Protein AF-0000000070956263 (afdb_homodimer)

Foldseek 3Di:
DWDAKEWEEAPALQLCQLLVLLCLVLVGDHHDHHDHPVCLVVCQVVAVVSDDTWIAGSNDIDDDSLVSSLVSQVVVCQCDPDDVLNVQLSVLLVLLVVLSVLLCCLQPPDPPVCNVVSLVCNLPPVLCVSLVVQLVCCVVQVLENTNVDHHSSLSSLLSCLVVNCLSSVHRSCVVRVSSVVSNVVSCPPPSNVVCVVPPDDDHD/DWDAKEWEEAPALQLCQLLVLLCLVLVGDHHDHHDHPVCLVVCQVVAVVSDDTWIAGRNDIHDDSLVSSLVSQVVVCQCDPDDVLNVQLSVLLVLLVVLSVLLCCLQPPDDPVCNVVSLVCNLPPVLCVSLVVQLVCCVVQVLENTNVDHHSSLSSLLSCLVVNCLSSVHRSCVVRVSSVVSNVVSCPPPSNVVCVVPPDDDRD

Nearest PDB structures (foldseek):
  1m0u-assembly1_B  TM=9.681E-01  e=3.294E-18  Drosophila melanogaster
  4q5r-assembly3_F  TM=9.425E-01  e=1.192E-17  Blattella germanica
  5h5l-assembly1_B  TM=9.655E-01  e=5.527E-17  Nilaparvata lugens
  4q5r-assembly3_E  TM=9.394E-01  e=4.874E-16  Blattella germanica
  3vpq-assembly1_A  TM=9.120E-01  e=1.076E-15  Bombyx mori

Solvent-accessible surface area (backbone atoms only — not comparable to full-atom values): 21623 Å² total; per-residue (Å²): 126,85,62,65,33,36,39,38,35,55,68,42,39,54,77,44,28,23,40,50,42,37,35,42,63,54,68,50,72,61,42,80,46,59,40,55,77,88,50,38,77,76,45,33,85,77,33,72,80,54,47,78,37,31,39,31,49,80,89,40,77,39,48,45,53,68,33,54,31,47,52,49,19,47,77,67,63,23,44,44,92,47,68,67,50,24,33,54,37,41,23,51,35,53,49,50,48,50,54,51,49,56,55,44,42,49,71,76,66,44,55,76,89,50,34,67,63,50,49,50,46,38,65,70,43,51,50,49,47,49,49,53,49,48,36,52,40,19,65,75,12,76,56,22,76,48,87,50,40,83,35,46,36,53,41,38,46,40,35,40,46,59,39,54,26,56,73,70,73,47,70,80,47,70,94,29,65,57,55,45,49,36,35,52,55,53,47,61,36,68,52,36,34,52,44,68,70,68,50,81,92,52,63,74,126,84,62,64,32,35,39,37,36,56,68,42,39,53,77,44,29,24,40,50,41,38,34,40,63,52,69,51,71,62,43,78,46,61,40,56,76,88,50,39,79,77,45,33,85,77,34,73,81,55,47,77,36,31,39,30,51,80,90,41,78,38,49,45,53,68,33,54,31,47,51,48,19,47,76,67,62,22,45,44,94,45,68,66,52,24,32,54,37,41,24,51,35,53,48,51,48,50,53,50,48,55,56,45,42,50,71,76,66,42,53,76,90,48,33,66,63,51,49,49,45,39,67,70,43,52,51,50,46,51,50,52,48,48,36,52,39,18,64,75,12,75,54,20,77,48,87,50,40,84,36,46,36,53,44,37,48,41,34,40,46,59,38,54,26,57,72,68,72,46,70,81,47,71,93,29,67,56,56,46,47,35,33,52,54,52,47,62,35,67,50,36,34,53,46,68,69,67,50,82,90,51,66,72

Radius of gyration: 20.51 Å; Cα contacts (8 Å, |Δi|>4): 600; chains: 2; bounding box: 58×52×56 Å

Sequence (408 aa):
MAAKPKLTYFDFRGAAEPIRYVLEYSNVEYEDKRIQVEDWLELKPTIPFGLLPTLEINGKVINQSTAICRYYAKKVGLAGSDDFEALQIDAIADTVVDLRTAIGMYHWRTPEAEKPARAKVLKTENIPTYFSQFEKILKENDGYFVNGKLSYADLLFAGTAEYFNNVMKFDVFEGYPLAKALVEKVHNLPRIKEWVARRPQTLLMAAKPKLTYFDFRGAAEPIRYVLEYSNVEYEDKRIQVEDWLELKPTIPFGLLPTLEINGKVINQSTAICRYYAKKVGLAGSDDFEALQIDAIADTVVDLRTAIGMYHWRTPEAEKPARAKVLKTENIPTYFSQFEKILKENDGYFVNGKLSYADLLFAGTAEYFNNVMKFDVFEGYPLAKALVEKVHNLPRIKEWVARRPQTLL

pLDDT: mean 95.71, std 5.95, range [41.84, 98.94]

Organism: NCBI:txid2509291

Secondary structure (DSSP, 8-state):
-PPPPEEEEESSSGGGHHHHHHHHHTT---EEEEE-HHHHHHHGGGSGGG-S-EEEETTEEEE-HHHHHHHHHHTTT-S-SSHHHHHHHHHHHHHHHHHHHHHHHHHHHS-GGGHHHHHHHIIIIIHHHHHHHHHHHHHHTTTSSBTTB--HHHHHHHHHHHHHHHHHTS-TTTT-HHHHHHHHHHHTSHHHHHHHHHS-----/-PPPPEEEEESSSGGGHHHHHHHHHTT---EEEEE-HHHHHHHGGGSGGG-S-EEEETTEEEE-HHHHHHHHHHHTT-S-SSHHHHHHHHHHHHHHHHHHHHHHHHHHHS-GGGHHHHHHHIIIIIHHHHHHHHHHHHHHTTTSSBTTB--HHHHHHHHHHHHHHHHHTS-TTTT-HHHHHHHHHHHTSHHHHHHHHHS-----

Structure (mmCIF, N/CA/C/O backbone):
data_AF-0000000070956263-model_v1
#
loop_
_entity.id
_entity.type
_entity.pdbx_description
1 polymer 'glutathione transferase'
#
loop_
_atom_site.group_PDB
_atom_site.id
_atom_site.type_symbol
_atom_site.label_atom_id
_atom_site.label_alt_id
_atom_site.label_comp_id
_atom_site.label_asym_id
_atom_site.label_entity_id
_atom_site.label_seq_id
_atom_site.pdbx_PDB_ins_code
_atom_site.Cartn_x
_atom_site.Cartn_y
_atom_site.Cartn_z
_atom_site.occupancy
_atom_site.B_iso_or_equiv
_atom_site.auth_seq_id
_atom_site.auth_comp_id
_atom_site.auth_asym_id
_atom_site.auth_atom_id
_atom_site.pdbx_PDB_model_num
ATOM 1 N N . MET A 1 1 ? 4.504 9.984 -31.047 1 41.88 1 MET A N 1
ATOM 2 C CA . MET A 1 1 ? 3.963 8.805 -30.391 1 41.88 1 MET A CA 1
ATOM 3 C C . MET A 1 1 ? 4.352 8.781 -28.906 1 41.88 1 MET A C 1
ATOM 5 O O . MET A 1 1 ? 5.383 9.336 -28.531 1 41.88 1 MET A O 1
ATOM 9 N N . ALA A 1 2 ? 3.445 8.531 -28.031 1 61.91 2 ALA A N 1
ATOM 10 C CA . ALA A 1 2 ? 3.824 8.641 -26.625 1 61.91 2 ALA A CA 1
ATOM 11 C C . ALA A 1 2 ? 5.016 7.746 -26.312 1 61.91 2 ALA A C 1
ATOM 13 O O . ALA A 1 2 ? 5.113 6.629 -26.812 1 61.91 2 ALA A O 1
ATOM 14 N N . ALA A 1 3 ? 6.094 8.188 -25.672 1 82.25 3 ALA A N 1
ATOM 15 C CA . ALA A 1 3 ? 7.297 7.43 -25.328 1 82.25 3 ALA A CA 1
ATOM 16 C C . ALA A 1 3 ? 6.949 6.164 -24.562 1 82.25 3 ALA A C 1
ATOM 18 O O . ALA A 1 3 ? 5.988 6.145 -23.781 1 82.25 3 ALA A O 1
ATOM 19 N N . LYS A 1 4 ? 7.562 5.008 -25.016 1 93.56 4 LYS A N 1
ATOM 20 C CA . LYS A 1 4 ? 7.449 3.734 -24.312 1 93.56 4 LYS A CA 1
ATOM 21 C C . LYS A 1 4 ? 7.805 3.895 -22.844 1 93.56 4 LYS A C 1
ATOM 23 O O . LYS A 1 4 ? 8.797 4.551 -22.5 1 93.56 4 LYS A O 1
ATOM 28 N N . PRO A 1 5 ? 6.91 3.402 -21.953 1 97.69 5 PRO A N 1
ATOM 29 C CA . PRO A 1 5 ? 7.297 3.426 -20.547 1 97.69 5 PRO A CA 1
ATOM 30 C C . PRO A 1 5 ? 8.578 2.637 -20.281 1 97.69 5 PRO A C 1
ATOM 3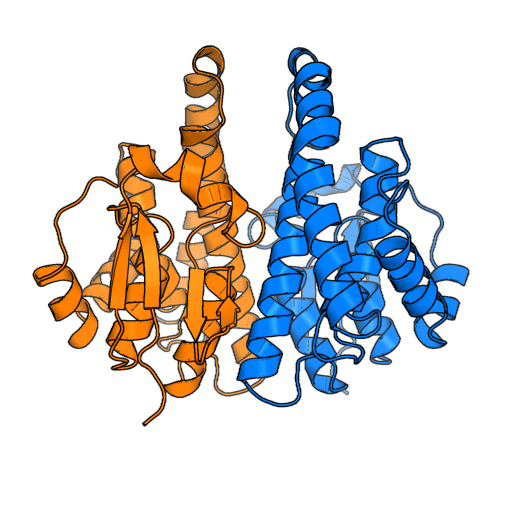2 O O . PRO A 1 5 ? 8.875 1.668 -20.984 1 97.69 5 PRO A O 1
ATOM 35 N N . LYS A 1 6 ? 9.32 3.1 -19.344 1 98.31 6 LYS A N 1
ATOM 36 C CA . LYS A 1 6 ? 10.57 2.449 -18.938 1 98.31 6 LYS A CA 1
ATOM 37 C C . LYS A 1 6 ? 10.492 1.96 -17.5 1 98.31 6 LYS A C 1
ATOM 39 O O . LYS A 1 6 ? 10.445 2.766 -16.562 1 98.31 6 LYS A O 1
ATOM 44 N N . LEU A 1 7 ? 10.469 0.642 -17.312 1 98.56 7 LEU A N 1
ATOM 45 C CA . LEU A 1 7 ? 10.484 0.018 -16 1 98.56 7 LEU A CA 1
ATOM 46 C C . LEU A 1 7 ? 11.914 -0.233 -15.531 1 98.56 7 LEU A C 1
ATOM 48 O O . LEU A 1 7 ? 12.672 -0.934 -16.203 1 98.56 7 LEU A O 1
ATOM 52 N N . THR A 1 8 ? 12.289 0.363 -14.43 1 98.38 8 THR A N 1
ATOM 53 C CA . THR A 1 8 ? 13.625 0.191 -13.875 1 98.38 8 THR A CA 1
ATOM 54 C C . THR A 1 8 ? 13.578 -0.64 -12.594 1 98.38 8 THR A C 1
ATOM 56 O O . THR A 1 8 ? 12.82 -0.323 -11.672 1 98.38 8 THR A O 1
ATOM 59 N N . TYR A 1 9 ? 14.328 -1.678 -12.57 1 97.44 9 TYR A N 1
ATOM 60 C CA . TYR A 1 9 ? 14.461 -2.541 -11.398 1 97.44 9 TYR A CA 1
ATOM 61 C C . TYR A 1 9 ? 15.758 -3.332 -11.453 1 97.44 9 TYR A C 1
ATOM 63 O O . TYR A 1 9 ? 16.5 -3.248 -12.43 1 97.44 9 TYR A O 1
ATOM 71 N N . PHE A 1 10 ? 16.094 -4.012 -10.391 1 96.38 10 PHE A N 1
ATOM 72 C CA . PHE A 1 10 ? 17.25 -4.891 -10.367 1 96.38 10 PHE A CA 1
ATOM 73 C C . PHE A 1 10 ? 17.078 -6.035 -11.359 1 96.38 10 PHE A C 1
ATOM 75 O O . PHE A 1 10 ? 15.961 -6.328 -11.789 1 96.38 10 PHE A O 1
ATOM 82 N N . ASP A 1 11 ? 18.172 -6.652 -11.617 1 94.25 11 ASP A N 1
ATOM 83 C CA . ASP A 1 11 ? 18.141 -7.785 -12.539 1 94.25 11 ASP A CA 1
ATOM 84 C C . ASP A 1 11 ? 17.594 -9.039 -11.852 1 94.25 11 ASP A C 1
ATOM 86 O O . ASP A 1 11 ? 18.234 -10.086 -11.867 1 94.25 11 ASP A O 1
ATOM 90 N N . PHE A 1 12 ? 16.422 -8.945 -11.273 1 92.19 12 PHE A N 1
ATOM 91 C CA . PHE A 1 12 ? 15.641 -10.062 -10.758 1 92.19 12 PHE A CA 1
ATOM 92 C C . PHE A 1 12 ? 14.156 -9.742 -10.781 1 92.19 12 PHE A C 1
ATOM 94 O O . PHE A 1 12 ? 13.758 -8.648 -11.195 1 92.19 12 PHE A O 1
ATOM 101 N N . ARG A 1 13 ? 13.211 -10.641 -10.57 1 92.5 13 ARG A N 1
ATOM 102 C CA . ARG A 1 13 ? 11.766 -10.492 -10.688 1 92.5 13 ARG A CA 1
ATOM 103 C C . ARG A 1 13 ? 11.211 -9.617 -9.57 1 92.5 13 ARG A C 1
ATOM 105 O O . ARG A 1 13 ? 10.688 -8.531 -9.828 1 92.5 13 ARG A O 1
ATOM 112 N N . GLY A 1 14 ? 11.438 -10.008 -8.305 1 92 14 GLY A N 1
ATOM 113 C CA . GLY A 1 14 ? 11.117 -9.242 -7.109 1 92 14 GLY A CA 1
ATOM 114 C C . GLY A 1 14 ? 9.828 -8.453 -7.242 1 92 14 GLY A C 1
ATOM 115 O O . GLY A 1 14 ? 8.828 -8.969 -7.746 1 92 14 GLY A O 1
ATOM 116 N N . ALA A 1 15 ? 9.883 -7.195 -6.812 1 93.06 15 ALA A N 1
ATOM 117 C CA . ALA A 1 15 ? 8.703 -6.336 -6.707 1 93.06 15 ALA A CA 1
ATOM 118 C C . ALA A 1 15 ? 8.273 -5.828 -8.078 1 93.06 15 ALA A C 1
ATOM 120 O O . ALA A 1 15 ? 7.164 -5.312 -8.234 1 93.06 15 ALA A O 1
ATOM 121 N N . ALA A 1 16 ? 9.039 -5.984 -9.078 1 97.06 16 ALA A N 1
ATOM 122 C CA . ALA A 1 16 ? 8.711 -5.461 -10.406 1 97.06 16 ALA A CA 1
ATOM 123 C C . ALA A 1 16 ? 7.875 -6.461 -11.195 1 97.06 16 ALA A C 1
ATOM 125 O O . ALA A 1 16 ? 7.246 -6.102 -12.195 1 97.06 16 ALA A O 1
ATOM 126 N N . GLU A 1 17 ? 7.918 -7.715 -10.789 1 97.69 17 GLU A N 1
ATOM 127 C CA . GLU A 1 17 ? 7.309 -8.758 -11.609 1 97.69 17 GLU A CA 1
ATOM 128 C C . GLU A 1 17 ? 5.801 -8.555 -11.727 1 97.69 17 GLU A C 1
ATOM 130 O O . GLU A 1 17 ? 5.23 -8.727 -12.805 1 97.69 17 GLU A O 1
ATOM 135 N N . 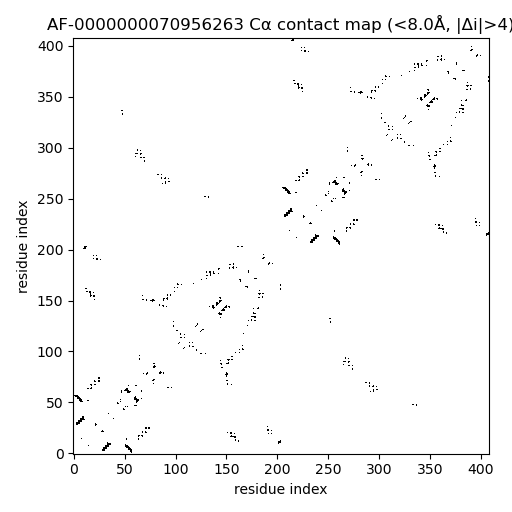PRO A 1 18 ? 5.09 -8.18 -10.656 1 98.56 18 PRO A N 1
ATOM 136 C CA . PRO A 1 18 ? 3.662 -7.895 -10.836 1 98.56 18 PRO A CA 1
ATOM 137 C C . PRO A 1 18 ? 3.408 -6.793 -11.859 1 98.56 18 PRO A C 1
ATOM 139 O O . PRO A 1 18 ? 2.414 -6.84 -12.594 1 98.56 18 PRO A O 1
ATOM 142 N N . ILE A 1 19 ? 4.277 -5.777 -11.859 1 98.75 19 ILE A N 1
ATOM 143 C CA . ILE A 1 19 ? 4.141 -4.715 -12.852 1 98.75 19 ILE A CA 1
ATOM 144 C C . ILE A 1 19 ? 4.277 -5.293 -14.258 1 98.75 19 ILE A C 1
ATOM 146 O O . ILE A 1 19 ? 3.488 -4.969 -15.148 1 98.75 19 ILE A O 1
ATOM 150 N N . ARG A 1 20 ? 5.25 -6.16 -14.43 1 98.62 20 ARG A N 1
ATOM 151 C CA . ARG A 1 20 ? 5.461 -6.789 -15.734 1 98.62 20 ARG A CA 1
ATOM 152 C C . ARG A 1 20 ? 4.242 -7.602 -16.156 1 98.62 20 ARG A C 1
ATOM 154 O O . ARG A 1 20 ? 3.85 -7.582 -17.328 1 98.62 20 ARG A O 1
ATOM 161 N N . TYR A 1 21 ? 3.637 -8.344 -15.203 1 98.81 21 TYR A N 1
ATOM 162 C CA . TYR A 1 21 ? 2.424 -9.094 -15.5 1 98.81 21 TYR A CA 1
ATOM 163 C C . TYR A 1 21 ? 1.33 -8.172 -16.031 1 98.81 21 TYR A C 1
ATOM 165 O O . TYR A 1 21 ? 0.701 -8.477 -17.047 1 98.81 21 TYR A O 1
ATOM 173 N N . VAL A 1 22 ? 1.123 -7.062 -15.359 1 98.81 22 VAL A N 1
ATOM 174 C CA . VAL A 1 22 ? 0.044 -6.156 -15.742 1 98.81 22 VAL A CA 1
ATOM 175 C C . VAL A 1 22 ? 0.368 -5.5 -17.078 1 98.81 22 VAL A C 1
ATOM 177 O O . VAL A 1 22 ? -0.507 -5.363 -17.938 1 98.81 22 VAL A O 1
ATOM 180 N N . LEU A 1 23 ? 1.641 -5.086 -17.297 1 98.62 23 LEU A N 1
ATOM 181 C CA . LEU A 1 23 ? 2.039 -4.477 -18.562 1 98.62 23 LEU A CA 1
ATOM 182 C C . LEU A 1 23 ? 1.866 -5.453 -19.719 1 98.62 23 LEU A C 1
ATOM 184 O O . LEU A 1 23 ? 1.338 -5.09 -20.766 1 98.62 23 LEU A O 1
ATOM 188 N N . GLU A 1 24 ? 2.301 -6.695 -19.5 1 98.56 24 GLU A N 1
ATOM 189 C CA . GLU A 1 24 ? 2.174 -7.723 -20.531 1 98.56 24 GLU A CA 1
ATOM 190 C C . GLU A 1 24 ? 0.709 -8.023 -20.828 1 98.56 24 GLU A C 1
ATOM 192 O O . GLU A 1 24 ? 0.306 -8.047 -22 1 98.56 24 GLU A O 1
ATOM 197 N N . TYR A 1 25 ? -0.062 -8.188 -19.797 1 98.62 25 TYR A N 1
ATOM 198 C CA . TYR A 1 25 ? -1.485 -8.438 -19.984 1 98.62 25 TYR A CA 1
ATOM 199 C C . TYR A 1 25 ? -2.143 -7.301 -20.75 1 98.62 25 TYR A C 1
ATOM 201 O O . TYR A 1 25 ? -3.037 -7.531 -21.578 1 98.62 25 TYR A O 1
ATOM 209 N N . SER A 1 26 ? -1.707 -6.086 -20.484 1 97.62 26 SER A N 1
ATOM 210 C CA . SER A 1 26 ? -2.303 -4.887 -21.062 1 97.62 26 SER A CA 1
ATOM 211 C C . SER A 1 26 ? -1.737 -4.605 -22.453 1 97.62 26 SER A C 1
ATOM 213 O O . SER A 1 26 ? -2.102 -3.615 -23.078 1 97.62 26 SER A O 1
ATOM 215 N N . ASN A 1 27 ? -0.845 -5.395 -22.875 1 96.88 27 ASN A N 1
ATOM 216 C CA . ASN A 1 27 ? -0.213 -5.254 -24.188 1 96.88 27 ASN A CA 1
ATOM 217 C C . ASN A 1 27 ? 0.491 -3.906 -24.328 1 96.88 27 ASN A C 1
ATOM 219 O O . ASN A 1 27 ? 0.366 -3.24 -25.359 1 96.88 27 ASN A O 1
ATOM 223 N N . VAL A 1 28 ? 1.159 -3.531 -23.312 1 97.19 28 VAL A N 1
ATOM 224 C CA . VAL A 1 28 ? 1.944 -2.301 -23.312 1 97.19 28 VAL A CA 1
ATOM 225 C C . VAL A 1 28 ? 3.412 -2.623 -23.578 1 97.19 28 VAL A C 1
ATOM 227 O O . VAL A 1 28 ? 4.031 -3.393 -22.844 1 97.19 28 VAL A O 1
ATOM 230 N N . GLU A 1 29 ? 3.891 -2.119 -24.672 1 96.81 29 GLU A N 1
ATOM 231 C CA . GLU A 1 29 ? 5.328 -2.211 -24.891 1 96.81 29 GLU A CA 1
ATOM 232 C C . GLU A 1 29 ? 6.098 -1.312 -23.938 1 96.81 29 GLU A C 1
ATOM 234 O O . GLU A 1 29 ? 5.703 -0.171 -23.688 1 96.81 29 GLU A O 1
ATOM 239 N N . TYR A 1 30 ? 7.133 -1.8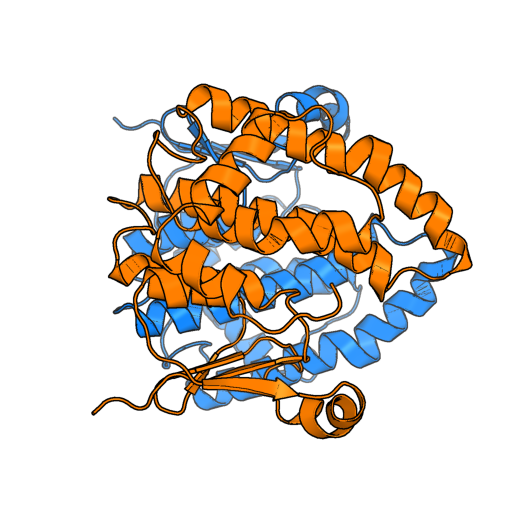77 -23.344 1 98 30 TYR A N 1
ATOM 240 C CA . TYR A 1 30 ? 7.91 -1.112 -22.375 1 98 30 TYR A CA 1
ATOM 241 C C . TYR A 1 30 ? 9.383 -1.502 -22.422 1 98 30 TYR A C 1
ATOM 243 O O . TYR A 1 30 ? 9.734 -2.566 -22.938 1 98 30 TYR A O 1
ATOM 251 N N . GLU A 1 31 ? 10.195 -0.605 -21.984 1 97.81 31 GLU A N 1
ATOM 252 C CA . GLU A 1 31 ? 11.602 -0.909 -21.766 1 97.81 31 GLU A CA 1
ATOM 253 C C . GLU A 1 31 ? 11.828 -1.489 -20.375 1 97.81 31 GLU A C 1
ATOM 255 O O . GLU A 1 31 ? 11.461 -0.875 -19.375 1 97.81 31 GLU A O 1
ATOM 260 N N . ASP A 1 32 ? 12.359 -2.648 -20.328 1 97.38 32 ASP A N 1
ATOM 261 C CA . ASP A 1 32 ? 12.688 -3.305 -19.062 1 97.38 32 ASP A CA 1
ATOM 262 C C . ASP A 1 32 ? 14.141 -3.045 -18.672 1 97.38 32 ASP A C 1
ATOM 264 O O . ASP A 1 32 ? 15.016 -3.875 -18.922 1 97.38 32 ASP A O 1
ATOM 268 N N . LYS A 1 33 ? 14.375 -1.953 -18.016 1 97.25 33 LYS A N 1
ATOM 269 C CA . LYS A 1 33 ? 15.734 -1.584 -17.609 1 97.25 33 LYS A CA 1
ATOM 270 C C . LYS A 1 33 ? 16.141 -2.307 -16.328 1 97.25 33 LYS A C 1
ATOM 272 O O . LYS A 1 33 ? 15.609 -2.023 -15.258 1 97.25 33 LYS A O 1
ATOM 277 N N . ARG A 1 34 ? 17.047 -3.164 -16.422 1 96.5 34 ARG A N 1
ATOM 278 C CA . ARG A 1 34 ? 17.547 -3.957 -15.305 1 96.5 34 ARG A CA 1
ATOM 279 C C . ARG A 1 34 ? 18.922 -3.465 -14.859 1 96.5 34 ARG A C 1
ATOM 281 O O . ARG A 1 34 ? 19.859 -3.439 -15.641 1 96.5 34 ARG A O 1
ATOM 288 N N . ILE A 1 35 ? 18.938 -3.09 -13.641 1 96.25 35 ILE A N 1
ATOM 289 C CA . ILE A 1 35 ? 20.219 -2.578 -13.141 1 96.25 35 ILE A CA 1
ATOM 290 C C . ILE A 1 35 ? 20.922 -3.654 -12.32 1 96.25 35 ILE A C 1
ATOM 292 O O . ILE A 1 35 ? 20.281 -4.574 -11.812 1 96.25 35 ILE A O 1
ATOM 296 N N . GLN A 1 36 ? 22.219 -3.498 -12.211 1 95.06 36 GLN A N 1
ATOM 297 C CA . GLN A 1 36 ? 23 -4.383 -11.359 1 95.06 36 GLN A CA 1
ATOM 298 C C . GLN A 1 36 ? 23.125 -3.82 -9.945 1 95.06 36 GLN A C 1
ATOM 300 O O . GLN A 1 36 ? 23.219 -2.605 -9.766 1 95.06 36 GLN A O 1
ATOM 305 N N . VAL A 1 37 ? 23.188 -4.688 -9.055 1 92.12 37 VAL A N 1
ATOM 306 C CA . VAL A 1 37 ? 23.234 -4.312 -7.645 1 92.12 37 VAL A CA 1
ATOM 307 C C . VAL A 1 37 ? 24.453 -3.412 -7.395 1 92.12 37 VAL A C 1
ATOM 309 O O . VAL A 1 37 ? 24.391 -2.484 -6.586 1 92.12 37 VAL A O 1
ATOM 312 N N . GLU A 1 38 ? 25.516 -3.643 -8.07 1 94.62 38 GLU A N 1
ATOM 313 C CA . GLU A 1 38 ? 26.75 -2.889 -7.891 1 94.62 38 GLU A CA 1
ATOM 314 C C . GLU A 1 38 ? 26.562 -1.426 -8.289 1 94.62 38 GLU A C 1
ATOM 316 O O . GLU A 1 38 ? 27.281 -0.552 -7.805 1 94.62 38 GLU A O 1
ATOM 321 N N . ASP A 1 39 ? 25.562 -1.15 -9.109 1 95.56 39 ASP A N 1
ATOM 322 C CA . ASP A 1 39 ? 25.312 0.203 -9.594 1 95.56 39 ASP A CA 1
ATOM 323 C C . ASP A 1 39 ? 24.328 0.948 -8.695 1 95.56 39 ASP A C 1
ATOM 325 O O . ASP A 1 39 ? 24.141 2.154 -8.852 1 95.56 39 ASP A O 1
ATOM 329 N N . TRP A 1 40 ? 23.812 0.295 -7.809 1 95.38 40 TRP A N 1
ATOM 330 C CA . TRP A 1 40 ? 22.703 0.826 -7.035 1 95.38 40 TRP A CA 1
ATOM 331 C C . TRP A 1 40 ? 23.141 2.002 -6.172 1 95.38 40 TRP A C 1
ATOM 333 O O . TRP A 1 40 ? 22.453 3.025 -6.109 1 95.38 40 TRP A O 1
ATOM 343 N N . LEU A 1 41 ? 24.266 1.876 -5.547 1 93.38 41 LEU A N 1
ATOM 344 C CA . LEU A 1 41 ? 24.734 2.924 -4.648 1 93.38 41 LEU A CA 1
ATOM 345 C C . LEU A 1 41 ? 24.844 4.262 -5.375 1 93.38 41 LEU A C 1
ATOM 347 O O . LEU A 1 41 ? 24.484 5.305 -4.816 1 93.38 41 LEU A O 1
ATOM 351 N N . GLU A 1 42 ? 25.25 4.23 -6.562 1 95.5 42 GLU A N 1
ATOM 352 C CA . GLU A 1 42 ? 25.406 5.445 -7.359 1 95.5 42 GLU A CA 1
ATOM 353 C C . GLU A 1 42 ? 24.047 5.938 -7.867 1 95.5 42 GLU A C 1
ATOM 355 O O . GLU A 1 42 ? 23.828 7.145 -7.984 1 95.5 42 GLU A O 1
ATOM 360 N N . LEU A 1 43 ? 23.188 5 -8.148 1 96.19 43 LEU A N 1
ATOM 361 C CA . LEU A 1 43 ? 21.922 5.336 -8.789 1 96.19 43 LEU A CA 1
ATOM 362 C C . LEU A 1 43 ? 20.891 5.773 -7.762 1 96.19 43 LEU A C 1
ATOM 364 O O . LEU A 1 43 ? 20 6.578 -8.07 1 96.19 43 LEU A O 1
ATOM 368 N N . LYS A 1 44 ? 20.984 5.293 -6.574 1 95.31 44 LYS A N 1
ATOM 369 C CA . LYS A 1 44 ? 19.953 5.418 -5.543 1 95.31 44 LYS A CA 1
ATOM 370 C C . LYS A 1 44 ? 19.578 6.875 -5.32 1 95.31 44 LYS A C 1
ATOM 372 O O . LYS A 1 44 ? 18.391 7.219 -5.289 1 95.31 44 LYS A O 1
ATOM 377 N N . PRO A 1 45 ? 20.516 7.832 -5.266 1 93.25 45 PRO A N 1
ATOM 378 C CA . PRO A 1 45 ? 20.156 9.227 -4.996 1 93.25 45 PRO A CA 1
ATOM 379 C C . PRO A 1 45 ? 19.344 9.859 -6.121 1 93.25 45 PRO A C 1
ATOM 381 O O . PRO A 1 45 ? 18.734 10.914 -5.934 1 93.25 45 PRO A O 1
ATOM 384 N N . THR A 1 46 ? 19.344 9.234 -7.27 1 93.94 46 THR A N 1
ATOM 385 C CA . THR A 1 46 ? 18.641 9.797 -8.414 1 93.94 46 THR A CA 1
ATOM 386 C C . THR A 1 46 ? 17.234 9.211 -8.516 1 93.94 46 THR A C 1
ATOM 388 O O . THR A 1 46 ? 16.422 9.664 -9.336 1 93.94 46 THR A O 1
ATOM 391 N N . ILE A 1 47 ? 16.969 8.195 -7.711 1 95.56 47 ILE A N 1
ATOM 392 C CA . ILE A 1 47 ? 15.695 7.492 -7.738 1 95.56 47 ILE A CA 1
ATOM 393 C C . ILE A 1 47 ? 14.758 8.078 -6.688 1 95.56 47 ILE A C 1
ATOM 395 O O . ILE A 1 47 ? 15.156 8.289 -5.539 1 95.56 47 ILE A O 1
ATOM 399 N N . PRO A 1 48 ? 13.531 8.375 -7.09 1 94.31 48 PRO A N 1
ATOM 400 C CA . PRO A 1 48 ? 12.586 8.898 -6.102 1 94.31 48 PRO A CA 1
ATOM 401 C C . PRO A 1 48 ? 12.523 8.039 -4.836 1 94.31 48 PRO A C 1
ATOM 403 O O . PRO A 1 48 ? 12.258 6.84 -4.91 1 94.31 48 PRO A O 1
ATOM 406 N N . PHE A 1 49 ? 12.828 8.727 -3.672 1 96 49 PHE A N 1
ATOM 407 C CA . PHE A 1 49 ? 12.789 8.117 -2.35 1 96 49 PHE A CA 1
ATOM 408 C C . PHE A 1 49 ? 13.805 6.984 -2.248 1 96 49 PHE A C 1
ATOM 410 O O . PHE A 1 49 ? 13.812 6.23 -1.273 1 96 49 PHE A O 1
ATOM 417 N N . GLY A 1 50 ? 14.625 6.809 -3.354 1 94.38 50 GLY A N 1
ATOM 418 C CA . GLY A 1 50 ? 15.602 5.73 -3.371 1 94.38 50 GLY A CA 1
ATOM 419 C C . GLY A 1 50 ? 14.969 4.355 -3.443 1 94.38 50 GLY A C 1
ATOM 420 O O . GLY A 1 50 ? 15.492 3.393 -2.881 1 94.38 50 GLY A O 1
ATOM 421 N N . LEU A 1 51 ? 13.805 4.289 -4.082 1 93.56 51 LEU A N 1
ATOM 422 C CA . LEU A 1 51 ? 13.047 3.045 -4.094 1 93.56 51 LEU A CA 1
ATOM 423 C C . LEU A 1 51 ? 12.844 2.545 -5.52 1 93.56 51 LEU A C 1
ATOM 425 O O . LEU A 1 51 ? 12.461 3.318 -6.402 1 93.56 51 LEU A O 1
ATOM 429 N N . LEU A 1 52 ? 13.133 1.337 -5.742 1 96.44 52 LEU A N 1
ATOM 430 C CA . LEU A 1 52 ? 12.781 0.617 -6.961 1 96.44 52 LEU A CA 1
ATOM 431 C C . LEU A 1 52 ? 11.711 -0.433 -6.684 1 96.44 52 LEU A C 1
ATOM 433 O O . LEU A 1 52 ? 11.609 -0.947 -5.566 1 96.44 52 LEU A O 1
ATOM 437 N N . PRO A 1 53 ? 10.836 -0.683 -7.66 1 97.75 53 PRO A N 1
ATOM 438 C CA . PRO A 1 53 ? 10.82 -0.306 -9.078 1 97.75 53 PRO A CA 1
ATOM 439 C C . PRO A 1 53 ? 10.273 1.101 -9.305 1 97.75 53 PRO A C 1
ATOM 441 O O . PRO A 1 53 ? 9.555 1.632 -8.461 1 97.75 53 PRO A O 1
ATOM 444 N N . THR A 1 54 ? 10.703 1.695 -10.398 1 98.31 54 THR A N 1
ATOM 445 C CA . THR A 1 54 ? 10.078 2.908 -10.922 1 98.31 54 THR A CA 1
ATOM 446 C C . THR A 1 54 ? 9.664 2.721 -12.375 1 98.31 54 THR A C 1
ATOM 448 O O . THR A 1 54 ? 10.234 1.895 -13.086 1 98.31 54 THR A O 1
ATOM 451 N N . LEU A 1 55 ? 8.672 3.379 -12.75 1 98.44 55 LEU A N 1
ATOM 452 C CA . LEU A 1 55 ? 8.234 3.439 -14.141 1 98.44 55 LEU A CA 1
ATOM 453 C C . LEU A 1 55 ? 8.258 4.875 -14.656 1 98.44 55 LEU A C 1
ATOM 455 O O . LEU A 1 55 ? 7.668 5.77 -14.047 1 98.44 55 LEU A O 1
ATOM 459 N N . GLU A 1 56 ? 8.977 5.09 -15.703 1 97.75 56 GLU A N 1
ATOM 460 C CA . GLU A 1 56 ? 8.984 6.391 -16.359 1 97.75 56 GLU A CA 1
ATOM 461 C C . GLU A 1 56 ? 7.93 6.457 -17.469 1 97.75 56 GLU A C 1
ATOM 463 O O . GLU A 1 56 ? 7.949 5.645 -18.406 1 97.75 56 GLU A O 1
ATOM 468 N N . ILE A 1 57 ? 6.949 7.344 -17.312 1 95.12 57 ILE A N 1
ATOM 469 C CA . ILE A 1 57 ? 5.879 7.586 -18.266 1 95.12 57 ILE A CA 1
ATOM 470 C C . ILE A 1 57 ? 5.918 9.039 -18.734 1 95.12 57 ILE A C 1
ATOM 472 O O . ILE A 1 57 ? 5.711 9.953 -17.938 1 95.12 57 ILE A O 1
ATOM 476 N N . ASN A 1 58 ? 6.133 9.273 -19.984 1 90.62 58 ASN A N 1
ATOM 477 C CA . ASN A 1 58 ? 6.137 10.617 -20.562 1 90.62 58 ASN A CA 1
ATOM 478 C C . ASN A 1 58 ? 7.031 11.555 -19.75 1 90.62 58 ASN A C 1
ATOM 480 O O . ASN A 1 58 ? 6.605 12.648 -19.375 1 90.62 58 ASN A O 1
ATOM 484 N N . GLY A 1 59 ? 8.195 11.055 -19.391 1 91.75 59 GLY A N 1
ATOM 485 C CA . GLY A 1 59 ? 9.203 11.875 -18.75 1 91.75 59 GLY A CA 1
ATOM 486 C C . GLY A 1 59 ? 9.023 11.977 -17.25 1 91.75 59 GLY A C 1
ATOM 487 O O . GLY A 1 59 ? 9.844 12.586 -16.562 1 91.75 59 GLY A O 1
ATOM 488 N N . LYS A 1 60 ? 7.984 11.422 -16.719 1 94.62 60 LYS A N 1
ATOM 489 C CA . LYS A 1 60 ? 7.75 11.422 -15.281 1 94.62 60 LYS A CA 1
ATOM 490 C C . LYS A 1 60 ? 8.086 10.07 -14.664 1 94.62 60 LYS A C 1
ATOM 492 O O . LYS A 1 60 ? 7.676 9.031 -15.188 1 94.62 60 LYS A O 1
ATOM 497 N N . VAL A 1 61 ? 8.852 10.078 -13.602 1 97.12 61 VAL A N 1
ATOM 498 C CA . VAL A 1 61 ? 9.234 8.844 -12.914 1 97.12 61 VAL A CA 1
ATOM 499 C C . VAL A 1 61 ? 8.281 8.578 -11.75 1 97.12 61 VAL A C 1
ATOM 501 O O . VAL A 1 61 ? 8.148 9.406 -10.844 1 97.12 61 VAL A O 1
ATOM 504 N N . ILE A 1 62 ? 7.676 7.453 -11.852 1 97.56 62 ILE A N 1
ATOM 505 C CA . ILE A 1 62 ? 6.688 7.07 -10.852 1 97.56 62 ILE A CA 1
ATOM 506 C C . ILE A 1 62 ? 7.184 5.855 -10.07 1 97.56 62 ILE A C 1
ATOM 508 O O . ILE A 1 62 ? 7.664 4.887 -10.664 1 97.56 62 ILE A O 1
ATOM 512 N N . ASN A 1 63 ? 7.051 6.012 -8.766 1 97.31 63 ASN A N 1
ATOM 513 C CA . ASN A 1 63 ? 7.324 4.859 -7.91 1 97.31 63 ASN A CA 1
ATOM 514 C C . ASN A 1 63 ? 6.035 4.188 -7.445 1 97.31 63 ASN A C 1
ATOM 516 O O . ASN A 1 63 ? 4.941 4.617 -7.812 1 97.31 63 ASN A O 1
ATOM 520 N N . GLN A 1 64 ? 6.184 3.086 -6.66 1 97.88 64 GLN A N 1
ATOM 521 C CA . GLN A 1 64 ? 5.105 2.344 -6.02 1 97.88 64 GLN A CA 1
ATOM 522 C C . GLN A 1 64 ? 4.445 1.376 -6.996 1 97.88 64 GLN A C 1
ATOM 524 O O . GLN A 1 64 ? 3.586 1.773 -7.789 1 97.88 64 GLN A O 1
ATOM 529 N N . SER A 1 65 ? 4.73 0.179 -6.812 1 98.19 65 SER A N 1
ATOM 530 C CA . SER A 1 65 ? 4.371 -0.887 -7.742 1 98.19 65 SER A CA 1
ATOM 531 C C . SER A 1 65 ? 2.859 -1.062 -7.824 1 98.19 65 SER A C 1
ATOM 533 O O . SER A 1 65 ? 2.305 -1.211 -8.914 1 98.19 65 SER A O 1
ATOM 535 N N . THR A 1 66 ? 2.156 -0.967 -6.676 1 98.5 66 THR A N 1
ATOM 536 C CA . THR A 1 66 ? 0.719 -1.216 -6.672 1 98.5 66 THR A CA 1
ATOM 537 C C . THR A 1 66 ? -0.022 -0.123 -7.441 1 98.5 66 THR A C 1
ATOM 539 O O . THR A 1 66 ? -0.967 -0.408 -8.18 1 98.5 66 THR A O 1
ATOM 542 N N . ALA A 1 67 ? 0.42 1.135 -7.262 1 98.56 67 ALA A N 1
ATOM 543 C CA . ALA A 1 67 ? -0.165 2.246 -8.008 1 98.56 67 ALA A CA 1
ATOM 544 C C . ALA A 1 67 ? 0.033 2.064 -9.508 1 98.56 67 ALA A C 1
ATOM 546 O O . ALA A 1 67 ? -0.89 2.293 -10.297 1 98.56 67 ALA A O 1
ATOM 547 N N . ILE A 1 68 ? 1.201 1.638 -9.906 1 98.69 68 ILE A N 1
ATOM 548 C CA . ILE A 1 68 ? 1.539 1.426 -11.305 1 98.69 68 ILE A CA 1
ATOM 549 C C . ILE A 1 68 ? 0.689 0.292 -11.875 1 98.69 68 ILE A C 1
ATOM 551 O O . ILE A 1 68 ? 0.129 0.417 -12.969 1 98.69 68 ILE A O 1
ATOM 555 N N . CYS A 1 69 ? 0.55 -0.796 -11.109 1 98.88 69 CYS A N 1
ATOM 556 C CA . CYS A 1 69 ? -0.291 -1.908 -11.539 1 98.88 69 CYS A CA 1
ATOM 557 C C . CYS A 1 69 ? -1.729 -1.452 -11.758 1 98.88 69 CYS A C 1
ATOM 559 O O . CYS A 1 69 ? -2.33 -1.747 -12.789 1 98.88 69 CYS A O 1
ATOM 561 N N . ARG A 1 70 ? -2.262 -0.718 -10.812 1 98.69 70 ARG A N 1
ATOM 562 C CA . ARG A 1 70 ? -3.645 -0.259 -10.891 1 98.69 70 ARG A CA 1
ATOM 563 C C . ARG A 1 70 ? -3.859 0.635 -12.109 1 98.69 70 ARG A C 1
ATOM 565 O O . ARG A 1 70 ? -4.887 0.539 -12.781 1 98.69 70 ARG A O 1
ATOM 572 N N . TYR A 1 71 ? -2.904 1.494 -12.445 1 98.56 71 TYR A N 1
ATOM 573 C CA . TYR A 1 71 ? -2.979 2.43 -13.562 1 98.56 71 TYR A CA 1
ATOM 574 C C . TYR A 1 71 ? -3.145 1.691 -14.883 1 98.56 71 TYR A C 1
ATOM 576 O O . TYR A 1 71 ? -4.066 1.979 -15.648 1 98.56 71 TYR A O 1
ATOM 584 N N . TYR A 1 72 ? -2.381 0.705 -15.133 1 98.38 72 TYR A N 1
ATOM 585 C CA . TYR A 1 72 ? -2.428 -0.006 -16.406 1 98.38 72 TYR A CA 1
ATOM 586 C C . TYR A 1 72 ? -3.568 -1.018 -16.422 1 98.38 72 TYR A C 1
ATOM 588 O O . TYR A 1 72 ? -4.152 -1.286 -17.469 1 98.38 72 TYR A O 1
ATOM 596 N N . ALA A 1 73 ? -3.877 -1.559 -15.219 1 98.56 73 ALA A N 1
ATOM 597 C CA . ALA A 1 73 ? -5 -2.486 -15.125 1 98.56 73 ALA A CA 1
ATOM 598 C C . ALA A 1 73 ? -6.309 -1.804 -15.516 1 98.56 73 ALA A C 1
ATOM 600 O O . ALA A 1 73 ? -7.191 -2.43 -16.109 1 98.56 73 ALA A O 1
ATOM 601 N N . LYS A 1 74 ? -6.418 -0.561 -15.148 1 97.88 74 LYS A N 1
ATOM 602 C CA . LYS A 1 74 ? -7.621 0.201 -15.469 1 97.88 74 LYS A CA 1
ATOM 603 C C . LYS A 1 74 ? -7.836 0.271 -16.984 1 97.88 74 LYS A C 1
ATOM 605 O O . LYS A 1 74 ? -8.969 0.202 -17.453 1 97.88 74 LYS A O 1
ATOM 610 N N . LYS A 1 75 ? -6.809 0.331 -17.703 1 96.5 75 LYS A N 1
ATOM 611 C CA . LYS A 1 75 ? -6.875 0.5 -19.141 1 96.5 75 LYS A CA 1
ATOM 612 C C . LYS A 1 75 ? -7.457 -0.741 -19.812 1 96.5 75 LYS A C 1
ATOM 614 O O . LYS A 1 75 ? -7.918 -0.676 -20.953 1 96.5 75 LYS A O 1
ATOM 619 N N . VAL A 1 76 ? -7.441 -1.84 -19.141 1 97.75 76 VAL A N 1
ATOM 620 C CA . VAL A 1 76 ? -7.883 -3.082 -19.766 1 97.75 76 VAL A CA 1
ATOM 621 C C . VAL A 1 76 ? -9.023 -3.691 -18.953 1 97.75 76 VAL A C 1
ATOM 623 O O . VAL A 1 76 ? -9.297 -4.891 -19.062 1 97.75 76 VAL A O 1
ATOM 626 N N . GLY A 1 77 ? -9.586 -2.939 -18.016 1 97.88 77 GLY A N 1
ATOM 627 C CA . GLY A 1 77 ? -10.805 -3.338 -17.328 1 97.88 77 GLY A CA 1
ATOM 628 C C . GLY A 1 77 ? -10.539 -4.27 -16.156 1 97.88 77 GLY A C 1
ATOM 629 O O . GLY A 1 77 ? -11.438 -4.984 -15.711 1 97.88 77 GLY A O 1
ATOM 630 N N . LEU A 1 78 ? -9.359 -4.273 -15.594 1 98.75 78 LEU A N 1
ATOM 631 C CA . LEU A 1 78 ? -9 -5.195 -14.516 1 98.75 78 LEU A CA 1
ATOM 632 C C . LEU A 1 78 ? -8.992 -4.48 -13.172 1 98.75 78 LEU A C 1
ATOM 634 O O . LEU A 1 78 ? -8.609 -5.07 -12.156 1 98.75 78 LEU A O 1
ATOM 638 N N . ALA A 1 79 ? -9.406 -3.193 -13.141 1 98.62 79 ALA A N 1
ATOM 639 C CA . ALA A 1 79 ? -9.352 -2.434 -11.898 1 98.62 79 ALA A CA 1
ATOM 640 C C . ALA A 1 79 ? -10.75 -2.197 -11.336 1 98.62 79 ALA A C 1
ATOM 642 O O . ALA A 1 79 ? -10.961 -1.284 -10.531 1 98.62 79 ALA A O 1
ATOM 643 N N . GLY A 1 80 ? -11.742 -3.016 -11.773 1 98.12 80 GLY A N 1
ATOM 644 C CA . GLY A 1 80 ? -13.094 -2.943 -11.234 1 98.12 80 GLY A CA 1
ATOM 645 C C . GLY A 1 80 ? -14.07 -2.266 -12.18 1 98.12 80 GLY A C 1
ATOM 646 O O . GLY A 1 80 ? -13.719 -1.304 -12.859 1 98.12 80 GLY A O 1
ATOM 647 N N . SER A 1 81 ? -15.297 -2.709 -12.164 1 97.81 81 SER A N 1
ATOM 648 C CA . SER A 1 81 ? -16.344 -2.191 -13.047 1 97.81 81 SER A CA 1
ATOM 649 C C . SER A 1 81 ? -17.047 -1.001 -12.422 1 97.81 81 SER A C 1
ATOM 651 O O . SER A 1 81 ? -17.781 -0.278 -13.102 1 97.81 81 SER A O 1
ATOM 653 N N . ASP A 1 82 ? -16.922 -0.807 -11.188 1 97.31 82 ASP A N 1
ATOM 654 C CA . ASP A 1 82 ? -17.438 0.351 -10.453 1 97.31 82 ASP A CA 1
ATOM 655 C C . ASP A 1 82 ? -16.547 0.655 -9.242 1 97.31 82 ASP A C 1
ATOM 657 O O . ASP A 1 82 ? -15.586 -0.059 -8.977 1 97.31 82 ASP A O 1
ATOM 661 N N . ASP A 1 83 ? -16.906 1.637 -8.531 1 96.69 83 ASP A N 1
ATOM 662 C CA . ASP A 1 83 ? -16.062 2.131 -7.457 1 96.69 83 ASP A CA 1
ATOM 663 C C . ASP A 1 83 ? -15.961 1.112 -6.324 1 96.69 83 ASP A C 1
ATOM 665 O O . ASP A 1 83 ? -14.898 0.949 -5.723 1 96.69 83 ASP A O 1
ATOM 669 N N . PHE A 1 84 ? -17.047 0.496 -6.027 1 97.56 84 PHE A N 1
ATOM 670 C CA . PHE A 1 84 ? -17.031 -0.44 -4.906 1 97.56 84 PHE A CA 1
ATOM 671 C C . PHE A 1 84 ? -16.203 -1.678 -5.25 1 97.56 84 PHE A C 1
ATOM 673 O O . PHE A 1 84 ? -15.438 -2.166 -4.422 1 97.56 84 PHE A O 1
ATOM 680 N N . GLU A 1 85 ? -16.359 -2.244 -6.457 1 98.25 85 GLU A N 1
ATOM 681 C CA . GLU A 1 85 ? -15.523 -3.355 -6.891 1 98.25 85 GLU A CA 1
ATOM 682 C C . GLU A 1 85 ? -14.055 -2.961 -6.902 1 98.25 85 GLU A C 1
ATOM 684 O O . GLU A 1 85 ? -13.188 -3.754 -6.516 1 98.25 85 GLU A O 1
ATOM 689 N N . ALA A 1 86 ? -13.781 -1.736 -7.363 1 98.56 86 ALA A N 1
ATOM 690 C CA . ALA A 1 86 ? -12.406 -1.234 -7.344 1 98.56 86 ALA A CA 1
ATOM 691 C C . ALA A 1 86 ? -11.852 -1.211 -5.922 1 98.56 86 ALA A C 1
ATOM 693 O O . ALA A 1 86 ? -10.695 -1.578 -5.695 1 98.56 86 ALA A O 1
ATOM 694 N N . LEU A 1 87 ? -12.648 -0.823 -4.98 1 98.56 87 LEU A N 1
ATOM 695 C CA . LEU A 1 87 ? -12.266 -0.812 -3.572 1 98.56 87 LEU A CA 1
ATOM 696 C C . LEU A 1 87 ? -11.914 -2.215 -3.096 1 98.56 87 LEU A C 1
ATOM 698 O O . LEU A 1 87 ? -10.891 -2.41 -2.432 1 98.56 87 LEU A O 1
ATOM 702 N N . GLN A 1 88 ? -12.711 -3.152 -3.434 1 98.31 88 GLN A N 1
ATOM 703 C CA . GLN A 1 88 ? -12.461 -4.535 -3.031 1 98.31 88 GLN A CA 1
ATOM 704 C C . GLN A 1 88 ? -11.156 -5.055 -3.627 1 98.31 88 GLN A C 1
ATOM 706 O O . GLN A 1 88 ? -10.367 -5.707 -2.939 1 98.31 88 GLN A O 1
ATOM 711 N N . ILE A 1 89 ? -10.953 -4.754 -4.867 1 98.81 89 ILE A N 1
ATOM 712 C CA . ILE A 1 89 ? -9.742 -5.184 -5.57 1 98.81 89 ILE A CA 1
ATOM 713 C C . ILE A 1 89 ? -8.516 -4.535 -4.934 1 98.81 89 ILE A C 1
ATOM 715 O O . ILE A 1 89 ? -7.531 -5.215 -4.648 1 98.81 89 ILE A O 1
ATOM 719 N N . ASP A 1 90 ? -8.602 -3.275 -4.656 1 98.81 90 ASP A N 1
ATOM 720 C CA . ASP A 1 90 ? -7.504 -2.537 -4.039 1 98.81 90 ASP A CA 1
ATOM 721 C C . ASP A 1 90 ? -7.164 -3.105 -2.662 1 98.81 90 ASP A C 1
ATOM 723 O O . ASP A 1 90 ? -5.992 -3.191 -2.293 1 98.81 90 ASP A O 1
ATOM 727 N N . ALA A 1 91 ? -8.164 -3.432 -1.935 1 98.5 91 ALA A N 1
ATOM 728 C CA . ALA A 1 91 ? -7.949 -3.959 -0.588 1 98.5 91 ALA A CA 1
ATOM 729 C C . ALA A 1 91 ? -7.184 -5.277 -0.63 1 98.5 91 ALA A C 1
ATOM 731 O O . ALA A 1 91 ? -6.262 -5.492 0.16 1 98.5 91 ALA A O 1
ATOM 732 N N . ILE A 1 92 ? -7.527 -6.133 -1.557 1 98.75 92 ILE A N 1
ATOM 733 C CA . ILE A 1 92 ? -6.832 -7.406 -1.696 1 98.75 92 ILE A CA 1
ATOM 734 C C . ILE A 1 92 ? -5.398 -7.164 -2.164 1 98.75 92 ILE A C 1
ATOM 736 O O . ILE A 1 92 ? -4.457 -7.754 -1.631 1 98.75 92 ILE A O 1
ATOM 740 N N . ALA A 1 93 ? -5.27 -6.266 -3.123 1 98.81 93 ALA A N 1
ATOM 741 C CA . ALA A 1 93 ? -3.936 -5.953 -3.631 1 98.81 93 ALA A CA 1
ATOM 742 C C . ALA A 1 93 ? -3.025 -5.449 -2.514 1 98.81 93 ALA A C 1
ATOM 744 O O . ALA A 1 93 ? -1.902 -5.934 -2.355 1 98.81 93 ALA A O 1
ATOM 745 N N . ASP A 1 94 ? -3.545 -4.504 -1.766 1 98.44 94 ASP A N 1
ATOM 746 C CA . ASP A 1 94 ? -2.77 -3.965 -0.654 1 98.44 94 ASP A CA 1
ATOM 747 C C . ASP A 1 94 ? -2.447 -5.051 0.369 1 98.44 94 ASP A C 1
ATOM 749 O O . ASP A 1 94 ? -1.386 -5.027 0.997 1 98.44 94 ASP A O 1
ATOM 753 N N . THR A 1 95 ? -3.307 -5.988 0.542 1 98.44 95 THR A N 1
ATOM 754 C CA . THR A 1 95 ? -3.094 -7.082 1.483 1 98.44 95 THR A CA 1
ATOM 755 C C . THR A 1 95 ? -1.974 -8 1 1 98.44 95 THR A C 1
ATOM 757 O O . THR A 1 95 ? -1.141 -8.445 1.794 1 98.44 95 THR A O 1
ATOM 760 N N . VAL A 1 96 ? -1.981 -8.273 -0.277 1 98.5 96 VAL A N 1
ATOM 761 C CA . VAL A 1 96 ? -0.904 -9.07 -0.856 1 98.5 96 VAL A CA 1
ATOM 762 C C . VAL A 1 96 ? 0.435 -8.367 -0.631 1 98.5 96 VAL A C 1
ATOM 764 O O . VAL A 1 96 ? 1.429 -9.016 -0.285 1 98.5 96 VAL A O 1
ATOM 767 N N . VAL A 1 97 ? 0.439 -7.086 -0.783 1 97.56 97 VAL A N 1
ATOM 768 C CA . VAL A 1 97 ? 1.651 -6.293 -0.613 1 97.56 97 VAL A CA 1
ATOM 769 C C . VAL A 1 97 ? 2.094 -6.332 0.848 1 97.56 97 VAL A C 1
ATOM 771 O O . VAL A 1 97 ? 3.291 -6.375 1.14 1 97.56 97 VAL A O 1
ATOM 774 N N . ASP A 1 98 ? 1.108 -6.328 1.788 1 96.44 98 ASP A N 1
ATOM 775 C CA . ASP A 1 98 ? 1.446 -6.477 3.199 1 96.44 98 ASP A CA 1
ATOM 776 C C . ASP A 1 98 ? 2.229 -7.762 3.447 1 96.44 98 ASP A C 1
ATOM 778 O O . ASP A 1 98 ? 3.238 -7.758 4.152 1 96.44 98 ASP A O 1
ATOM 782 N N . LEU A 1 99 ? 1.77 -8.836 2.898 1 97.19 99 LEU A N 1
ATOM 783 C CA . LEU A 1 99 ? 2.441 -10.117 3.078 1 97.19 99 LEU A CA 1
ATOM 784 C C . LEU A 1 99 ? 3.834 -10.094 2.453 1 97.19 99 LEU A C 1
ATOM 786 O O . LEU A 1 99 ? 4.801 -10.547 3.066 1 97.19 99 LEU A O 1
ATOM 790 N N . ARG A 1 100 ? 3.895 -9.539 1.256 1 96.62 100 ARG A N 1
ATOM 791 C CA . ARG A 1 100 ? 5.188 -9.43 0.588 1 96.62 100 ARG A CA 1
ATOM 792 C C . ARG A 1 100 ? 6.172 -8.617 1.426 1 96.62 100 ARG A C 1
ATOM 794 O O . ARG A 1 100 ? 7.344 -8.984 1.537 1 96.62 100 ARG A O 1
ATOM 801 N N . THR A 1 101 ? 5.703 -7.547 1.957 1 94.25 101 THR A N 1
ATOM 802 C CA . THR A 1 101 ? 6.535 -6.676 2.781 1 94.25 101 THR A CA 1
ATOM 803 C C . THR A 1 101 ? 7.027 -7.414 4.023 1 94.25 101 THR A C 1
ATOM 805 O O . THR A 1 101 ? 8.203 -7.328 4.375 1 94.25 101 THR A O 1
ATOM 808 N N . ALA A 1 102 ? 6.133 -8.156 4.664 1 93.31 102 ALA A N 1
ATOM 809 C CA . ALA A 1 102 ? 6.52 -8.922 5.844 1 93.31 102 ALA A CA 1
ATOM 810 C C . ALA A 1 102 ? 7.613 -9.93 5.504 1 93.31 102 ALA A C 1
ATOM 812 O O . ALA A 1 102 ? 8.609 -10.047 6.227 1 93.31 102 ALA A O 1
ATOM 813 N N . ILE A 1 103 ? 7.469 -10.602 4.406 1 95.31 103 ILE A N 1
ATOM 814 C CA . ILE A 1 103 ? 8.43 -11.609 3.971 1 95.31 103 ILE A CA 1
ATOM 815 C C . ILE A 1 103 ? 9.727 -10.93 3.547 1 95.31 103 ILE A C 1
ATOM 817 O O . ILE A 1 103 ? 10.82 -11.43 3.838 1 95.31 103 ILE A O 1
ATOM 821 N N . GLY A 1 104 ? 9.609 -9.812 2.898 1 92.81 104 GLY A N 1
ATOM 822 C CA . GLY A 1 104 ? 10.789 -9.055 2.504 1 92.81 104 GLY A CA 1
ATOM 823 C C . GLY A 1 104 ? 11.602 -8.562 3.686 1 92.81 104 GLY A C 1
ATOM 824 O O . GLY A 1 104 ? 12.836 -8.609 3.658 1 92.81 104 GLY A O 1
ATOM 825 N N . MET A 1 105 ? 10.898 -8.062 4.68 1 88.56 105 MET A N 1
ATOM 826 C CA . MET A 1 105 ? 11.578 -7.578 5.879 1 88.56 105 MET A CA 1
ATOM 827 C C . MET A 1 105 ? 12.375 -8.695 6.543 1 88.56 105 MET A C 1
ATOM 829 O O . MET A 1 105 ? 13.492 -8.477 7.012 1 88.56 105 MET A O 1
ATOM 833 N N . TYR A 1 106 ? 11.852 -9.844 6.555 1 90.75 106 TYR A N 1
ATOM 834 C CA . TYR A 1 106 ? 12.539 -11.023 7.062 1 90.75 106 TYR A CA 1
ATOM 835 C C . TYR A 1 106 ? 13.844 -11.258 6.305 1 90.75 106 TYR A C 1
ATOM 837 O O . TYR A 1 106 ? 14.906 -11.398 6.914 1 90.75 106 TYR A O 1
ATOM 845 N N . HIS A 1 107 ? 13.781 -11.156 5.086 1 90.12 107 HIS A N 1
ATOM 846 C CA . HIS A 1 107 ? 14.914 -11.555 4.254 1 90.12 107 HIS A CA 1
ATOM 847 C C . HIS A 1 107 ? 15.953 -10.445 4.176 1 90.12 107 HIS A C 1
ATOM 849 O O . HIS A 1 107 ? 17.156 -10.695 4.344 1 90.12 107 HIS A O 1
ATOM 855 N N . TRP A 1 108 ? 15.562 -9.227 4.086 1 86.06 108 TRP A N 1
ATOM 856 C CA . TRP A 1 108 ? 16.484 -8.156 3.738 1 86.06 108 TRP A CA 1
ATOM 857 C C . TRP A 1 108 ? 16.922 -7.387 4.98 1 86.06 108 TRP A C 1
ATOM 859 O O . TRP A 1 108 ? 18 -6.777 5.004 1 86.06 108 TRP A O 1
ATOM 869 N N . ARG A 1 109 ? 16.109 -7.383 6.051 1 82.69 109 ARG A N 1
ATOM 870 C CA . ARG A 1 109 ? 16.344 -6.395 7.094 1 82.69 109 ARG A CA 1
ATOM 871 C C . ARG A 1 109 ? 16.547 -7.066 8.453 1 82.69 109 ARG A C 1
ATOM 873 O O . ARG A 1 109 ? 17.016 -6.434 9.398 1 82.69 109 ARG A O 1
ATOM 880 N N . THR A 1 110 ? 16.234 -8.297 8.531 1 86.88 110 THR A N 1
ATOM 881 C CA . THR A 1 110 ? 16.359 -8.992 9.805 1 86.88 110 THR A CA 1
ATOM 882 C C . THR A 1 110 ? 17.797 -9.414 10.055 1 86.88 110 THR A C 1
ATOM 884 O O . THR A 1 110 ? 18.438 -10.031 9.188 1 86.88 110 THR A O 1
ATOM 887 N N . PRO A 1 111 ? 18.312 -8.953 11.203 1 86.31 111 PRO A N 1
ATOM 888 C CA . PRO A 1 111 ? 19.656 -9.438 11.547 1 86.31 111 PRO A CA 1
ATOM 889 C C . PRO A 1 111 ? 19.75 -10.961 11.516 1 86.31 111 PRO A C 1
ATOM 891 O O . PRO A 1 111 ? 18.797 -11.656 11.883 1 86.31 111 PRO A O 1
ATOM 894 N N . GLU A 1 112 ? 20.922 -11.438 11.148 1 90.62 112 GLU A N 1
ATOM 895 C CA . GLU A 1 112 ? 21.141 -12.867 10.953 1 90.62 112 GLU A CA 1
ATOM 896 C C . GLU A 1 112 ? 20.781 -13.664 12.203 1 90.62 112 GLU A C 1
ATOM 898 O O . GLU A 1 112 ? 20.156 -14.727 12.109 1 90.62 112 GLU A O 1
ATOM 903 N N . ALA A 1 113 ? 21.125 -13.133 13.344 1 89.5 113 ALA A N 1
ATOM 904 C CA . ALA A 1 113 ? 20.922 -13.828 14.609 1 89.5 113 ALA A CA 1
ATOM 905 C C . ALA A 1 113 ? 19.422 -13.984 14.898 1 89.5 113 ALA A C 1
ATOM 907 O O . ALA A 1 113 ? 19.016 -14.906 15.609 1 89.5 113 ALA A O 1
ATOM 908 N N . GLU A 1 114 ? 18.547 -13.203 14.32 1 89.81 114 GLU A N 1
ATOM 909 C CA . GLU A 1 114 ? 17.109 -13.188 14.617 1 89.81 114 GLU A CA 1
ATOM 910 C C . GLU A 1 114 ? 16.312 -13.875 13.508 1 89.81 114 GLU A C 1
ATOM 912 O O . GLU A 1 114 ? 15.109 -14.102 13.648 1 89.81 114 GLU A O 1
ATOM 917 N N . LYS A 1 115 ? 16.953 -14.25 12.453 1 92.25 115 LYS A N 1
ATOM 918 C CA . LYS A 1 115 ? 16.281 -14.758 11.258 1 92.25 115 LYS A CA 1
ATOM 919 C C . LYS A 1 115 ? 15.531 -16.047 11.562 1 92.25 115 LYS A C 1
ATOM 921 O O . LYS A 1 115 ? 14.383 -16.219 11.141 1 92.25 115 LYS A O 1
ATOM 926 N N . PRO A 1 116 ? 16.156 -16.984 12.305 1 94 116 PRO A N 1
ATOM 927 C CA . PRO A 1 116 ? 15.414 -18.219 12.578 1 94 116 PRO A CA 1
ATOM 928 C C . PRO A 1 116 ? 14.102 -17.953 13.32 1 94 116 PRO A C 1
ATOM 930 O O . PRO A 1 116 ? 13.07 -18.531 12.969 1 94 116 PRO A O 1
ATOM 933 N N . ALA A 1 117 ? 14.156 -17.094 14.281 1 92.62 117 ALA A N 1
ATOM 934 C CA . ALA A 1 117 ? 12.953 -16.797 15.039 1 92.62 117 ALA A CA 1
ATOM 935 C C . ALA A 1 117 ? 11.906 -16.109 14.164 1 92.62 117 ALA A C 1
ATOM 937 O O . ALA A 1 117 ? 10.719 -16.422 14.25 1 92.62 117 ALA A O 1
ATOM 938 N N . ARG A 1 118 ? 12.352 -15.234 13.344 1 92.69 118 ARG A N 1
ATOM 939 C CA . ARG A 1 118 ? 11.438 -14.531 12.453 1 92.69 118 ARG A CA 1
ATOM 940 C C . ARG A 1 118 ? 10.844 -15.469 11.406 1 92.69 118 ARG A C 1
ATOM 942 O O . ARG A 1 118 ? 9.664 -15.367 11.07 1 92.69 118 ARG A O 1
ATOM 949 N N . ALA A 1 119 ? 11.648 -16.328 10.891 1 95.44 119 ALA A N 1
ATOM 950 C CA . ALA A 1 119 ? 11.172 -17.312 9.93 1 95.44 119 ALA A CA 1
ATOM 951 C C . ALA A 1 119 ? 10.078 -18.188 10.531 1 95.44 119 ALA A C 1
ATOM 953 O O . ALA A 1 119 ? 9.094 -18.516 9.859 1 95.44 119 ALA A O 1
ATOM 954 N N . LYS A 1 120 ? 10.305 -18.562 11.727 1 95.75 120 LYS A N 1
ATOM 955 C CA . LYS A 1 120 ? 9.32 -19.375 12.422 1 95.75 120 LYS A CA 1
ATOM 956 C C . LYS A 1 120 ? 7.98 -18.656 12.539 1 95.75 120 LYS A C 1
ATOM 958 O O . LYS A 1 120 ? 6.926 -19.234 12.289 1 95.75 120 LYS A O 1
ATOM 963 N N . VAL A 1 121 ? 7.988 -17.391 12.852 1 94.06 121 VAL A N 1
ATOM 964 C CA . VAL A 1 121 ? 6.773 -16.594 12.992 1 94.06 121 VAL A CA 1
ATOM 965 C C . VAL A 1 121 ? 6.07 -16.469 11.648 1 94.06 121 VAL A C 1
ATOM 967 O O . VAL A 1 121 ? 4.852 -16.641 11.555 1 94.06 121 VAL A O 1
ATOM 970 N N . LEU A 1 122 ? 6.812 -16.234 10.602 1 96.19 122 LEU A N 1
ATOM 971 C CA . LEU A 1 122 ? 6.242 -16.141 9.266 1 96.19 122 LEU A CA 1
ATOM 972 C C . LEU A 1 122 ? 5.578 -17.469 8.859 1 96.19 122 LEU A C 1
ATOM 974 O O . LEU A 1 122 ? 4.445 -17.469 8.375 1 96.19 122 LEU A O 1
ATOM 978 N N . LYS A 1 123 ? 6.27 -18.531 9.109 1 96.12 123 LYS A N 1
ATOM 979 C CA . LYS A 1 123 ? 5.832 -19.844 8.672 1 96.12 123 LYS A CA 1
ATOM 980 C C . LYS A 1 123 ? 4.613 -20.312 9.461 1 96.12 123 LYS A C 1
ATOM 982 O O . LYS A 1 123 ? 3.721 -20.953 8.906 1 96.12 123 LYS A O 1
ATOM 987 N N . THR A 1 124 ? 4.562 -19.922 10.727 1 96.06 124 THR A N 1
ATOM 988 C CA . THR A 1 124 ? 3.562 -20.547 11.586 1 96.06 124 THR A CA 1
ATOM 989 C C . THR A 1 124 ? 2.41 -19.578 11.867 1 96.06 124 THR A C 1
ATOM 991 O O . THR A 1 124 ? 1.337 -20 12.297 1 96.06 124 THR A O 1
ATOM 994 N N . GLU A 1 125 ? 2.623 -18.312 11.617 1 94.31 125 GLU A N 1
ATOM 995 C CA . GLU A 1 125 ? 1.592 -17.344 11.969 1 94.31 125 GLU A CA 1
ATOM 996 C C . GLU A 1 125 ? 1.18 -16.5 10.758 1 94.31 125 GLU A C 1
ATOM 998 O O . GLU A 1 125 ? 0.061 -16.641 10.258 1 94.31 125 GLU A O 1
ATOM 1003 N N . ASN A 1 126 ? 2.088 -15.773 10.219 1 95.12 126 ASN A N 1
ATOM 1004 C CA . ASN A 1 126 ? 1.733 -14.805 9.188 1 95.12 126 ASN A CA 1
ATOM 1005 C C . ASN A 1 126 ? 1.219 -15.492 7.926 1 95.12 126 ASN A C 1
ATOM 1007 O O . ASN A 1 126 ? 0.073 -15.281 7.52 1 95.12 126 ASN A O 1
ATOM 1011 N N . ILE A 1 127 ? 2.035 -16.344 7.367 1 97.5 127 ILE A N 1
ATOM 1012 C CA . ILE A 1 127 ? 1.693 -16.984 6.098 1 97.5 127 ILE A CA 1
ATOM 1013 C C . ILE A 1 127 ? 0.389 -17.766 6.242 1 97.5 127 ILE A C 1
ATOM 1015 O O . ILE A 1 127 ? -0.541 -17.578 5.449 1 97.5 127 ILE A O 1
ATOM 1019 N N . PRO A 1 128 ? 0.203 -18.547 7.293 1 97.19 128 PRO A N 1
ATOM 1020 C CA . PRO A 1 128 ? -1.071 -19.266 7.445 1 97.19 128 PRO A CA 1
ATOM 1021 C C . PRO A 1 128 ? -2.258 -18.312 7.598 1 97.19 128 PRO A C 1
ATOM 1023 O O . PRO A 1 128 ? -3.34 -18.578 7.07 1 97.19 128 PRO A O 1
ATOM 1026 N N . THR A 1 129 ? -2.09 -17.219 8.297 1 96.38 129 THR A N 1
ATOM 1027 C CA . THR A 1 129 ? -3.168 -16.25 8.469 1 96.38 129 THR A CA 1
ATOM 1028 C C . THR A 1 129 ? -3.602 -15.688 7.121 1 96.38 129 THR A C 1
ATOM 1030 O O . THR A 1 129 ? -4.785 -15.703 6.785 1 96.38 129 THR A O 1
ATOM 1033 N N . TYR A 1 130 ? -2.674 -15.227 6.371 1 98.19 130 TYR A N 1
ATOM 1034 C CA . TYR A 1 130 ? -2.979 -14.625 5.074 1 98.19 130 TYR A CA 1
ATOM 1035 C C . TYR A 1 130 ? -3.545 -15.664 4.117 1 98.19 130 TYR A C 1
ATOM 1037 O O . TYR A 1 130 ? -4.598 -15.453 3.51 1 98.19 130 TYR A O 1
ATOM 1045 N N . PHE A 1 131 ? -2.941 -16.812 3.998 1 98.56 131 PHE A N 1
ATOM 1046 C CA . PHE A 1 131 ? -3.312 -17.781 2.979 1 98.56 131 PHE A CA 1
ATOM 1047 C C . PHE A 1 131 ? -4.637 -18.453 3.328 1 98.56 131 PHE A C 1
ATOM 1049 O O . PHE A 1 131 ? -5.414 -18.797 2.438 1 98.56 131 PHE A O 1
ATOM 1056 N N . SER A 1 132 ? -4.891 -18.625 4.641 1 98.12 132 SER A N 1
ATOM 1057 C CA . SER A 1 132 ? -6.203 -19.141 5.016 1 98.12 132 SER A CA 1
ATOM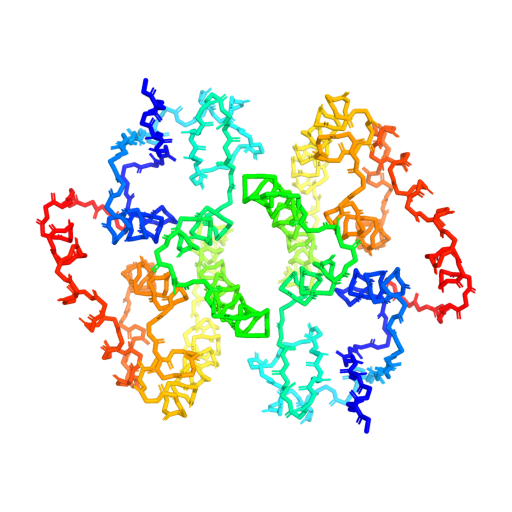 1058 C C . SER A 1 132 ? -7.32 -18.203 4.59 1 98.12 132 SER A C 1
ATOM 1060 O O . SER A 1 132 ? -8.359 -18.641 4.102 1 98.12 132 SER A O 1
ATOM 1062 N N . GLN A 1 133 ? -7.086 -16.969 4.801 1 98.06 133 GLN A N 1
ATOM 1063 C CA . GLN A 1 133 ? -8.078 -15.969 4.395 1 98.06 133 GLN A CA 1
ATOM 1064 C C . GLN A 1 133 ? -8.172 -15.875 2.875 1 98.06 133 GLN A C 1
ATOM 1066 O O . GLN A 1 133 ? -9.266 -15.75 2.324 1 98.06 133 GLN A O 1
ATOM 1071 N N . PHE A 1 134 ? -7.023 -15.93 2.184 1 98.75 134 PHE A N 1
ATOM 1072 C CA . PHE A 1 134 ? -7.047 -15.953 0.725 1 98.75 134 PHE A CA 1
ATOM 1073 C C . PHE A 1 134 ? -7.871 -17.141 0.22 1 98.75 134 PHE A C 1
ATOM 1075 O O . PHE A 1 134 ? -8.68 -16.984 -0.695 1 98.75 134 PHE A O 1
ATOM 1082 N N . GLU A 1 135 ? -7.672 -18.297 0.824 1 98.75 135 GLU A N 1
ATOM 1083 C CA . GLU A 1 135 ? -8.414 -19.5 0.43 1 98.75 135 GLU A CA 1
ATOM 1084 C C . GLU A 1 135 ? -9.922 -19.281 0.579 1 98.75 135 GLU A C 1
ATOM 1086 O O . GLU A 1 135 ? -10.695 -19.656 -0.301 1 98.75 135 GLU A O 1
ATOM 1091 N N . LYS A 1 136 ? -10.266 -18.719 1.7 1 98.06 136 LYS A N 1
ATOM 1092 C CA . LYS A 1 136 ? -11.672 -18.453 1.953 1 98.06 136 LYS A CA 1
ATOM 1093 C C . LYS A 1 136 ? -12.258 -17.516 0.899 1 98.06 136 LYS A C 1
ATOM 1095 O O . LYS A 1 136 ? -13.336 -17.766 0.361 1 98.06 136 LYS A O 1
ATOM 1100 N N . ILE A 1 137 ? -11.586 -16.484 0.57 1 98.38 137 ILE A N 1
ATOM 1101 C CA . ILE A 1 137 ? -12.023 -15.477 -0.394 1 98.38 137 ILE A CA 1
ATOM 1102 C C . ILE A 1 137 ? -12.141 -16.109 -1.779 1 98.38 137 ILE A C 1
ATOM 1104 O O . ILE A 1 137 ? -13.125 -15.891 -2.484 1 98.38 137 ILE A O 1
ATOM 1108 N N . LEU A 1 138 ? -11.148 -16.859 -2.129 1 98.88 138 LEU A N 1
ATOM 1109 C CA . LEU A 1 138 ? -11.133 -17.5 -3.438 1 98.88 138 LEU A CA 1
ATOM 1110 C C . LEU A 1 138 ? -12.289 -18.484 -3.568 1 98.88 138 LEU A C 1
ATOM 1112 O O . LEU A 1 138 ? -12.898 -18.594 -4.637 1 98.88 138 LEU A O 1
ATOM 1116 N N . LYS A 1 139 ? -12.508 -19.188 -2.502 1 98.62 139 LYS A N 1
ATOM 1117 C CA . LYS A 1 139 ? -13.633 -20.109 -2.494 1 98.62 139 LYS A CA 1
ATOM 1118 C C . LYS A 1 139 ? -14.953 -19.375 -2.719 1 98.62 139 LYS A C 1
ATOM 1120 O O . LYS A 1 139 ? -15.797 -19.812 -3.5 1 98.62 139 LYS A O 1
ATOM 1125 N N . GLU A 1 140 ? -15.094 -18.25 -2.115 1 98 140 GLU A N 1
ATOM 1126 C CA . GLU A 1 140 ? -16.328 -17.469 -2.166 1 98 140 GLU A CA 1
ATOM 1127 C C . GLU A 1 140 ? -16.484 -16.766 -3.514 1 98 140 GLU A C 1
ATOM 1129 O O . GLU A 1 140 ? -17.594 -16.359 -3.879 1 98 140 GLU A O 1
ATOM 1134 N N . ASN A 1 141 ? -15.445 -16.641 -4.258 1 98.44 141 ASN A N 1
ATOM 1135 C CA . ASN A 1 141 ? -15.461 -15.852 -5.484 1 98.44 141 ASN A CA 1
ATOM 1136 C C . ASN A 1 141 ? -15.047 -16.688 -6.691 1 98.44 141 ASN A C 1
ATOM 1138 O O . ASN A 1 141 ? -14.383 -16.188 -7.602 1 98.44 141 ASN A O 1
ATOM 1142 N N . ASP A 1 142 ? -15.328 -17.969 -6.668 1 98.38 142 ASP A N 1
ATOM 1143 C CA . ASP A 1 142 ? -15.188 -18.859 -7.812 1 98.38 142 ASP A CA 1
ATOM 1144 C C . ASP A 1 142 ? -13.75 -18.875 -8.328 1 98.38 142 ASP A C 1
ATOM 1146 O O . ASP A 1 142 ? -13.516 -18.812 -9.539 1 98.38 142 ASP A O 1
ATOM 1150 N N . GLY A 1 143 ? -12.789 -18.766 -7.434 1 98.75 143 GLY A N 1
ATOM 1151 C CA . GLY A 1 143 ? -11.391 -18.953 -7.789 1 98.75 143 GLY A CA 1
ATOM 1152 C C . GLY A 1 143 ? -10.688 -17.641 -8.125 1 98.75 143 GLY A C 1
ATOM 1153 O O . GLY A 1 143 ? -9.539 -17.656 -8.578 1 98.75 143 GLY A O 1
ATOM 1154 N N . TYR A 1 144 ? -11.43 -16.5 -7.949 1 98.88 144 TYR A N 1
ATOM 1155 C CA . TYR A 1 144 ? -10.828 -15.172 -8.055 1 98.88 144 TYR A CA 1
ATOM 1156 C C . TYR A 1 144 ? -10.93 -14.422 -6.734 1 98.88 144 TYR A C 1
ATOM 1158 O O . TYR A 1 144 ? -11.625 -14.859 -5.816 1 98.88 144 TYR A O 1
ATOM 1166 N N . PHE A 1 145 ? -10.219 -13.336 -6.656 1 98.81 145 PHE A N 1
ATOM 1167 C CA . PHE A 1 145 ? -10.227 -12.609 -5.391 1 98.81 145 PHE A CA 1
ATOM 1168 C C . PHE A 1 145 ? -11.5 -11.773 -5.254 1 98.81 145 PHE A C 1
ATOM 1170 O O . PHE A 1 145 ? -12 -11.578 -4.145 1 98.81 145 PHE A O 1
ATOM 1177 N N . VAL A 1 146 ? -11.984 -11.305 -6.414 1 98.62 146 VAL A N 1
ATOM 1178 C CA . VAL A 1 146 ? -13.109 -10.383 -6.273 1 98.62 146 VAL A CA 1
ATOM 1179 C C . VAL A 1 146 ? -14.18 -10.703 -7.316 1 98.62 146 VAL A C 1
ATOM 1181 O O . VAL A 1 146 ? -13.891 -10.75 -8.516 1 98.62 146 VAL A O 1
ATOM 1184 N N . ASN A 1 147 ? -15.32 -11.031 -6.914 1 98.06 147 ASN A N 1
ATOM 1185 C CA . ASN A 1 147 ? -16.578 -11.094 -7.66 1 98.06 147 ASN A CA 1
ATOM 1186 C C . ASN A 1 147 ? -16.5 -12.109 -8.797 1 98.06 147 ASN A C 1
ATOM 1188 O O . ASN A 1 147 ? -17.078 -11.891 -9.867 1 98.06 147 ASN A O 1
ATOM 1192 N N . GLY A 1 148 ? -15.688 -13.047 -8.703 1 98.44 148 GLY A N 1
ATOM 1193 C CA . GLY A 1 148 ? -15.68 -14.18 -9.609 1 98.44 148 GLY A CA 1
ATOM 1194 C C . GLY A 1 148 ? -15.055 -13.859 -10.953 1 98.44 148 GLY A C 1
ATOM 1195 O O . GLY A 1 148 ? -15.305 -14.555 -11.945 1 98.44 148 GLY A O 1
ATOM 1196 N N . LYS A 1 149 ? -14.305 -12.812 -11.023 1 98.19 149 LYS A N 1
ATOM 1197 C CA . LYS A 1 149 ? -13.672 -12.477 -12.297 1 98.19 149 LYS A CA 1
ATOM 1198 C C . LYS A 1 149 ? -12.25 -11.969 -12.078 1 98.19 149 LYS A C 1
ATOM 1200 O O . LYS A 1 149 ? -11.898 -11.539 -10.977 1 98.19 149 LYS A O 1
ATOM 1205 N N . LEU A 1 150 ? -11.484 -11.977 -13.156 1 98.81 150 LEU A N 1
ATOM 1206 C CA . LEU A 1 150 ? -10.078 -11.594 -13.133 1 98.81 150 LEU A CA 1
ATOM 1207 C C . LEU A 1 150 ? -9.922 -10.109 -12.812 1 98.81 150 LEU A C 1
ATOM 1209 O O . LEU A 1 150 ? -10.664 -9.281 -13.344 1 98.81 150 LEU A O 1
ATOM 1213 N N . SER A 1 151 ? -9.047 -9.773 -11.922 1 98.94 151 SER A N 1
ATOM 1214 C CA . SER A 1 151 ? -8.656 -8.398 -11.625 1 98.94 151 SER A CA 1
ATOM 1215 C C . SER A 1 151 ? -7.141 -8.273 -11.5 1 98.94 151 SER A C 1
ATOM 1217 O O . SER A 1 151 ? -6.422 -9.273 -11.547 1 98.94 151 SER A O 1
ATOM 1219 N N . TYR A 1 152 ? -6.621 -7.07 -11.266 1 98.88 152 TYR A N 1
ATOM 1220 C CA . TYR A 1 152 ? -5.172 -6.914 -11.172 1 98.88 152 TYR A CA 1
ATOM 1221 C C . TYR A 1 152 ? -4.656 -7.426 -9.828 1 98.88 152 TYR A C 1
ATOM 1223 O O . TYR A 1 152 ? -3.461 -7.672 -9.672 1 98.88 152 TYR A O 1
ATOM 1231 N N . ALA A 1 153 ? -5.578 -7.582 -8.836 1 98.94 153 ALA A N 1
ATOM 1232 C CA . ALA A 1 153 ? -5.156 -8.219 -7.594 1 98.94 153 ALA A CA 1
ATOM 1233 C C . ALA A 1 153 ? -4.711 -9.656 -7.832 1 98.94 153 ALA A C 1
ATOM 1235 O O . ALA A 1 153 ? -3.775 -10.141 -7.191 1 98.94 153 ALA A O 1
ATOM 1236 N N . ASP A 1 154 ? -5.406 -10.336 -8.734 1 98.94 154 ASP A N 1
ATOM 1237 C CA . ASP A 1 154 ? -5.02 -11.695 -9.094 1 98.94 154 ASP A CA 1
ATOM 1238 C C . ASP A 1 154 ? -3.645 -11.719 -9.758 1 98.94 154 ASP A C 1
ATOM 1240 O O . ASP A 1 154 ? -2.812 -12.57 -9.445 1 98.94 154 ASP A O 1
ATOM 1244 N N . LEU A 1 155 ? -3.42 -10.773 -10.672 1 98.94 155 LEU A N 1
ATOM 1245 C CA . LEU A 1 155 ? -2.139 -10.688 -11.359 1 98.94 155 LEU A CA 1
ATOM 1246 C C . LEU A 1 155 ? -1.018 -10.352 -10.383 1 98.94 155 LEU A C 1
ATOM 1248 O O . LEU A 1 155 ? 0.077 -10.906 -10.461 1 98.94 155 LEU A O 1
ATOM 1252 N N . LEU A 1 156 ? -1.274 -9.414 -9.516 1 98.88 156 LEU A N 1
ATOM 1253 C CA . LEU A 1 156 ? -0.297 -9.008 -8.516 1 98.88 156 LEU A CA 1
ATOM 1254 C C . LEU A 1 156 ? 0.084 -10.18 -7.617 1 98.88 156 LEU A C 1
ATOM 1256 O O . LEU A 1 156 ? 1.268 -10.422 -7.367 1 98.88 156 LEU A O 1
ATOM 1260 N N . PHE A 1 157 ? -0.93 -10.938 -7.203 1 98.94 157 PHE A N 1
ATOM 1261 C CA . PHE A 1 157 ? -0.708 -12.102 -6.359 1 98.94 157 PHE A CA 1
ATOM 1262 C C . PHE A 1 157 ? 0.137 -13.141 -7.086 1 98.94 157 PHE A C 1
ATOM 1264 O O . PHE A 1 157 ? 1.146 -13.609 -6.555 1 98.94 157 PHE A O 1
ATOM 1271 N N . ALA A 1 158 ? -0.239 -13.453 -8.273 1 98.81 158 ALA A N 1
ATOM 1272 C CA . ALA A 1 158 ? 0.483 -14.445 -9.062 1 98.81 158 ALA A CA 1
ATOM 1273 C C . ALA A 1 158 ? 1.901 -13.977 -9.375 1 98.81 158 ALA A C 1
ATOM 1275 O O . ALA A 1 158 ? 2.846 -14.773 -9.336 1 98.81 158 ALA A O 1
ATOM 1276 N N . GLY A 1 159 ? 2.01 -12.719 -9.695 1 98.19 159 GLY A N 1
ATOM 1277 C CA . GLY A 1 159 ? 3.318 -12.156 -9.984 1 98.19 159 GLY A CA 1
ATOM 1278 C C . GLY A 1 159 ? 4.238 -12.141 -8.773 1 98.19 159 GLY A C 1
ATOM 1279 O O . GLY A 1 159 ? 5.457 -12.016 -8.914 1 98.19 159 GLY A O 1
ATOM 1280 N N . THR A 1 160 ? 3.684 -12.203 -7.594 1 98.06 160 THR A N 1
ATOM 1281 C CA . THR A 1 160 ? 4.461 -12.188 -6.359 1 98.06 160 THR A CA 1
ATOM 1282 C C . THR A 1 160 ? 4.754 -13.609 -5.887 1 98.06 160 THR A C 1
ATOM 1284 O O . THR A 1 160 ? 5.609 -13.812 -5.023 1 98.06 160 THR A O 1
ATOM 1287 N N . ALA A 1 161 ? 4.129 -14.625 -6.441 1 97.25 161 ALA A N 1
ATOM 1288 C CA . ALA A 1 161 ? 4.109 -16 -5.957 1 97.25 161 ALA A CA 1
ATOM 1289 C C . ALA A 1 161 ? 5.52 -16.578 -5.867 1 97.25 161 ALA A C 1
ATOM 1291 O O . ALA A 1 161 ? 5.902 -17.156 -4.848 1 97.25 161 ALA A O 1
ATOM 1292 N N . GLU A 1 162 ? 6.285 -16.422 -6.891 1 94.81 162 GLU A N 1
ATOM 1293 C CA . GLU A 1 162 ? 7.633 -16.984 -6.891 1 94.81 162 GLU A CA 1
ATOM 1294 C C . GLU A 1 162 ? 8.516 -16.312 -5.836 1 94.81 162 GLU A C 1
ATOM 1296 O O . GLU A 1 162 ? 9.383 -16.953 -5.25 1 94.81 162 GLU A O 1
ATOM 1301 N N . TYR A 1 163 ? 8.312 -15.023 -5.645 1 95.5 163 TYR A N 1
ATOM 1302 C CA . TYR A 1 163 ? 9.039 -14.305 -4.609 1 95.5 163 TYR A CA 1
ATOM 1303 C C . TYR A 1 163 ? 8.82 -14.938 -3.24 1 95.5 163 TYR A C 1
ATOM 1305 O O . TYR A 1 163 ? 9.766 -15.141 -2.48 1 95.5 163 TYR A O 1
ATOM 1313 N N . PHE A 1 164 ? 7.543 -15.273 -2.906 1 96.69 164 PHE A N 1
ATOM 1314 C CA . PHE A 1 164 ? 7.223 -15.891 -1.626 1 96.69 164 PHE A CA 1
ATOM 1315 C C . PHE A 1 164 ? 8.039 -17.172 -1.421 1 96.69 164 PHE A C 1
ATOM 1317 O O . PHE A 1 164 ? 8.727 -17.312 -0.411 1 96.69 164 PHE A O 1
ATOM 1324 N N . ASN A 1 165 ? 8.008 -18.047 -2.391 1 95.44 165 ASN A N 1
ATOM 1325 C CA . ASN A 1 165 ? 8.672 -19.344 -2.279 1 95.44 165 ASN A CA 1
ATOM 1326 C C . ASN A 1 165 ? 10.188 -19.203 -2.227 1 95.44 165 ASN A C 1
ATOM 1328 O O . ASN A 1 165 ? 10.852 -19.859 -1.431 1 95.44 165 ASN A O 1
ATOM 1332 N N . ASN A 1 166 ? 10.711 -18.312 -3.059 1 94.12 166 ASN A N 1
ATOM 1333 C CA . ASN A 1 166 ? 12.164 -18.172 -3.154 1 94.12 166 ASN A CA 1
ATOM 1334 C C . ASN A 1 166 ? 12.75 -17.562 -1.88 1 94.12 166 ASN A C 1
ATOM 1336 O O . ASN A 1 166 ? 13.844 -17.938 -1.458 1 94.12 166 ASN A O 1
ATOM 1340 N N . VAL A 1 167 ? 12.031 -16.656 -1.288 1 94.12 167 VAL A N 1
ATOM 1341 C CA . VAL A 1 167 ? 12.523 -15.992 -0.084 1 94.12 167 VAL A CA 1
ATOM 1342 C C . VAL A 1 167 ? 12.352 -16.922 1.118 1 94.12 167 VAL A C 1
ATOM 1344 O O . VAL A 1 167 ? 13.258 -17.047 1.949 1 94.12 167 VAL A O 1
ATOM 1347 N N . MET A 1 168 ? 11.25 -17.625 1.193 1 95.31 168 MET A N 1
ATOM 1348 C CA . MET A 1 168 ? 10.945 -18.438 2.361 1 95.31 168 MET A CA 1
ATOM 1349 C C . MET A 1 168 ? 11.641 -19.797 2.266 1 95.31 168 MET A C 1
ATOM 1351 O O . MET A 1 168 ? 11.789 -20.5 3.27 1 95.31 168 MET A O 1
ATOM 1355 N N . LYS A 1 169 ? 12.047 -20.234 1.015 1 93.81 169 LYS A N 1
ATOM 1356 C CA . LYS A 1 169 ? 12.75 -21.484 0.737 1 93.81 169 LYS A CA 1
ATOM 1357 C C . LYS A 1 169 ? 11.867 -22.688 1.061 1 93.81 169 LYS A C 1
ATOM 1359 O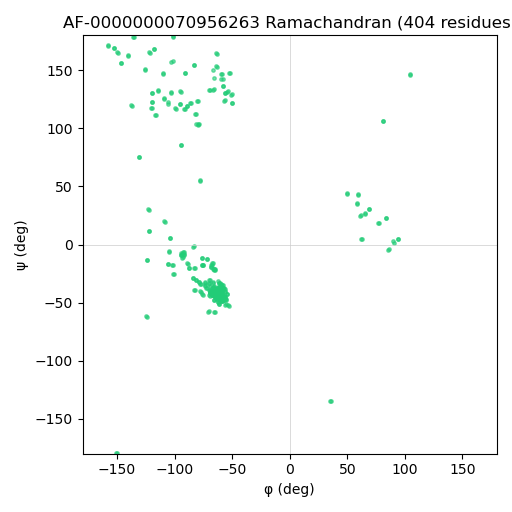 O . LYS A 1 169 ? 12.367 -23.719 1.516 1 93.81 169 LYS A O 1
ATOM 1364 N N . PHE A 1 170 ? 10.594 -22.516 0.998 1 94.31 170 PHE A N 1
ATOM 1365 C CA . PHE A 1 170 ? 9.609 -23.594 1.025 1 94.31 170 PHE A CA 1
ATOM 1366 C C . PHE A 1 170 ? 8.367 -23.219 0.219 1 94.31 170 PHE A C 1
ATOM 1368 O O . PHE A 1 170 ? 8.219 -22.062 -0.184 1 94.31 170 PHE A O 1
ATOM 1375 N N . ASP A 1 171 ? 7.555 -24.141 -0.097 1 96.88 171 ASP A N 1
ATOM 1376 C CA . ASP A 1 171 ? 6.344 -23.891 -0.871 1 96.88 171 ASP A CA 1
ATOM 1377 C C . ASP A 1 171 ? 5.238 -23.312 0.012 1 96.88 171 ASP A C 1
ATOM 1379 O O . ASP A 1 171 ? 4.523 -24.047 0.688 1 96.88 171 ASP A O 1
ATOM 1383 N N . VAL A 1 172 ? 4.988 -22.047 -0.079 1 97.62 172 VAL A N 1
ATOM 1384 C CA . VAL A 1 172 ? 4.012 -21.375 0.775 1 97.62 172 VAL A CA 1
ATOM 1385 C C . VAL A 1 172 ? 2.6 -21.781 0.361 1 97.62 172 VAL A C 1
ATOM 1387 O O . VAL A 1 172 ? 1.635 -21.531 1.085 1 97.62 172 VAL A O 1
ATOM 1390 N N . PHE A 1 173 ? 2.443 -22.406 -0.772 1 98.12 173 PHE A N 1
ATOM 1391 C CA . PHE A 1 173 ? 1.125 -22.75 -1.298 1 98.12 173 PHE A CA 1
ATOM 1392 C C . PHE A 1 173 ? 0.7 -24.141 -0.845 1 98.12 173 PHE A C 1
ATOM 1394 O O . PHE A 1 173 ? -0.442 -24.547 -1.064 1 98.12 173 PHE A O 1
ATOM 1401 N N . GLU A 1 174 ? 1.643 -24.812 -0.242 1 97.19 174 GLU A N 1
ATOM 1402 C CA . GLU A 1 174 ? 1.279 -26.125 0.291 1 97.19 174 GLU A CA 1
ATOM 1403 C C . GLU A 1 174 ? 0.099 -26.016 1.253 1 97.19 174 GLU A C 1
ATOM 1405 O O . GLU A 1 174 ? 0.144 -25.25 2.219 1 97.19 174 GLU A O 1
ATOM 1410 N N . GLY A 1 175 ? -0.959 -26.703 1.051 1 97.62 175 GLY A N 1
ATOM 1411 C CA . GLY A 1 175 ? -2.148 -26.672 1.888 1 97.62 175 GLY A CA 1
ATOM 1412 C C . GLY A 1 175 ? -3.162 -25.641 1.451 1 97.62 175 GLY A C 1
ATOM 1413 O O . GLY A 1 175 ? -4.207 -25.484 2.082 1 97.62 175 GLY A O 1
ATOM 1414 N N . TYR A 1 176 ? -2.84 -24.953 0.371 1 98.69 176 TYR A N 1
ATOM 1415 C CA . TYR A 1 176 ? -3.725 -23.906 -0.119 1 98.69 176 TYR A CA 1
ATOM 1416 C C . TYR A 1 176 ? -3.984 -24.062 -1.612 1 98.69 176 TYR A C 1
ATOM 1418 O O . TYR A 1 176 ? -3.506 -23.266 -2.42 1 98.69 176 TYR A O 1
ATOM 1426 N N . PRO A 1 177 ? -4.816 -25.031 -1.962 1 98.75 177 PRO A N 1
ATOM 1427 C CA . PRO A 1 177 ? -4.973 -25.438 -3.363 1 98.75 177 PRO A CA 1
ATOM 1428 C C . PRO A 1 177 ? -5.621 -24.344 -4.219 1 98.75 177 PRO A C 1
ATOM 1430 O O . PRO A 1 177 ? -5.328 -24.234 -5.41 1 98.75 177 PRO A O 1
ATOM 1433 N N . LEU A 1 178 ? -6.523 -23.547 -3.631 1 98.88 178 LEU A N 1
ATOM 1434 C CA . LEU A 1 178 ? -7.18 -22.531 -4.434 1 98.88 178 LEU A CA 1
ATOM 1435 C C . LEU A 1 178 ? -6.211 -21.391 -4.766 1 98.88 178 LEU A C 1
ATOM 1437 O O . LEU A 1 178 ? -6.246 -20.844 -5.871 1 98.88 178 LEU A O 1
ATOM 1441 N N . ALA A 1 179 ? -5.367 -21.062 -3.803 1 98.88 179 ALA A N 1
ATOM 1442 C CA . ALA A 1 179 ? -4.332 -20.062 -4.07 1 98.88 179 ALA A CA 1
ATOM 1443 C C . ALA A 1 179 ? -3.377 -20.547 -5.16 1 98.88 179 ALA A C 1
ATOM 1445 O O . ALA A 1 179 ? -3.025 -19.781 -6.062 1 98.88 179 ALA A O 1
ATOM 1446 N N . LYS A 1 180 ? -2.998 -21.781 -5.066 1 98.81 180 LYS A N 1
ATOM 1447 C CA . LYS A 1 180 ? -2.135 -22.375 -6.086 1 98.81 180 LYS A CA 1
ATOM 1448 C C . LYS A 1 180 ? -2.812 -22.375 -7.453 1 98.81 180 LYS A C 1
ATOM 1450 O O . LYS A 1 180 ? -2.188 -22.031 -8.461 1 98.81 180 LYS A O 1
ATOM 1455 N N . ALA A 1 181 ? -4.043 -22.703 -7.465 1 98.88 181 ALA A N 1
ATOM 1456 C CA . ALA A 1 181 ? -4.805 -22.766 -8.711 1 98.88 181 ALA A CA 1
ATOM 1457 C C . ALA A 1 181 ? -4.918 -21.375 -9.344 1 98.88 181 ALA A C 1
ATOM 1459 O O . ALA A 1 181 ? -4.891 -21.234 -10.562 1 98.88 181 ALA A O 1
ATOM 1460 N N . LEU A 1 182 ? -5.086 -20.344 -8.531 1 98.94 182 LEU A N 1
ATOM 1461 C CA . LEU A 1 182 ? -5.152 -19 -9.055 1 98.94 182 LEU A CA 1
ATOM 1462 C C . LEU A 1 182 ? -3.852 -18.609 -9.758 1 98.94 182 LEU A C 1
ATOM 1464 O O . LEU A 1 182 ? -3.871 -18.016 -10.836 1 98.94 182 LEU A O 1
ATOM 1468 N N . VAL A 1 183 ? -2.754 -18.953 -9.133 1 98.81 183 VAL A N 1
ATOM 1469 C CA . VAL A 1 183 ? -1.455 -18.656 -9.727 1 98.81 183 VAL A CA 1
ATOM 1470 C C . VAL A 1 183 ? -1.339 -19.344 -11.086 1 98.81 183 VAL A C 1
ATOM 1472 O O . VAL A 1 183 ? -0.934 -18.734 -12.07 1 98.81 183 VAL A O 1
ATOM 1475 N N . GLU A 1 184 ? -1.693 -20.578 -11.141 1 98.75 184 GLU A N 1
ATOM 1476 C CA . GLU A 1 184 ? -1.649 -21.344 -12.391 1 98.75 184 GLU A CA 1
ATOM 1477 C C . GLU A 1 184 ? -2.58 -20.734 -13.438 1 98.75 184 GLU A C 1
ATOM 1479 O O . GLU A 1 184 ? -2.223 -20.656 -14.609 1 98.75 184 GLU A O 1
ATOM 1484 N N . LYS A 1 185 ? -3.764 -20.406 -13.023 1 98.75 185 LYS A N 1
ATOM 1485 C CA . LYS A 1 185 ? -4.738 -19.781 -13.914 1 98.75 185 LYS A CA 1
ATOM 1486 C C . LYS A 1 185 ? -4.168 -18.516 -14.547 1 98.75 185 LYS A C 1
ATOM 1488 O O . LYS A 1 185 ? -4.293 -18.312 -15.758 1 98.75 185 LYS A O 1
ATOM 1493 N N . VAL A 1 186 ? -3.572 -17.672 -13.758 1 98.88 186 VAL A N 1
ATOM 1494 C CA . VAL A 1 186 ? -2.99 -16.422 -14.25 1 98.88 186 VAL A CA 1
ATOM 1495 C C . VAL A 1 186 ? -1.825 -16.734 -15.188 1 98.88 186 VAL A C 1
ATOM 1497 O O . VAL A 1 186 ? -1.688 -16.109 -16.25 1 98.88 186 VAL A O 1
ATOM 1500 N N . HIS A 1 187 ? -1.013 -17.703 -14.844 1 98.56 187 HIS A N 1
ATOM 1501 C CA . HIS A 1 187 ? 0.149 -18.062 -15.648 1 98.56 187 HIS A CA 1
ATOM 1502 C C . HIS A 1 187 ? -0.273 -18.672 -16.984 1 98.56 187 HIS A C 1
ATOM 1504 O O . HIS A 1 187 ? 0.525 -18.734 -17.922 1 98.56 187 HIS A O 1
ATOM 1510 N N . ASN A 1 188 ? -1.473 -19.094 -17.078 1 98.5 188 ASN A N 1
ATOM 1511 C CA . ASN A 1 188 ? -1.963 -19.703 -18.312 1 98.5 188 ASN A CA 1
ATOM 1512 C C . ASN A 1 188 ? -2.664 -18.672 -19.188 1 98.5 188 ASN A C 1
ATOM 1514 O O . ASN A 1 188 ? -3.088 -19 -20.312 1 98.5 188 ASN A O 1
ATOM 1518 N N . LEU A 1 189 ? -2.865 -17.453 -18.672 1 98.5 189 LEU A N 1
ATOM 1519 C CA . LEU A 1 189 ? -3.311 -16.391 -19.578 1 98.5 189 LEU A CA 1
ATOM 1520 C C . LEU A 1 189 ? -2.314 -16.188 -20.719 1 98.5 189 LEU A C 1
ATOM 1522 O O . LEU A 1 189 ? -1.104 -16.141 -20.484 1 98.5 189 LEU A O 1
ATOM 1526 N N . PRO A 1 190 ? -2.758 -16.047 -21.891 1 97.88 190 PRO A N 1
ATOM 1527 C CA . PRO A 1 190 ? -1.87 -16.109 -23.062 1 97.88 190 PRO A CA 1
ATOM 1528 C C . PRO A 1 190 ? -0.687 -15.156 -22.938 1 97.88 190 PRO A C 1
ATOM 1530 O O . PRO A 1 190 ? 0.467 -15.578 -23.047 1 97.88 190 PRO A O 1
ATOM 1533 N N . ARG A 1 191 ? -0.875 -13.883 -22.672 1 97.38 191 ARG A N 1
ATOM 1534 C CA . ARG A 1 191 ? 0.199 -12.898 -22.672 1 97.38 191 ARG A CA 1
ATOM 1535 C C . ARG A 1 191 ? 1.13 -13.117 -21.484 1 97.38 191 ARG A C 1
ATOM 1537 O O . ARG A 1 191 ? 2.334 -12.867 -21.578 1 97.38 191 ARG A O 1
ATOM 1544 N N . ILE A 1 192 ? 0.597 -13.625 -20.391 1 98.44 192 ILE A N 1
ATOM 1545 C CA . ILE A 1 192 ? 1.406 -13.898 -19.203 1 98.44 192 ILE A CA 1
ATOM 1546 C C . ILE A 1 192 ? 2.242 -15.156 -19.438 1 98.44 192 ILE A C 1
ATOM 1548 O O . ILE A 1 192 ? 3.422 -15.195 -19.078 1 98.44 192 ILE A O 1
ATOM 1552 N N . LYS A 1 193 ? 1.605 -16.141 -20 1 98.31 193 LYS A N 1
ATOM 1553 C CA . LYS A 1 193 ? 2.299 -17.391 -20.328 1 98.31 193 LYS A CA 1
ATOM 1554 C C . LYS A 1 193 ? 3.502 -17.125 -21.219 1 98.31 193 LYS A C 1
ATOM 1556 O O . LYS A 1 193 ? 4.59 -17.656 -20.984 1 98.31 193 LYS A O 1
ATOM 1561 N N . GLU A 1 194 ? 3.303 -16.297 -22.219 1 98.12 194 GLU A N 1
ATOM 1562 C CA . GLU A 1 194 ? 4.383 -15.922 -23.125 1 98.12 194 GLU A CA 1
ATOM 1563 C C . GLU A 1 194 ? 5.496 -15.18 -22.391 1 98.12 194 GLU A C 1
ATOM 1565 O O . GLU A 1 194 ? 6.68 -15.438 -22.625 1 98.12 194 GLU A O 1
ATOM 1570 N N . TRP A 1 195 ? 5.137 -14.242 -21.531 1 98.12 195 TRP A N 1
ATOM 1571 C CA . TRP A 1 195 ? 6.121 -13.492 -20.766 1 98.12 195 TRP A CA 1
ATOM 1572 C C . TRP A 1 195 ? 6.953 -14.414 -19.891 1 98.12 195 TRP A C 1
ATOM 1574 O O . TRP A 1 195 ? 8.188 -14.344 -19.891 1 98.12 195 TRP A O 1
ATOM 1584 N N . VAL A 1 196 ? 6.25 -15.289 -19.172 1 96.88 196 VAL A N 1
ATOM 1585 C CA . VAL A 1 196 ? 6.918 -16.188 -18.234 1 96.88 196 VAL A CA 1
ATOM 1586 C C . VAL A 1 196 ? 7.895 -17.078 -18.984 1 96.88 196 VAL A C 1
ATOM 1588 O O . VAL A 1 196 ? 8.977 -17.406 -18.484 1 96.88 196 VAL A O 1
ATOM 1591 N N . ALA A 1 197 ? 7.559 -17.406 -20.172 1 96.69 197 ALA A N 1
ATOM 1592 C CA . ALA A 1 197 ? 8.398 -18.297 -20.984 1 96.69 197 ALA A CA 1
ATOM 1593 C C . ALA A 1 197 ? 9.641 -17.562 -21.469 1 96.69 197 ALA A C 1
ATOM 1595 O O . ALA A 1 197 ? 10.711 -18.172 -21.594 1 96.69 197 ALA A O 1
ATOM 1596 N N . ARG A 1 198 ? 9.508 -16.297 -21.766 1 96.5 198 ARG A N 1
ATOM 1597 C CA . ARG A 1 198 ? 10.594 -15.617 -22.453 1 96.5 198 ARG A CA 1
ATOM 1598 C C . ARG A 1 198 ? 11.422 -14.773 -21.484 1 96.5 198 ARG A C 1
ATOM 1600 O O . ARG A 1 198 ? 12.5 -14.297 -21.828 1 96.5 198 ARG A O 1
ATOM 1607 N N . ARG A 1 199 ? 10.891 -14.469 -20.312 1 95.44 199 ARG A N 1
ATOM 1608 C CA . ARG A 1 199 ? 11.57 -13.547 -19.406 1 95.44 199 ARG A CA 1
ATOM 1609 C C . ARG A 1 199 ? 12.914 -14.117 -18.953 1 95.44 199 ARG A C 1
ATOM 1611 O O . ARG A 1 199 ? 13.117 -15.328 -18.984 1 95.44 199 ARG A O 1
ATOM 1618 N N . PRO A 1 200 ? 13.828 -13.305 -18.625 1 92.62 200 PRO A N 1
ATOM 1619 C CA . PRO A 1 200 ? 15.133 -13.789 -18.141 1 92.62 200 PRO A CA 1
ATOM 1620 C C . PRO A 1 200 ? 15.016 -14.672 -16.906 1 92.62 200 PRO A C 1
ATOM 1622 O O . PRO A 1 200 ? 14.172 -14.43 -16.047 1 92.62 200 PRO A O 1
ATOM 1625 N N . GLN A 1 201 ? 15.82 -15.648 -16.875 1 90.06 201 GLN A N 1
ATOM 1626 C CA . GLN A 1 201 ? 15.922 -16.469 -15.672 1 90.06 201 GLN A CA 1
ATOM 1627 C C . GLN A 1 201 ? 16.797 -15.797 -14.617 1 90.06 201 GLN A C 1
ATOM 1629 O O . GLN A 1 201 ? 18 -15.641 -14.82 1 90.06 201 GLN A O 1
ATOM 1634 N N . THR A 1 202 ? 16.172 -15.258 -13.695 1 88.62 202 THR A N 1
ATOM 1635 C CA . THR A 1 202 ? 16.891 -14.539 -12.648 1 88.62 202 THR A CA 1
ATOM 1636 C C . THR A 1 202 ? 16.578 -15.125 -11.273 1 88.62 202 THR A C 1
ATOM 1638 O O . THR A 1 202 ? 15.75 -16.031 -11.156 1 88.62 202 THR A O 1
ATOM 1641 N N . LEU A 1 203 ? 17.531 -14.633 -10.359 1 73.19 203 LEU A N 1
ATOM 1642 C CA . LEU A 1 203 ? 17.234 -14.969 -8.977 1 73.19 203 LEU A CA 1
ATOM 1643 C C . LEU A 1 203 ? 15.961 -14.266 -8.508 1 73.19 203 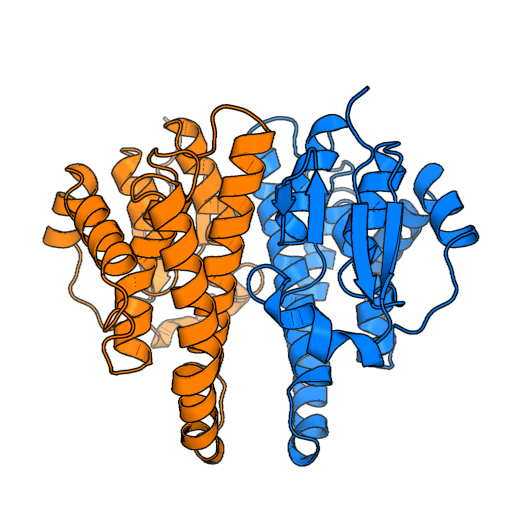LEU A C 1
ATOM 1645 O O . LEU A 1 203 ? 15.609 -13.203 -9.023 1 73.19 203 LEU A O 1
ATOM 1649 N N . LEU A 1 204 ? 15.25 -14.984 -7.527 1 69.12 204 LEU A N 1
ATOM 1650 C CA . LEU A 1 204 ? 14.117 -14.414 -6.801 1 69.12 204 LEU A CA 1
ATOM 1651 C C . LEU A 1 204 ? 12.969 -14.086 -7.75 1 69.12 204 LEU A C 1
ATOM 1653 O O . LEU A 1 204 ? 13.102 -13.211 -8.609 1 69.12 204 LEU A O 1
ATOM 1657 N N . MET B 1 1 ? -32.469 3.441 2.955 1 41.84 1 MET B N 1
ATOM 1658 C CA . MET B 1 1 ? -31.297 4.312 2.902 1 41.84 1 MET B CA 1
ATOM 1659 C C . MET B 1 1 ? -30.016 3.516 3.117 1 41.84 1 MET B C 1
ATOM 1661 O O . MET B 1 1 ? -30.031 2.477 3.781 1 41.84 1 MET B O 1
ATOM 1665 N N . ALA B 1 2 ? -29.016 3.682 2.338 1 62.78 2 ALA B N 1
ATOM 1666 C CA . ALA B 1 2 ? -27.844 2.824 2.482 1 62.78 2 ALA B CA 1
ATOM 1667 C C . ALA B 1 2 ? -27.281 2.889 3.902 1 62.78 2 ALA B C 1
ATOM 1669 O O . ALA B 1 2 ? -27.25 3.959 4.516 1 62.78 2 ALA B O 1
ATOM 1670 N N . ALA B 1 3 ? -27 1.826 4.59 1 82.25 3 ALA B N 1
ATOM 1671 C CA . ALA B 1 3 ? -26.484 1.763 5.957 1 82.25 3 ALA B CA 1
ATOM 1672 C C . ALA B 1 3 ? -25.203 2.586 6.105 1 82.25 3 ALA B C 1
ATOM 1674 O O . ALA B 1 3 ? -24.406 2.672 5.172 1 82.25 3 ALA B O 1
ATOM 1675 N N . LYS B 1 4 ? -25.188 3.449 7.199 1 93.62 4 LYS B N 1
ATOM 1676 C CA . LYS B 1 4 ? -23.984 4.203 7.566 1 93.62 4 LYS B CA 1
ATOM 1677 C C . LYS B 1 4 ? -22.766 3.291 7.656 1 93.62 4 LYS B C 1
ATOM 1679 O O . LYS B 1 4 ? -22.844 2.199 8.219 1 93.62 4 LYS B O 1
ATOM 1684 N N . PRO B 1 5 ? -21.688 3.695 6.988 1 97.69 5 PRO B N 1
ATOM 1685 C CA . PRO B 1 5 ? -20.469 2.906 7.172 1 97.69 5 PRO B CA 1
ATOM 1686 C C . PRO B 1 5 ? -20 2.863 8.625 1 97.69 5 PRO B C 1
ATOM 1688 O O . PRO B 1 5 ? -20.25 3.807 9.383 1 97.69 5 PRO B O 1
ATOM 1691 N N . LYS B 1 6 ? -19.438 1.791 9 1 98.31 6 LYS B N 1
ATOM 1692 C CA . LYS B 1 6 ? -18.922 1.603 10.352 1 98.31 6 LYS B CA 1
ATOM 1693 C C . LYS B 1 6 ? -17.406 1.406 10.336 1 98.31 6 LYS B C 1
ATOM 1695 O O . LYS B 1 6 ? -16.906 0.386 9.852 1 98.31 6 LYS B O 1
ATOM 1700 N N . LEU B 1 7 ? -16.672 2.379 10.859 1 98.56 7 LEU B N 1
ATOM 1701 C CA . LEU B 1 7 ? -15.219 2.309 10.992 1 98.56 7 LEU B CA 1
ATOM 1702 C C . LEU B 1 7 ? -14.828 1.689 12.328 1 98.56 7 LEU B C 1
ATOM 1704 O O . LEU B 1 7 ? -15.203 2.203 13.391 1 98.56 7 LEU B O 1
ATOM 1708 N N . THR B 1 8 ? -14.141 0.591 12.289 1 98.31 8 THR B N 1
ATOM 1709 C CA . THR B 1 8 ? -13.703 -0.087 13.508 1 98.31 8 THR B CA 1
ATOM 1710 C C . THR B 1 8 ? -12.195 0.048 13.68 1 98.31 8 THR B C 1
ATOM 1712 O O . THR B 1 8 ? -11.422 -0.272 12.773 1 98.31 8 THR B O 1
ATOM 1715 N N . TYR B 1 9 ? -11.797 0.533 14.797 1 97.38 9 TYR B N 1
ATOM 1716 C CA . TYR B 1 9 ? -10.391 0.662 15.164 1 97.38 9 TYR B CA 1
ATOM 1717 C C . TYR B 1 9 ? -10.227 0.75 16.672 1 97.38 9 TYR B C 1
ATOM 1719 O O . TYR B 1 9 ? -11.211 0.771 17.422 1 97.38 9 TYR B O 1
ATOM 1727 N N . PHE B 1 10 ? -9.008 0.703 17.156 1 96.25 10 PHE B N 1
ATOM 1728 C CA . PHE B 1 10 ? -8.727 0.897 18.562 1 96.25 10 PHE B CA 1
ATOM 1729 C C . PHE B 1 10 ? -9.109 2.305 19 1 96.25 10 PHE B C 1
ATOM 1731 O O . PHE B 1 10 ? -9.273 3.197 18.172 1 96.25 10 PHE B O 1
ATOM 1738 N N . ASP B 1 11 ? -9.18 2.447 20.266 1 94.12 11 ASP B N 1
ATOM 1739 C CA . ASP B 1 11 ? -9.508 3.758 20.812 1 94.12 11 ASP B CA 1
ATOM 1740 C C . ASP B 1 11 ? -8.297 4.688 20.781 1 94.12 11 ASP B C 1
ATOM 1742 O O . ASP B 1 11 ? -7.922 5.258 21.812 1 94.12 11 ASP B O 1
ATOM 1746 N N . PHE B 1 12 ? -7.711 4.867 19.625 1 91.94 12 PHE B N 1
ATOM 1747 C CA . PHE B 1 12 ? -6.691 5.867 19.344 1 91.94 12 PHE B CA 1
ATOM 1748 C C . PHE B 1 12 ? -6.707 6.266 17.875 1 91.94 12 PHE B C 1
ATOM 1750 O O . PHE B 1 12 ? -7.504 5.734 17.094 1 91.94 12 PHE B O 1
ATOM 1757 N N . ARG B 1 13 ? -6.039 7.301 17.391 1 92.38 13 ARG B N 1
ATOM 1758 C CA . ARG B 1 13 ? -6.062 7.859 16.047 1 92.38 13 ARG B CA 1
ATOM 1759 C C . ARG B 1 13 ? -5.379 6.922 15.055 1 92.38 13 ARG B C 1
ATOM 1761 O O . ARG B 1 13 ? -6.02 6.414 14.125 1 92.38 13 ARG B O 1
ATOM 1768 N N . GLY B 1 14 ? -4.105 6.582 15.312 1 91.5 14 GLY B N 1
ATOM 1769 C CA . GLY B 1 14 ? -3.332 5.602 14.562 1 91.5 14 GLY B CA 1
ATOM 1770 C C . GLY B 1 14 ? -3.66 5.586 13.086 1 91.5 14 GLY B C 1
ATOM 1771 O O . GLY B 1 14 ? -3.789 6.641 12.461 1 91.5 14 GLY B O 1
ATOM 1772 N N . ALA B 1 15 ? -3.824 4.379 12.547 1 92.75 15 ALA B N 1
ATOM 1773 C CA . ALA B 1 15 ? -3.984 4.152 11.117 1 92.75 15 ALA B CA 1
ATOM 1774 C C . ALA B 1 15 ? -5.391 4.523 10.656 1 92.75 15 ALA B C 1
ATOM 1776 O O . ALA B 1 15 ? -5.648 4.648 9.453 1 92.75 15 ALA B O 1
ATOM 1777 N N . ALA B 1 16 ? -6.297 4.75 11.516 1 96.94 16 ALA B N 1
ATOM 1778 C CA . ALA B 1 16 ? -7.68 5.043 11.141 1 96.94 16 ALA B CA 1
ATOM 1779 C C . ALA B 1 16 ? -7.879 6.535 10.898 1 96.94 16 ALA B C 1
ATOM 1781 O O . ALA B 1 16 ? -8.867 6.945 10.289 1 96.94 16 ALA B O 1
ATOM 1782 N N . GLU B 1 17 ? -6.984 7.336 11.43 1 97.56 17 GLU B N 1
ATOM 1783 C CA . GLU B 1 17 ? -7.207 8.781 11.414 1 97.56 17 GLU B CA 1
ATOM 1784 C C . GLU B 1 17 ? -7.258 9.32 9.992 1 97.56 17 GLU B C 1
ATOM 1786 O O . GLU B 1 17 ? -8.102 10.164 9.672 1 97.56 17 GLU B O 1
ATOM 1791 N N . PRO B 1 18 ? -6.383 8.867 9.07 1 98.5 18 PRO B N 1
ATOM 1792 C CA . PRO B 1 18 ? -6.527 9.328 7.691 1 98.5 18 PRO B CA 1
ATOM 1793 C C . PRO B 1 18 ? -7.898 9 7.102 1 98.5 18 PRO B C 1
ATOM 1795 O O . PRO B 1 18 ? -8.438 9.781 6.309 1 98.5 18 PRO B O 1
ATOM 1798 N N . ILE B 1 19 ? -8.422 7.824 7.449 1 98.75 19 ILE B N 1
ATOM 1799 C CA . ILE B 1 19 ? -9.75 7.457 6.98 1 98.75 19 ILE B CA 1
ATOM 1800 C C . ILE B 1 19 ? -10.781 8.461 7.504 1 98.75 19 ILE B C 1
ATOM 1802 O O . ILE B 1 19 ? -11.641 8.922 6.754 1 98.75 19 ILE B O 1
ATOM 1806 N N . ARG B 1 20 ? -10.656 8.805 8.773 1 98.62 20 ARG B N 1
ATOM 1807 C CA . ARG B 1 20 ? -11.57 9.766 9.375 1 98.62 20 ARG B CA 1
ATOM 1808 C C . ARG B 1 20 ? -11.484 11.117 8.672 1 98.62 20 ARG B C 1
ATOM 1810 O O . ARG B 1 20 ? -12.5 11.766 8.438 1 98.62 20 ARG B O 1
ATOM 1817 N N . TYR B 1 21 ? -10.266 11.562 8.336 1 98.81 21 TYR B N 1
ATOM 1818 C CA . TYR B 1 21 ? -10.094 12.805 7.594 1 98.81 21 TYR B CA 1
ATOM 1819 C C . TYR B 1 21 ? -10.859 12.773 6.281 1 98.81 21 TYR B C 1
ATOM 1821 O O . TYR B 1 21 ? -11.586 13.719 5.953 1 98.81 21 TYR B O 1
ATOM 1829 N N . VAL B 1 22 ? -10.711 11.688 5.547 1 98.81 22 VAL B N 1
ATOM 1830 C CA . VAL B 1 22 ? -11.336 11.594 4.23 1 98.81 22 VAL B CA 1
ATOM 1831 C C . VAL B 1 22 ? -12.852 11.508 4.387 1 98.81 22 VAL B C 1
ATOM 1833 O O . VAL B 1 22 ? -13.594 12.141 3.637 1 98.81 22 VAL B O 1
ATOM 1836 N N . LEU B 1 23 ? -13.344 10.727 5.379 1 98.62 23 LEU B N 1
ATOM 1837 C CA . LEU B 1 23 ? -14.781 10.609 5.613 1 98.62 23 LEU B CA 1
ATOM 1838 C C . LEU B 1 23 ? -15.383 11.953 6 1 98.62 23 LEU B C 1
ATOM 1840 O O . LEU B 1 23 ? -16.438 12.344 5.484 1 98.62 23 LEU B O 1
ATOM 1844 N N . GLU B 1 24 ? -14.695 12.656 6.902 1 98.56 24 GLU B N 1
ATOM 1845 C CA . GLU B 1 24 ? -15.164 13.969 7.34 1 98.56 24 GLU B CA 1
ATOM 1846 C C . GLU B 1 24 ? -15.172 14.969 6.188 1 98.56 24 GLU B C 1
ATOM 1848 O O . GLU B 1 24 ? -16.156 15.656 5.961 1 98.56 24 GLU B O 1
ATOM 1853 N N . TYR B 1 25 ? -14.094 14.992 5.453 1 98.62 25 TYR B N 1
ATOM 1854 C CA . TYR B 1 25 ? -14.016 15.891 4.301 1 98.62 25 TYR B CA 1
ATOM 1855 C C . TYR B 1 25 ? -15.133 15.594 3.309 1 98.62 25 TYR B C 1
ATOM 1857 O O . TYR B 1 25 ? -15.688 16.516 2.695 1 98.62 25 TYR B O 1
ATOM 1865 N N . SER B 1 26 ? -15.445 14.32 3.148 1 97.62 26 SER B N 1
ATOM 1866 C CA . SER B 1 26 ? -16.422 13.867 2.166 1 97.62 26 SER B CA 1
ATOM 1867 C C . SER B 1 26 ? -17.844 13.992 2.705 1 97.62 26 SER B C 1
ATOM 1869 O O . SER B 1 26 ? -18.812 13.633 2.025 1 97.62 26 SER B O 1
ATOM 1871 N N . ASN B 1 27 ? -17.984 14.43 3.891 1 96.88 27 ASN B N 1
ATOM 1872 C CA . ASN B 1 27 ? -19.281 14.602 4.539 1 96.88 27 ASN B CA 1
ATOM 1873 C C . ASN B 1 27 ? -20.047 13.289 4.609 1 96.88 27 ASN B C 1
ATOM 1875 O O . ASN B 1 27 ? -21.25 13.25 4.32 1 96.88 27 ASN B O 1
ATOM 1879 N N . VAL B 1 28 ? -19.359 12.273 4.945 1 97.19 28 VAL B N 1
ATOM 1880 C CA . VAL B 1 28 ? -19.969 10.953 5.121 1 97.19 28 VAL B CA 1
ATOM 1881 C C . VAL B 1 28 ? -20.203 10.695 6.605 1 97.19 28 VAL B C 1
ATOM 1883 O O . VAL B 1 28 ? -19.281 10.727 7.414 1 97.19 28 VAL B O 1
ATOM 1886 N N . GLU B 1 29 ? -21.453 10.555 6.93 1 96.88 29 GLU B N 1
ATOM 1887 C CA . GLU B 1 29 ? -21.766 10.109 8.281 1 96.88 29 GLU B CA 1
ATOM 1888 C C . GLU B 1 29 ? -21.359 8.648 8.484 1 96.88 29 GLU B C 1
ATOM 1890 O O . GLU B 1 29 ? -21.594 7.809 7.613 1 96.88 29 GLU B O 1
ATOM 1895 N N . TYR B 1 30 ? -20.688 8.391 9.602 1 98 30 TYR B N 1
ATOM 1896 C CA . TYR B 1 30 ? -20.219 7.035 9.867 1 98 30 TYR B CA 1
ATOM 1897 C C . TYR B 1 30 ? -20.234 6.734 11.359 1 98 30 TYR B C 1
ATOM 1899 O O . TYR B 1 30 ? -20.281 7.652 12.18 1 98 30 TYR B O 1
ATOM 1907 N N . GLU B 1 31 ? -20.312 5.492 11.656 1 97.81 31 GLU B N 1
ATOM 1908 C CA . GLU B 1 31 ? -20.109 5.027 13.023 1 97.81 31 GLU B CA 1
ATOM 1909 C C . GLU B 1 31 ? -18.625 4.797 13.32 1 97.81 31 GLU B C 1
ATOM 1911 O O . GLU B 1 31 ? -17.953 4.043 12.609 1 97.81 31 GLU B O 1
ATOM 1916 N N . ASP B 1 32 ? -18.141 5.465 14.281 1 97.31 32 ASP B N 1
ATOM 1917 C CA . ASP B 1 32 ? -16.75 5.305 14.719 1 97.31 32 ASP B CA 1
ATOM 1918 C C . ASP B 1 32 ? -16.656 4.305 15.875 1 97.31 32 ASP B C 1
ATOM 1920 O O . ASP B 1 32 ? -16.609 4.699 17.031 1 97.31 32 ASP B O 1
ATOM 1924 N N . LYS B 1 33 ? -16.562 3.061 15.547 1 97.25 33 LYS B N 1
ATOM 1925 C CA . LYS B 1 33 ? -16.5 2.01 16.562 1 97.25 33 LYS B CA 1
ATOM 1926 C C . LYS B 1 33 ? -15.078 1.856 17.094 1 97.25 33 LYS B C 1
ATOM 1928 O O . LYS B 1 33 ? -14.188 1.398 16.375 1 97.25 33 LYS B O 1
ATOM 1933 N N . ARG B 1 34 ? -14.891 2.184 18.281 1 96.38 34 ARG B N 1
ATOM 1934 C CA . ARG B 1 34 ? -13.594 2.113 18.938 1 96.38 34 ARG B CA 1
ATOM 1935 C C . ARG B 1 34 ? -13.531 0.935 19.906 1 96.38 34 ARG B C 1
ATOM 1937 O O . ARG B 1 34 ? -14.367 0.826 20.812 1 96.38 34 ARG B O 1
ATOM 1944 N N . ILE B 1 35 ? -12.586 0.118 19.656 1 96.12 35 ILE B N 1
ATOM 1945 C CA . ILE B 1 35 ? -12.484 -1.049 20.516 1 96.12 35 ILE B CA 1
ATOM 1946 C C . ILE B 1 35 ? -11.344 -0.849 21.516 1 96.12 35 ILE B C 1
ATOM 1948 O O . ILE B 1 35 ? -10.43 -0.058 21.281 1 96.12 35 ILE B O 1
ATOM 1952 N N . GLN B 1 36 ? -11.438 -1.57 22.609 1 95 36 GLN B N 1
ATOM 1953 C CA . GLN B 1 36 ? -10.367 -1.566 23.594 1 95 36 GLN B CA 1
ATOM 1954 C C . GLN B 1 36 ? -9.352 -2.67 23.312 1 95 36 GLN B C 1
ATOM 1956 O O . GLN B 1 36 ? -9.719 -3.754 22.859 1 95 36 GLN B O 1
ATOM 1961 N N . VAL B 1 37 ? -8.18 -2.387 23.641 1 91.94 37 VAL B N 1
ATOM 1962 C CA . VAL B 1 37 ? -7.082 -3.309 23.375 1 91.94 37 VAL B CA 1
ATOM 1963 C C . VAL B 1 37 ? -7.363 -4.652 24.047 1 91.94 37 VAL B C 1
ATOM 1965 O O . VAL B 1 37 ? -7.031 -5.707 23.5 1 91.94 37 VAL B O 1
ATOM 1968 N N . GLU B 1 38 ? -7.965 -4.637 25.156 1 94.56 38 GLU B N 1
ATOM 1969 C CA . GLU B 1 38 ? -8.242 -5.848 25.922 1 94.56 38 GLU B CA 1
ATOM 1970 C C . GLU B 1 38 ? -9.211 -6.762 25.188 1 94.56 38 GLU B C 1
ATOM 1972 O O . GLU B 1 38 ? -9.227 -7.973 25.406 1 94.56 38 GLU B O 1
ATOM 1977 N N . ASP B 1 39 ? -9.977 -6.199 24.25 1 95.44 39 ASP B N 1
ATOM 1978 C CA . ASP B 1 39 ? -10.977 -6.965 23.516 1 95.44 39 ASP B CA 1
ATOM 1979 C C . ASP B 1 39 ? -10.391 -7.52 22.219 1 95.44 39 ASP B C 1
ATOM 1981 O O . ASP B 1 39 ? -11.031 -8.328 21.547 1 95.44 39 ASP B O 1
ATOM 1985 N N . TRP B 1 40 ? -9.266 -7.156 21.938 1 95.25 40 TRP B N 1
ATOM 1986 C CA . TRP B 1 40 ? -8.688 -7.426 20.625 1 95.25 40 TRP B CA 1
ATOM 1987 C C . TRP B 1 40 ? -8.469 -8.922 20.422 1 95.25 40 TRP B C 1
ATOM 1989 O O . TRP B 1 40 ? -8.781 -9.461 19.359 1 95.25 40 TRP B O 1
ATOM 1999 N N . LEU B 1 41 ? -7.957 -9.578 21.422 1 93.31 41 LEU B N 1
ATOM 2000 C CA . LEU B 1 41 ? -7.648 -11 21.297 1 93.31 41 LEU B CA 1
ATOM 2001 C C . LEU B 1 41 ? -8.891 -11.789 20.891 1 93.31 41 LEU B C 1
ATOM 2003 O O . LEU B 1 41 ? -8.812 -12.703 20.062 1 93.31 41 LEU B O 1
ATOM 2007 N N . GLU B 1 42 ? -9.984 -11.438 21.406 1 95.44 42 GLU B N 1
ATOM 2008 C CA . GLU B 1 42 ? -11.234 -12.117 21.109 1 95.44 42 GLU B CA 1
ATOM 2009 C C . GLU B 1 42 ? -11.781 -11.711 19.75 1 95.44 42 GLU B C 1
ATOM 2011 O O . GLU B 1 42 ? -12.383 -12.523 19.047 1 95.44 42 GLU B O 1
ATOM 2016 N N . LEU B 1 43 ? -11.547 -10.477 19.406 1 96.12 43 LEU B N 1
ATOM 2017 C CA . LEU B 1 43 ? -12.141 -9.922 18.188 1 96.12 43 LEU B CA 1
ATOM 2018 C C . LEU B 1 43 ? -11.312 -10.266 16.969 1 96.12 43 LEU B C 1
ATOM 2020 O O . LEU B 1 43 ? -11.844 -10.391 15.859 1 96.12 43 LEU B O 1
ATOM 2024 N N . LYS B 1 44 ? -10.047 -10.445 17.125 1 95.25 44 LYS B N 1
ATOM 2025 C CA . LYS B 1 44 ? -9.078 -10.539 16.047 1 95.25 44 LYS B CA 1
ATOM 2026 C C . LYS B 1 44 ? -9.469 -11.625 15.047 1 95.25 44 LYS B C 1
ATOM 2028 O O . LYS B 1 44 ? -9.469 -11.398 13.836 1 95.25 44 LYS B O 1
ATOM 2033 N N . PRO B 1 45 ? -9.922 -12.805 15.469 1 93.25 45 PRO B N 1
ATOM 2034 C CA . PRO B 1 45 ? -10.25 -13.875 14.523 1 93.25 45 PRO B CA 1
ATOM 2035 C C . PRO B 1 45 ? -11.453 -13.547 13.648 1 93.25 45 PRO B C 1
ATOM 2037 O O . PRO B 1 45 ? -11.688 -14.211 12.633 1 93.25 45 PRO B O 1
ATOM 2040 N N . THR B 1 46 ? -12.211 -12.555 14.047 1 93.88 46 THR B N 1
ATOM 2041 C CA . THR B 1 46 ? -13.414 -12.203 13.297 1 93.88 46 THR B CA 1
ATOM 2042 C C . THR B 1 46 ? -13.117 -11.094 12.297 1 93.88 46 THR B C 1
ATOM 2044 O O . THR B 1 46 ? -13.969 -10.75 11.477 1 93.88 46 THR B O 1
ATOM 2047 N N . ILE B 1 47 ? -11.93 -10.523 12.406 1 95.5 47 ILE B N 1
ATOM 2048 C CA . ILE B 1 47 ? -11.531 -9.398 11.57 1 95.5 47 ILE B CA 1
ATOM 2049 C C . ILE B 1 47 ? -10.75 -9.914 10.359 1 95.5 47 ILE B C 1
ATOM 2051 O O . ILE B 1 47 ? -9.852 -10.742 10.5 1 95.5 47 ILE B O 1
ATOM 2055 N N . PRO B 1 48 ? -11.117 -9.445 9.188 1 94.25 48 PRO B N 1
ATOM 2056 C CA . PRO B 1 48 ? -10.359 -9.875 8.008 1 94.25 48 PRO B CA 1
ATOM 2057 C C . PRO B 1 48 ? -8.852 -9.719 8.18 1 94.25 48 PRO B C 1
ATOM 2059 O O . PRO B 1 48 ? -8.375 -8.617 8.461 1 94.25 48 PRO B O 1
ATOM 2062 N N . PHE B 1 49 ? -8.133 -10.883 8.031 1 96 49 PHE B N 1
ATOM 2063 C CA . PHE B 1 49 ? -6.68 -10.953 8.117 1 96 49 PHE B CA 1
ATOM 2064 C C . PHE B 1 49 ? -6.199 -10.531 9.508 1 96 49 PHE B C 1
ATOM 2066 O O . PHE B 1 49 ? -5 -10.344 9.719 1 96 49 PHE B O 1
ATOM 2073 N N . GLY B 1 50 ? -7.191 -10.273 10.43 1 94.31 50 GLY B N 1
ATOM 2074 C CA . GLY B 1 50 ? -6.836 -9.828 11.766 1 94.31 50 GLY B CA 1
ATOM 2075 C C . GLY B 1 50 ? -6.25 -8.43 11.789 1 94.31 50 GLY B C 1
ATOM 2076 O O . GLY B 1 50 ? -5.379 -8.133 12.617 1 94.31 50 GLY B O 1
ATOM 2077 N N . LEU B 1 51 ? -6.68 -7.613 10.852 1 93.31 51 LEU B N 1
ATOM 2078 C CA . LEU B 1 51 ? -6.082 -6.289 10.703 1 93.31 51 LEU B CA 1
ATOM 2079 C C . LEU B 1 51 ? -7.129 -5.199 10.891 1 93.31 51 LEU B C 1
ATOM 2081 O O . LEU B 1 51 ? -8.219 -5.273 10.32 1 93.31 51 LEU B O 1
ATOM 2085 N N . LEU B 1 52 ? -6.844 -4.266 11.695 1 96.31 52 LEU B N 1
ATOM 2086 C CA . LEU B 1 52 ? -7.598 -3.021 11.82 1 96.31 52 LEU B CA 1
ATOM 2087 C C . LEU B 1 52 ? -6.797 -1.842 11.281 1 96.31 52 LEU B C 1
ATOM 2089 O O . LEU B 1 52 ? -5.562 -1.867 11.289 1 96.31 52 LEU B O 1
ATOM 2093 N N . PRO B 1 53 ? -7.469 -0.858 10.711 1 97.69 53 PRO B N 1
ATOM 2094 C CA . PRO B 1 53 ? -8.898 -0.544 10.688 1 97.69 53 PRO B CA 1
ATOM 2095 C C . PRO B 1 53 ? -9.656 -1.324 9.617 1 97.69 53 PRO B C 1
ATOM 2097 O O . PRO B 1 53 ? -9.055 -1.793 8.648 1 97.69 53 PRO B O 1
ATOM 2100 N N . THR B 1 54 ? -10.945 -1.512 9.867 1 98.31 54 THR B N 1
ATOM 2101 C CA . THR B 1 54 ? -11.867 -1.986 8.844 1 98.31 54 THR B CA 1
ATOM 2102 C C . THR B 1 54 ? -13.055 -1.036 8.703 1 98.31 54 THR B C 1
ATOM 2104 O O . THR B 1 54 ? -13.398 -0.318 9.641 1 98.31 54 THR B O 1
ATOM 2107 N N . LEU B 1 55 ? -13.586 -0.976 7.57 1 98.44 55 LEU B N 1
ATOM 2108 C CA . LEU B 1 55 ? -14.812 -0.241 7.297 1 98.44 55 LEU B CA 1
ATOM 2109 C C . LEU B 1 55 ? -15.898 -1.173 6.766 1 98.44 55 LEU B C 1
ATOM 2111 O O . LEU B 1 55 ? -15.68 -1.892 5.785 1 98.44 55 LEU B O 1
ATOM 2115 N N . GLU B 1 56 ? -17 -1.21 7.43 1 97.81 56 GLU B N 1
ATOM 2116 C CA . GLU B 1 56 ? -18.156 -1.966 6.953 1 97.81 56 GLU B CA 1
ATOM 2117 C C . GLU B 1 56 ? -19.062 -1.094 6.102 1 97.81 56 GLU B C 1
ATOM 2119 O O . GLU B 1 56 ? -19.562 -0.063 6.566 1 97.81 56 GLU B O 1
ATOM 2124 N N . ILE B 1 57 ? -19.219 -1.442 4.816 1 95.25 57 ILE B N 1
ATOM 2125 C CA . ILE B 1 57 ? -20.078 -0.762 3.857 1 95.25 57 ILE B CA 1
ATOM 2126 C C . ILE B 1 57 ? -21.125 -1.736 3.326 1 95.25 57 ILE B C 1
ATOM 2128 O O . ILE B 1 57 ? -20.797 -2.717 2.658 1 95.25 57 ILE B O 1
ATOM 2132 N N . ASN B 1 58 ? -22.375 -1.472 3.557 1 90.81 58 ASN B N 1
ATOM 2133 C CA . ASN B 1 58 ? -23.469 -2.301 3.055 1 90.81 58 ASN B CA 1
ATOM 2134 C C . ASN B 1 58 ? -23.234 -3.777 3.363 1 90.81 58 ASN B C 1
ATOM 2136 O O . ASN B 1 58 ? -23.328 -4.625 2.473 1 90.81 58 ASN B O 1
ATOM 2140 N N . GLY B 1 59 ? -22.797 -4.027 4.582 1 91.88 59 GLY B N 1
ATOM 2141 C CA . GLY B 1 59 ? -22.672 -5.391 5.066 1 91.88 59 GLY B CA 1
ATOM 2142 C C . GLY B 1 59 ? -21.344 -6.039 4.695 1 91.88 59 GLY B C 1
ATOM 2143 O O . GLY B 1 59 ? -21.078 -7.172 5.098 1 91.88 59 GLY B O 1
ATOM 2144 N N . LYS B 1 60 ? -20.531 -5.375 3.951 1 94.69 60 LYS B N 1
ATOM 2145 C CA . LYS B 1 60 ? -19.219 -5.891 3.582 1 94.69 60 LYS B CA 1
ATOM 2146 C C . LYS B 1 60 ? -18.125 -5.215 4.395 1 94.69 60 LYS B C 1
ATOM 2148 O O . LYS B 1 60 ? -18.094 -3.99 4.527 1 94.69 60 LYS B O 1
ATOM 2153 N N . VAL B 1 61 ? -17.234 -6.008 4.973 1 97.12 61 VAL B N 1
ATOM 2154 C CA . VAL B 1 61 ? -16.141 -5.492 5.773 1 97.12 61 VAL B CA 1
ATOM 2155 C C . VAL B 1 61 ? -14.883 -5.371 4.906 1 97.12 61 VAL B C 1
ATOM 2157 O O . VAL B 1 61 ? -14.414 -6.359 4.34 1 97.12 61 VAL B O 1
ATOM 2160 N N . ILE B 1 62 ? -14.43 -4.168 4.848 1 97.56 62 ILE B N 1
ATOM 2161 C CA . ILE B 1 62 ? -13.273 -3.873 4.016 1 97.56 62 ILE B CA 1
ATOM 2162 C C . ILE B 1 62 ? -12.102 -3.445 4.895 1 97.56 62 ILE B C 1
ATOM 2164 O O . ILE B 1 62 ? -12.266 -2.627 5.805 1 97.56 62 ILE B O 1
ATOM 2168 N N . ASN B 1 63 ? -10.977 -4.07 4.566 1 97.25 63 ASN B N 1
ATOM 2169 C CA . ASN B 1 63 ? -9.742 -3.631 5.211 1 97.25 63 ASN B CA 1
ATOM 2170 C C . ASN B 1 63 ? -8.914 -2.746 4.285 1 97.25 63 ASN B C 1
ATOM 2172 O O . ASN B 1 63 ? -9.32 -2.461 3.16 1 97.25 63 ASN B O 1
ATOM 2176 N N . GLN B 1 64 ? -7.742 -2.262 4.797 1 97.81 64 GLN B N 1
ATOM 2177 C CA . GLN B 1 64 ? -6.746 -1.479 4.074 1 97.81 64 GLN B CA 1
ATOM 2178 C C . GLN B 1 64 ? -7.148 -0.009 4 1 97.81 64 GLN B C 1
ATOM 2180 O O . GLN B 1 64 ? -7.949 0.378 3.148 1 97.81 64 GLN B O 1
ATOM 2185 N N . SER B 1 65 ? -6.488 0.745 4.742 1 98.19 65 SER B N 1
ATOM 2186 C CA . SER B 1 65 ? -6.828 2.145 4.977 1 98.19 65 SER B CA 1
ATOM 2187 C C . SER B 1 65 ? -6.688 2.969 3.699 1 98.19 65 SER B C 1
ATOM 2189 O O . SER B 1 65 ? -7.547 3.793 3.387 1 98.19 65 SER B O 1
ATOM 2191 N N . THR B 1 66 ? -5.637 2.701 2.908 1 98.5 66 THR B N 1
ATOM 2192 C CA . THR B 1 66 ? -5.391 3.516 1.723 1 98.5 66 THR B CA 1
ATOM 2193 C C . THR B 1 66 ? -6.477 3.293 0.677 1 98.5 66 THR B C 1
ATOM 2195 O O . THR B 1 66 ? -6.93 4.242 0.032 1 98.5 66 THR B O 1
ATOM 2198 N N . ALA B 1 67 ? -6.902 2.031 0.524 1 98.56 67 ALA B N 1
ATOM 2199 C CA . ALA B 1 67 ? -7.992 1.715 -0.395 1 98.56 67 ALA B CA 1
ATOM 2200 C C . ALA B 1 67 ? -9.281 2.412 0.024 1 98.56 67 ALA B C 1
ATOM 2202 O O . ALA B 1 67 ? -10 2.963 -0.815 1 98.56 67 ALA B O 1
ATOM 2203 N N . ILE B 1 68 ? -9.562 2.418 1.297 1 98.62 68 ILE B N 1
ATOM 2204 C CA . ILE B 1 68 ? -10.758 3.039 1.845 1 98.62 68 ILE B CA 1
ATOM 2205 C C . ILE B 1 68 ? -10.703 4.547 1.628 1 98.62 68 ILE B C 1
ATOM 2207 O O . ILE B 1 68 ? -11.688 5.156 1.192 1 98.62 68 ILE B O 1
ATOM 2211 N N . CYS B 1 69 ? -9.539 5.141 1.883 1 98.88 69 CYS B N 1
ATOM 2212 C CA . CYS B 1 69 ? -9.367 6.57 1.65 1 98.88 69 CYS B CA 1
ATOM 2213 C C . CYS B 1 69 ? -9.617 6.918 0.188 1 98.88 69 CYS B C 1
ATOM 2215 O O . CYS B 1 69 ? -10.367 7.852 -0.113 1 98.88 69 CYS B O 1
ATOM 2217 N N . ARG B 1 70 ? -9.031 6.172 -0.705 1 98.69 70 ARG B N 1
ATOM 2218 C CA . ARG B 1 70 ? -9.172 6.434 -2.135 1 98.69 70 ARG B CA 1
ATOM 2219 C C . ARG B 1 70 ? -10.625 6.336 -2.574 1 98.69 70 ARG B C 1
ATOM 2221 O O . ARG B 1 70 ? -11.094 7.141 -3.381 1 98.69 70 ARG B O 1
ATOM 2228 N N . TYR B 1 71 ? -11.391 5.379 -2.049 1 98.56 71 TYR B N 1
ATOM 2229 C CA . TYR B 1 71 ? -12.789 5.145 -2.393 1 98.56 71 TYR B CA 1
ATOM 2230 C C . TYR B 1 71 ? -13.641 6.367 -2.08 1 98.56 71 TYR B C 1
ATOM 2232 O O . TYR B 1 71 ? -14.367 6.867 -2.947 1 98.56 71 TYR B O 1
ATOM 2240 N N . TYR B 1 72 ? -13.508 6.926 -0.945 1 98.38 72 TYR B N 1
ATOM 2241 C CA . TYR B 1 72 ? -14.344 8.055 -0.544 1 98.38 72 TYR B CA 1
ATOM 2242 C C . TYR B 1 72 ? -13.812 9.359 -1.133 1 98.38 72 TYR B C 1
ATOM 2244 O O . TYR B 1 72 ? -14.586 10.273 -1.428 1 98.38 72 TYR B O 1
ATOM 2252 N N . ALA B 1 73 ? -12.477 9.406 -1.312 1 98.56 73 ALA B N 1
ATOM 2253 C CA . ALA B 1 73 ? -11.883 10.586 -1.936 1 98.56 73 ALA B CA 1
ATOM 2254 C C . ALA B 1 73 ? -12.398 10.773 -3.359 1 98.56 73 ALA B C 1
ATOM 2256 O O . ALA B 1 73 ? -12.578 11.906 -3.818 1 98.56 73 ALA B O 1
ATOM 2257 N N . LYS B 1 74 ? -12.594 9.68 -4.023 1 97.88 74 LYS B N 1
ATOM 2258 C CA . LYS B 1 74 ? -13.102 9.727 -5.395 1 97.88 74 LYS B CA 1
ATOM 2259 C C . LYS B 1 74 ? -14.469 10.406 -5.453 1 97.88 74 LYS B C 1
ATOM 2261 O O . LYS B 1 74 ? -14.75 11.156 -6.391 1 97.88 74 LYS B O 1
ATOM 2266 N N . LYS B 1 75 ? -15.234 10.227 -4.477 1 96.44 75 LYS B N 1
ATOM 2267 C CA . LYS B 1 75 ? -16.594 10.742 -4.449 1 96.44 75 LYS B CA 1
ATOM 2268 C C . LYS B 1 75 ? -16.609 12.266 -4.371 1 96.44 75 LYS B C 1
ATOM 2270 O O . LYS B 1 75 ? -17.609 12.906 -4.691 1 96.44 75 LYS B O 1
ATOM 2275 N N . VAL B 1 76 ? -15.539 12.852 -3.959 1 97.75 76 VAL B N 1
ATOM 2276 C CA . VAL B 1 76 ? -15.516 14.297 -3.76 1 97.75 76 VAL B CA 1
ATOM 2277 C C . VAL B 1 76 ? -14.414 14.922 -4.613 1 97.75 76 VAL B C 1
ATOM 2279 O O . VAL B 1 76 ? -13.969 16.031 -4.34 1 97.75 76 VAL B O 1
ATOM 2282 N N . GLY B 1 77 ? -13.844 14.156 -5.547 1 97.88 77 GLY B N 1
ATOM 2283 C CA . GLY B 1 77 ? -12.938 14.695 -6.543 1 97.88 77 GLY B CA 1
ATOM 2284 C C . GLY B 1 77 ? -11.508 14.828 -6.035 1 97.88 77 GLY B C 1
ATOM 2285 O O . GLY B 1 77 ? -10.719 15.602 -6.582 1 97.88 77 GLY B O 1
ATOM 2286 N N . LEU B 1 78 ? -11.117 14.086 -5.031 1 98.75 78 LEU B N 1
ATOM 2287 C CA . LEU B 1 78 ? -9.789 14.203 -4.434 1 98.75 78 LEU B CA 1
ATOM 2288 C C . LEU B 1 78 ? -8.891 13.055 -4.871 1 98.75 78 LEU B C 1
ATOM 2290 O O . LEU B 1 78 ? -7.758 12.93 -4.391 1 98.75 78 LEU B O 1
ATOM 2294 N N . ALA B 1 79 ? -9.383 12.203 -5.801 1 98.62 79 ALA B N 1
ATOM 2295 C CA . ALA B 1 79 ? -8.594 11.039 -6.207 1 98.62 79 ALA B CA 1
ATOM 2296 C C . ALA B 1 79 ? -8.062 11.211 -7.629 1 98.62 79 ALA B C 1
ATOM 2298 O O . ALA B 1 79 ? -7.727 10.227 -8.297 1 98.62 79 ALA B O 1
ATOM 2299 N N . GLY B 1 80 ? -8.008 12.469 -8.125 1 98.12 80 GLY B N 1
ATOM 2300 C CA . GLY B 1 80 ? -7.43 12.758 -9.43 1 98.12 80 GLY B CA 1
ATOM 2301 C C . GLY B 1 80 ? -8.469 13.039 -10.492 1 98.12 80 GLY B C 1
ATOM 2302 O O . GLY B 1 80 ? -9.531 12.422 -10.516 1 98.12 80 GLY B O 1
ATOM 2303 N N . SER B 1 81 ? -8.141 13.922 -11.406 1 97.88 81 SER B N 1
ATOM 2304 C CA . SER B 1 81 ? -9.062 14.336 -12.461 1 97.88 81 SER B CA 1
ATOM 2305 C C . SER B 1 81 ? -8.938 13.43 -13.688 1 97.88 81 SER B C 1
ATOM 2307 O O . SER B 1 81 ? -9.789 13.461 -14.578 1 97.88 81 SER B O 1
ATOM 2309 N N . ASP B 1 82 ? -7.93 12.695 -13.789 1 97.31 82 ASP B N 1
ATOM 2310 C CA . ASP B 1 82 ? -7.719 11.672 -14.812 1 97.31 82 ASP B CA 1
ATOM 2311 C C . ASP B 1 82 ? -6.844 10.539 -14.289 1 97.31 82 ASP B C 1
ATOM 2313 O O . ASP B 1 82 ? -6.387 10.578 -13.141 1 97.31 82 ASP B O 1
ATOM 2317 N N . ASP B 1 83 ? -6.594 9.609 -15.102 1 96.69 83 ASP B N 1
ATOM 2318 C CA . ASP B 1 83 ? -5.922 8.391 -14.664 1 96.69 83 ASP B CA 1
ATOM 2319 C C . ASP B 1 83 ? -4.473 8.672 -14.266 1 96.69 83 ASP B C 1
ATOM 2321 O O . ASP B 1 83 ? -3.963 8.086 -13.312 1 96.69 83 ASP B O 1
ATOM 2325 N N . PHE B 1 84 ? -3.832 9.508 -15.008 1 97.56 84 PHE B N 1
ATOM 2326 C CA . PHE B 1 84 ? -2.428 9.766 -14.711 1 97.56 84 PHE B CA 1
ATOM 2327 C C . PHE B 1 84 ? -2.281 10.547 -13.414 1 97.56 84 PHE B C 1
ATOM 2329 O O . PHE B 1 84 ? -1.403 10.25 -12.602 1 97.56 84 PHE B O 1
ATOM 2336 N N . GLU B 1 85 ? -3.113 11.586 -13.172 1 98.25 85 GLU B N 1
ATOM 2337 C CA . GLU B 1 85 ? -3.107 12.289 -11.898 1 98.25 85 GLU B CA 1
ATOM 2338 C C . GLU B 1 85 ? -3.428 11.344 -10.742 1 98.25 85 GLU B C 1
ATOM 2340 O O . GLU B 1 85 ? -2.824 11.438 -9.672 1 98.25 85 GLU B O 1
ATOM 2345 N N . ALA B 1 86 ? -4.387 10.445 -10.969 1 98.5 86 ALA B N 1
ATOM 2346 C CA . ALA B 1 86 ? -4.719 9.453 -9.961 1 98.5 86 ALA B CA 1
ATOM 2347 C C . ALA B 1 86 ? -3.506 8.586 -9.625 1 98.5 86 ALA B C 1
ATOM 2349 O O . ALA B 1 86 ? -3.256 8.289 -8.453 1 98.5 86 ALA B O 1
ATOM 2350 N N . LEU B 1 87 ? -2.756 8.211 -10.609 1 98.56 87 LEU B N 1
ATOM 2351 C CA . LEU B 1 87 ? -1.533 7.441 -10.422 1 98.56 87 LEU B CA 1
ATOM 2352 C C . LEU B 1 87 ? -0.535 8.203 -9.555 1 98.56 87 LEU B C 1
ATOM 2354 O O . LEU B 1 87 ? 0.048 7.633 -8.625 1 98.56 87 LEU B O 1
ATOM 2358 N N . GLN B 1 88 ? -0.355 9.438 -9.836 1 98.31 88 GLN B N 1
ATOM 2359 C CA . GLN B 1 88 ? 0.575 10.258 -9.07 1 98.31 88 GLN B CA 1
ATOM 2360 C C . GLN B 1 88 ? 0.138 10.359 -7.609 1 98.31 88 GLN B C 1
ATOM 2362 O O . GLN B 1 88 ? 0.962 10.25 -6.699 1 98.31 88 GLN B O 1
ATOM 2367 N N . ILE B 1 89 ? -1.129 10.57 -7.414 1 98.81 89 ILE B N 1
ATOM 2368 C CA . ILE B 1 89 ? -1.689 10.688 -6.074 1 98.81 89 ILE B CA 1
ATOM 2369 C C . ILE B 1 89 ? -1.509 9.375 -5.312 1 98.81 89 ILE B C 1
ATOM 2371 O O . ILE B 1 89 ? -1.054 9.375 -4.168 1 98.81 89 ILE B O 1
ATOM 2375 N N . ASP B 1 90 ? -1.796 8.289 -5.965 1 98.81 90 ASP B N 1
ATOM 2376 C CA . ASP B 1 90 ? -1.664 6.969 -5.359 1 98.81 90 ASP B CA 1
ATOM 2377 C C . ASP B 1 90 ? -0.216 6.688 -4.965 1 98.81 90 ASP B C 1
ATOM 2379 O O . ASP B 1 90 ? 0.043 6.09 -3.92 1 98.81 90 ASP B O 1
ATOM 2383 N N . ALA B 1 91 ? 0.674 7.066 -5.801 1 98.56 91 ALA B N 1
ATOM 2384 C CA . ALA B 1 91 ? 2.09 6.82 -5.531 1 98.56 91 ALA B CA 1
ATOM 2385 C C . ALA B 1 91 ? 2.545 7.555 -4.277 1 98.56 91 ALA B C 1
ATOM 2387 O O . ALA B 1 91 ? 3.26 6.992 -3.443 1 98.56 91 ALA B O 1
ATOM 2388 N N . ILE B 1 92 ? 2.109 8.781 -4.113 1 98.75 92 ILE B N 1
ATOM 2389 C CA . ILE B 1 92 ? 2.463 9.555 -2.926 1 98.75 92 ILE B CA 1
ATOM 2390 C C . ILE B 1 92 ? 1.802 8.938 -1.694 1 98.75 92 ILE B C 1
ATOM 2392 O O . ILE B 1 92 ? 2.443 8.773 -0.654 1 98.75 92 ILE B O 1
ATOM 2396 N N . ALA B 1 93 ? 0.546 8.578 -1.861 1 98.75 93 ALA B N 1
ATOM 2397 C CA . ALA B 1 93 ? -0.174 7.977 -0.745 1 98.75 93 ALA B CA 1
ATOM 2398 C C . ALA B 1 93 ? 0.527 6.707 -0.264 1 98.75 93 ALA B C 1
ATOM 2400 O O . ALA B 1 93 ? 0.769 6.543 0.934 1 98.75 93 ALA B O 1
ATOM 2401 N N . ASP B 1 94 ? 0.844 5.855 -1.218 1 98.44 94 ASP B N 1
ATOM 2402 C CA . ASP B 1 94 ? 1.537 4.617 -0.873 1 98.44 94 ASP B CA 1
ATOM 2403 C C . ASP B 1 94 ? 2.891 4.906 -0.229 1 98.44 94 ASP B C 1
ATOM 2405 O O . ASP B 1 94 ? 3.342 4.16 0.643 1 98.44 94 ASP B O 1
ATOM 2409 N N . THR B 1 95 ? 3.533 5.953 -0.62 1 98.5 95 THR B N 1
ATOM 2410 C CA . THR B 1 95 ? 4.828 6.332 -0.061 1 98.5 95 THR B CA 1
ATOM 2411 C C . THR B 1 95 ? 4.68 6.785 1.388 1 98.5 95 THR B C 1
ATOM 2413 O O . THR B 1 95 ? 5.5 6.438 2.24 1 98.5 95 THR B O 1
ATOM 2416 N N . VAL B 1 96 ? 3.652 7.551 1.638 1 98.5 96 VAL B N 1
ATOM 2417 C CA . VAL B 1 96 ? 3.369 7.969 3.008 1 98.5 96 VAL B CA 1
ATOM 2418 C C . VAL B 1 96 ? 3.141 6.738 3.885 1 98.5 96 VAL B C 1
ATOM 2420 O O . VAL B 1 96 ? 3.633 6.676 5.016 1 98.5 96 VAL B O 1
ATOM 2423 N N . VAL B 1 97 ? 2.453 5.785 3.361 1 97.56 97 VAL B N 1
ATOM 2424 C CA . VAL B 1 97 ? 2.148 4.559 4.094 1 97.56 97 VAL B CA 1
ATOM 2425 C C . VAL B 1 97 ? 3.434 3.777 4.348 1 97.56 97 VAL B C 1
ATOM 2427 O O . VAL B 1 97 ? 3.598 3.17 5.41 1 97.56 97 VAL B O 1
ATOM 2430 N N . ASP B 1 98 ? 4.371 3.791 3.355 1 96.44 98 ASP B N 1
ATOM 2431 C CA . ASP B 1 98 ? 5.668 3.16 3.568 1 96.44 98 ASP B CA 1
ATOM 2432 C C . ASP B 1 98 ? 6.367 3.742 4.797 1 96.44 98 ASP B C 1
ATOM 2434 O O . ASP B 1 98 ? 6.902 3 5.621 1 96.44 98 ASP B O 1
ATOM 2438 N N . LEU B 1 99 ? 6.379 5.023 4.898 1 97.19 99 LEU B N 1
ATOM 2439 C CA . LEU B 1 99 ? 7.027 5.68 6.031 1 97.19 99 LEU B CA 1
ATOM 2440 C C . LEU B 1 99 ? 6.32 5.324 7.336 1 97.19 99 LEU B C 1
ATOM 2442 O O . LEU B 1 99 ? 6.977 5.016 8.336 1 97.19 99 LEU B O 1
ATOM 2446 N N . ARG B 1 100 ? 5.008 5.371 7.285 1 96.56 100 ARG B N 1
ATOM 2447 C CA . ARG B 1 100 ? 4.238 5.016 8.469 1 96.56 100 ARG B CA 1
ATOM 2448 C C . ARG B 1 100 ? 4.551 3.592 8.922 1 96.56 100 ARG B C 1
ATOM 2450 O O . ARG B 1 100 ? 4.695 3.328 10.117 1 96.56 100 ARG B O 1
ATOM 2457 N N . THR B 1 101 ? 4.605 2.705 7.98 1 94.12 101 THR B N 1
ATOM 2458 C CA . THR B 1 101 ? 4.895 1.305 8.266 1 94.12 101 THR B CA 1
ATOM 2459 C C . THR B 1 101 ? 6.281 1.154 8.891 1 94.12 101 THR B C 1
ATOM 2461 O O . THR B 1 101 ? 6.449 0.43 9.875 1 94.12 101 THR B O 1
ATOM 2464 N N . ALA B 1 102 ? 7.254 1.859 8.328 1 93.25 102 ALA B N 1
ATOM 2465 C CA . ALA B 1 102 ? 8.609 1.806 8.875 1 93.25 102 ALA B CA 1
ATOM 2466 C C . ALA B 1 102 ? 8.633 2.279 10.328 1 93.25 102 ALA B C 1
ATOM 2468 O O . ALA B 1 102 ? 9.234 1.634 11.188 1 93.25 102 ALA B O 1
ATOM 2469 N N . ILE B 1 103 ? 7.953 3.346 10.602 1 95.25 103 ILE B N 1
ATOM 2470 C CA . ILE B 1 103 ? 7.902 3.924 11.945 1 95.25 103 ILE B CA 1
ATOM 2471 C C . ILE B 1 103 ? 7.109 3.008 12.867 1 95.25 103 ILE B C 1
ATOM 2473 O O . ILE B 1 103 ? 7.48 2.814 14.031 1 95.25 103 ILE B 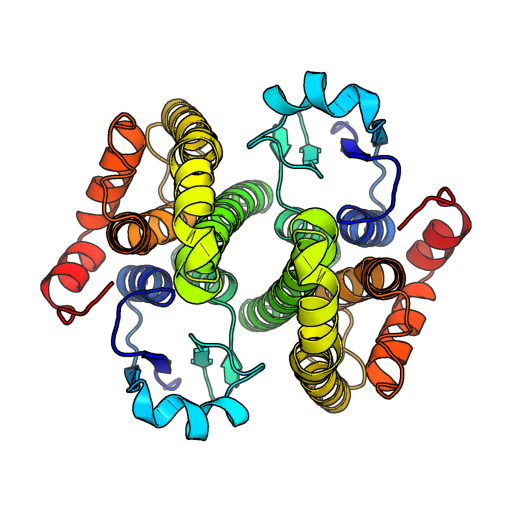O 1
ATOM 2477 N N . GLY B 1 104 ? 6.059 2.451 12.359 1 92.62 104 GLY B N 1
ATOM 2478 C CA . GLY B 1 104 ? 5.266 1.513 13.141 1 92.62 104 GLY B CA 1
ATOM 2479 C C . GLY B 1 104 ? 6.035 0.267 13.531 1 92.62 104 GLY B C 1
ATOM 2480 O O . GLY B 1 104 ? 5.914 -0.213 14.664 1 92.62 104 GLY B O 1
ATOM 2481 N N . MET B 1 105 ? 6.777 -0.267 12.578 1 88.31 105 MET B N 1
ATOM 2482 C CA . MET B 1 105 ? 7.582 -1.455 12.852 1 88.31 105 MET B CA 1
ATOM 2483 C C . MET B 1 105 ? 8.578 -1.19 13.977 1 88.31 105 MET B C 1
ATOM 2485 O O . MET B 1 105 ? 8.797 -2.045 14.836 1 88.31 105 MET B O 1
ATOM 2489 N N . TYR B 1 106 ? 9.141 -0.056 13.992 1 90.62 106 TYR B N 1
ATOM 2490 C CA . TYR B 1 106 ? 10.039 0.364 15.055 1 90.62 106 TYR B CA 1
ATOM 2491 C C . TYR B 1 106 ? 9.336 0.316 16.406 1 90.62 106 TYR B C 1
ATOM 2493 O O . TYR B 1 106 ? 9.844 -0.292 17.359 1 90.62 106 TYR B O 1
ATOM 2501 N N . HIS B 1 107 ? 8.203 0.782 16.438 1 89.88 107 HIS B N 1
ATOM 2502 C CA . HIS B 1 107 ? 7.52 0.966 17.719 1 89.88 107 HIS B CA 1
ATOM 2503 C C . HIS B 1 107 ? 6.867 -0.33 18.188 1 89.88 107 HIS B C 1
ATOM 2505 O O . HIS B 1 107 ? 7.012 -0.718 19.344 1 89.88 107 HIS B O 1
ATOM 2511 N N . TRP B 1 108 ? 6.309 -1.083 17.328 1 85.88 108 TRP B N 1
ATOM 2512 C CA . TRP B 1 108 ? 5.445 -2.186 17.734 1 85.88 108 TRP B CA 1
ATOM 2513 C C . TRP B 1 108 ? 6.184 -3.516 17.656 1 85.88 108 TRP B C 1
ATOM 2515 O O . TRP B 1 108 ? 5.844 -4.469 18.359 1 85.88 108 TRP B O 1
ATOM 2525 N N . ARG B 1 109 ? 7.211 -3.635 16.812 1 82.44 109 ARG B N 1
ATOM 2526 C CA . ARG B 1 109 ? 7.699 -4.969 16.484 1 82.44 109 ARG B CA 1
ATOM 2527 C C . ARG B 1 109 ? 9.188 -5.105 16.797 1 82.44 109 ARG B C 1
ATOM 2529 O O . ARG B 1 109 ? 9.719 -6.215 16.844 1 82.44 109 ARG B O 1
ATOM 2536 N N . THR B 1 110 ? 9.82 -4.027 17.031 1 86.62 110 THR B N 1
ATOM 2537 C CA . THR B 1 110 ? 11.25 -4.07 17.312 1 86.62 110 THR B CA 1
ATOM 2538 C C . THR B 1 110 ? 11.508 -4.469 18.766 1 86.62 110 THR B C 1
ATOM 2540 O O . THR B 1 110 ? 10.945 -3.881 19.688 1 86.62 110 THR B O 1
ATOM 2543 N N . PRO B 1 111 ? 12.281 -5.547 18.906 1 86.25 111 PRO B N 1
ATOM 2544 C CA . PRO B 1 111 ? 12.672 -5.883 20.266 1 86.25 111 PRO B CA 1
ATOM 2545 C C . PRO B 1 111 ? 13.297 -4.703 21.016 1 86.25 111 PRO B C 1
ATOM 2547 O O . PRO B 1 111 ? 14.016 -3.902 20.406 1 86.25 111 PRO B O 1
ATOM 2550 N N . GLU B 1 112 ? 13.07 -4.672 22.312 1 90.44 112 GLU B N 1
ATOM 2551 C CA . GLU B 1 112 ? 13.492 -3.547 23.141 1 90.44 112 GLU B CA 1
ATOM 2552 C C . GLU B 1 112 ? 14.992 -3.301 23 1 90.44 112 GLU B C 1
ATOM 2554 O O . GLU B 1 112 ? 15.43 -2.152 22.906 1 90.44 112 GLU B O 1
ATOM 2559 N N . ALA B 1 113 ? 15.742 -4.367 22.969 1 89.31 113 ALA B N 1
ATOM 2560 C CA . ALA B 1 113 ? 17.203 -4.266 22.922 1 89.31 113 ALA B CA 1
ATOM 2561 C C . ALA B 1 113 ? 17.672 -3.623 21.625 1 89.31 113 ALA B C 1
ATOM 2563 O O . ALA B 1 113 ? 18.75 -3.023 21.562 1 89.31 113 ALA B O 1
ATOM 2564 N N . GLU B 1 114 ? 16.906 -3.609 20.562 1 89.75 114 GLU B N 1
ATOM 2565 C CA . GLU B 1 114 ? 17.297 -3.129 19.234 1 89.75 114 GLU B CA 1
ATOM 2566 C C . GLU B 1 114 ? 16.672 -1.766 18.938 1 89.75 114 GLU B C 1
ATOM 2568 O O . GLU B 1 114 ? 17 -1.13 17.938 1 89.75 114 GLU B O 1
ATOM 2573 N N . LYS B 1 115 ? 15.828 -1.299 19.781 1 92.12 115 LYS B N 1
ATOM 2574 C CA . LYS B 1 115 ? 15.047 -0.092 19.531 1 92.12 115 LYS B CA 1
ATOM 2575 C C . LYS B 1 115 ? 15.953 1.127 19.375 1 92.12 115 LYS B C 1
ATOM 2577 O O . LYS B 1 115 ? 15.75 1.938 18.469 1 92.12 115 LYS B O 1
ATOM 2582 N N . PRO B 1 116 ? 16.953 1.271 20.25 1 93.81 116 PRO B N 1
ATOM 2583 C CA . PRO B 1 116 ? 17.797 2.455 20.078 1 93.81 116 PRO B CA 1
ATOM 2584 C C . PRO B 1 116 ? 18.484 2.498 18.703 1 93.81 116 PRO B C 1
ATOM 2586 O O . PRO B 1 116 ? 18.516 3.551 18.062 1 93.81 116 PRO B O 1
ATOM 2589 N N . ALA B 1 117 ? 18.969 1.383 18.297 1 92.56 117 ALA B N 1
ATOM 2590 C CA . ALA B 1 117 ? 19.625 1.331 17 1 92.56 117 ALA B CA 1
ATOM 2591 C C . ALA B 1 117 ? 18.641 1.616 15.859 1 92.56 117 ALA B C 1
ATOM 2593 O O . ALA B 1 117 ? 18.969 2.338 14.914 1 92.56 117 ALA B O 1
ATOM 2594 N N . ARG B 1 118 ? 17.5 1.093 15.977 1 92.62 118 ARG B N 1
ATOM 2595 C CA . ARG B 1 118 ? 16.469 1.305 14.953 1 92.62 118 ARG B CA 1
ATOM 2596 C C . ARG B 1 118 ? 16 2.756 14.945 1 92.62 118 ARG B C 1
ATOM 2598 O O . ARG B 1 118 ? 15.766 3.33 13.875 1 92.62 118 ARG B O 1
ATOM 2605 N N . ALA B 1 119 ? 15.836 3.307 16.078 1 95.38 119 ALA B N 1
ATOM 2606 C CA . ALA B 1 119 ? 15.445 4.711 16.188 1 95.38 119 ALA B CA 1
ATOM 2607 C C . ALA B 1 119 ? 16.469 5.617 15.5 1 95.38 119 ALA B C 1
ATOM 2609 O O . ALA B 1 119 ? 16.094 6.586 14.828 1 95.38 119 ALA B O 1
ATOM 2610 N N . LYS B 1 120 ? 17.672 5.301 15.734 1 95.62 120 LYS B N 1
ATOM 2611 C CA . LYS B 1 120 ? 18.75 6.078 15.125 1 95.62 120 LYS B CA 1
ATOM 2612 C C . LYS B 1 120 ? 18.672 6.023 13.602 1 95.62 120 LYS B C 1
ATOM 2614 O O . LYS B 1 120 ? 18.797 7.051 12.93 1 95.62 120 LYS B O 1
ATOM 2619 N N . VAL B 1 121 ? 18.406 4.887 13.031 1 94 121 VAL B N 1
ATOM 2620 C CA . VAL B 1 121 ? 18.297 4.711 11.586 1 94 121 VAL B CA 1
ATOM 2621 C C . VAL B 1 121 ? 17.109 5.504 11.047 1 94 121 VAL B C 1
ATOM 2623 O O . VAL B 1 121 ? 17.219 6.203 10.039 1 94 121 VAL B O 1
ATOM 2626 N N . LEU B 1 122 ? 16 5.438 11.734 1 96.19 122 LEU B N 1
ATOM 2627 C CA . LEU B 1 122 ? 14.812 6.184 11.336 1 96.19 122 LEU B CA 1
ATOM 2628 C C . LEU B 1 122 ? 15.086 7.684 11.344 1 96.19 122 LEU B C 1
ATOM 2630 O O . LEU B 1 122 ? 14.766 8.383 10.383 1 96.19 122 LEU B O 1
ATOM 2634 N N . LYS B 1 123 ? 15.695 8.133 12.383 1 96.12 123 LYS B N 1
ATOM 2635 C CA . LYS B 1 123 ? 15.914 9.562 12.609 1 96.12 123 LYS B CA 1
ATOM 2636 C C . LYS B 1 123 ? 16.938 10.117 11.625 1 96.12 123 LYS B C 1
ATOM 2638 O O . LYS B 1 123 ? 16.812 11.258 11.164 1 96.12 123 LYS B O 1
ATOM 2643 N N . THR B 1 124 ? 17.906 9.289 11.281 1 96 124 THR B N 1
ATOM 2644 C CA . THR B 1 124 ? 19.047 9.844 10.555 1 96 124 THR B CA 1
ATOM 2645 C C . THR B 1 124 ? 19 9.461 9.078 1 96 124 THR B C 1
ATOM 2647 O O . THR B 1 124 ? 19.672 10.07 8.25 1 96 124 THR B O 1
ATOM 2650 N N . GLU B 1 125 ? 18.203 8.461 8.758 1 94.31 125 GLU B N 1
ATOM 2651 C CA . GLU B 1 125 ? 18.203 7.988 7.375 1 94.31 125 GLU B CA 1
ATOM 2652 C C . GLU B 1 125 ? 16.797 8.023 6.781 1 94.31 125 GLU B C 1
ATOM 2654 O O . GLU B 1 125 ? 16.516 8.82 5.887 1 94.31 125 GLU B O 1
ATOM 2659 N N . ASN B 1 126 ? 15.914 7.273 7.34 1 95.12 126 ASN B N 1
ATOM 2660 C CA . ASN B 1 126 ? 14.602 7.102 6.719 1 95.12 126 ASN B CA 1
ATOM 2661 C C . ASN B 1 126 ? 13.82 8.406 6.691 1 95.12 126 ASN B C 1
ATOM 2663 O O . ASN B 1 126 ? 13.469 8.906 5.621 1 95.12 126 ASN B O 1
ATOM 2667 N N . ILE B 1 127 ? 13.602 8.969 7.852 1 97.5 127 ILE B N 1
ATOM 2668 C CA . ILE B 1 127 ? 12.766 10.156 7.953 1 97.5 127 ILE B CA 1
ATOM 2669 C C . ILE B 1 127 ? 13.352 11.281 7.102 1 97.5 127 ILE B C 1
ATOM 2671 O O . ILE B 1 127 ? 12.656 11.875 6.281 1 97.5 127 ILE B O 1
ATOM 2675 N N . PRO B 1 128 ? 14.656 11.539 7.156 1 97.19 128 PRO B N 1
ATOM 2676 C CA . PRO B 1 128 ? 15.211 12.586 6.297 1 97.19 128 PRO B CA 1
ATOM 2677 C C . PRO B 1 128 ? 15.055 12.281 4.812 1 97.19 128 PRO B C 1
ATOM 2679 O O . PRO B 1 128 ? 14.797 13.18 4.012 1 97.19 128 PRO B O 1
ATOM 2682 N N . THR B 1 129 ? 15.203 11.047 4.422 1 96.38 129 THR B N 1
ATOM 2683 C CA . THR B 1 129 ? 15.039 10.672 3.023 1 96.38 129 THR B CA 1
ATOM 2684 C C . THR B 1 129 ? 13.625 10.977 2.539 1 96.38 129 THR B C 1
ATOM 2686 O O . THR B 1 129 ? 13.445 11.641 1.519 1 96.38 129 THR B O 1
ATOM 2689 N N . TYR B 1 130 ? 12.664 10.531 3.258 1 98.19 130 TYR B N 1
ATOM 2690 C CA . TYR B 1 130 ? 11.273 10.734 2.873 1 98.19 130 TYR B CA 1
ATOM 2691 C C . TYR B 1 130 ? 10.914 12.211 2.91 1 98.19 130 TYR B C 1
ATOM 2693 O O . TYR B 1 130 ? 10.375 12.75 1.941 1 98.19 130 TYR B O 1
ATOM 2701 N N . PHE B 1 131 ? 11.242 12.914 3.955 1 98.56 131 PHE B N 1
ATOM 2702 C CA . PHE B 1 131 ? 10.781 14.289 4.148 1 98.56 131 PHE B CA 1
ATOM 2703 C C . PHE B 1 131 ? 11.508 15.242 3.207 1 98.56 131 PHE B C 1
ATOM 2705 O O . PHE B 1 131 ? 10.938 16.234 2.754 1 98.56 131 PHE B O 1
ATOM 2712 N N . SER B 1 132 ? 12.789 14.93 2.902 1 98.12 132 SER B N 1
ATOM 2713 C CA . SER B 1 132 ? 13.469 15.75 1.908 1 98.12 132 SER B CA 1
ATOM 2714 C C . SER B 1 132 ? 12.789 15.656 0.548 1 98.12 132 SER B C 1
ATOM 2716 O O . SER B 1 132 ? 12.641 16.656 -0.146 1 98.12 132 SER B O 1
ATOM 2718 N N . GLN B 1 133 ? 12.422 14.484 0.206 1 98.06 133 GLN B N 1
ATOM 2719 C CA . GLN B 1 133 ? 11.727 14.297 -1.062 1 98.06 133 GLN B CA 1
ATOM 2720 C C . GLN B 1 133 ? 10.328 14.914 -1.021 1 98.06 133 GLN B C 1
ATOM 2722 O O . GLN B 1 133 ? 9.883 15.516 -1.998 1 98.06 133 GLN B O 1
ATOM 2727 N N . PHE B 1 134 ? 9.625 14.75 0.107 1 98.75 134 PHE B N 1
ATOM 2728 C CA . PHE B 1 134 ? 8.328 15.406 0.258 1 98.75 134 PHE B CA 1
ATOM 2729 C C . PHE B 1 134 ? 8.469 16.906 0.076 1 98.75 134 PHE B C 1
ATOM 2731 O O . PHE B 1 134 ? 7.656 17.531 -0.618 1 98.75 134 PHE B O 1
ATOM 2738 N N . GLU B 1 135 ? 9.492 17.5 0.692 1 98.75 135 GLU B N 1
ATOM 2739 C CA . GLU B 1 135 ? 9.727 18.938 0.576 1 98.75 135 GLU B CA 1
ATOM 2740 C C . GLU B 1 135 ? 9.906 19.344 -0.881 1 98.75 135 GLU B C 1
ATOM 2742 O O . GLU B 1 135 ? 9.359 20.359 -1.319 1 98.75 135 GLU B O 1
ATOM 2747 N N . LYS B 1 136 ? 10.703 18.578 -1.554 1 98.06 136 LYS B N 1
ATOM 2748 C CA . LYS B 1 136 ? 10.953 18.875 -2.963 1 98.06 136 LYS B CA 1
ATOM 2749 C C . LYS B 1 136 ? 9.656 18.812 -3.771 1 98.06 136 LYS B C 1
ATOM 2751 O O . LYS B 1 136 ? 9.391 19.719 -4.574 1 98.06 136 LYS B O 1
ATOM 2756 N N . ILE B 1 137 ? 8.844 17.844 -3.57 1 98.38 137 ILE B N 1
ATOM 2757 C CA . ILE B 1 137 ? 7.594 17.656 -4.285 1 98.38 137 ILE B CA 1
ATOM 2758 C C . ILE B 1 137 ? 6.633 18.797 -3.971 1 98.38 137 ILE B C 1
ATOM 2760 O O . ILE B 1 137 ? 6 19.344 -4.871 1 98.38 137 ILE B O 1
ATOM 2764 N N . LEU B 1 138 ? 6.547 19.109 -2.727 1 98.88 138 LEU B N 1
ATOM 2765 C CA . LEU B 1 138 ? 5.652 20.172 -2.293 1 98.88 138 LEU B CA 1
ATOM 2766 C C . LEU B 1 138 ? 6.066 21.516 -2.895 1 98.88 138 LEU B C 1
ATOM 2768 O O . LEU B 1 138 ? 5.215 22.328 -3.273 1 98.88 138 LEU B O 1
ATOM 2772 N N . LYS B 1 139 ? 7.344 21.719 -2.918 1 98.69 139 LYS B N 1
ATOM 2773 C CA . LYS B 1 139 ? 7.855 22.938 -3.539 1 98.69 139 LYS B CA 1
ATOM 2774 C C . LYS B 1 139 ? 7.461 23 -5.012 1 98.69 139 LYS B C 1
ATOM 2776 O O . LYS B 1 139 ? 7.031 24.062 -5.492 1 98.69 139 LYS B O 1
ATOM 2781 N N . GLU B 1 140 ? 7.535 21.906 -5.684 1 98 140 GLU B N 1
ATOM 2782 C CA . GLU B 1 140 ? 7.277 21.844 -7.121 1 98 140 GLU B CA 1
ATOM 2783 C C . GLU B 1 140 ? 5.785 21.938 -7.414 1 98 140 GLU B C 1
ATOM 2785 O O . GLU B 1 140 ? 5.383 22.234 -8.547 1 98 140 GLU B O 1
ATOM 2790 N N . ASN B 1 141 ? 4.965 21.703 -6.453 1 98.44 141 ASN B N 1
ATOM 2791 C CA . ASN B 1 141 ? 3.525 21.609 -6.672 1 98.44 141 ASN B CA 1
ATOM 2792 C C . ASN B 1 141 ? 2.758 22.609 -5.816 1 98.44 141 ASN B C 1
ATOM 2794 O O . ASN B 1 141 ? 1.663 22.312 -5.336 1 98.44 141 ASN B O 1
ATOM 2798 N N . ASP B 1 142 ? 3.367 23.734 -5.512 1 98.38 142 ASP B N 1
ATOM 2799 C CA . ASP B 1 142 ? 2.711 24.875 -4.879 1 98.38 142 ASP B CA 1
ATOM 2800 C C . ASP B 1 142 ? 2.105 24.484 -3.533 1 98.38 142 ASP B C 1
ATOM 2802 O O . ASP B 1 142 ? 0.973 24.859 -3.223 1 98.38 142 ASP B O 1
ATOM 2806 N N . GLY B 1 143 ? 2.77 23.594 -2.811 1 98.75 143 GLY B N 1
ATOM 2807 C CA . GLY B 1 143 ? 2.393 23.297 -1.438 1 98.75 143 GLY B CA 1
ATOM 2808 C C . GLY B 1 143 ? 1.462 22.109 -1.322 1 98.75 143 GLY B C 1
ATOM 2809 O O . GLY B 1 143 ? 0.954 21.812 -0.238 1 98.75 143 GLY B O 1
ATOM 2810 N N . TYR B 1 144 ? 1.207 21.438 -2.498 1 98.88 144 TYR B N 1
ATOM 2811 C CA . TYR B 1 144 ? 0.482 20.172 -2.518 1 98.88 144 TYR B CA 1
ATOM 2812 C C . TYR B 1 144 ? 1.354 19.047 -3.074 1 98.88 144 TYR B C 1
ATOM 2814 O O . TYR B 1 144 ? 2.434 19.312 -3.613 1 98.88 144 TYR B O 1
ATOM 2822 N N . PHE B 1 145 ? 0.885 17.844 -2.91 1 98.88 145 PHE B N 1
ATOM 2823 C CA . PHE B 1 145 ? 1.709 16.734 -3.365 1 98.88 145 PHE B CA 1
ATOM 2824 C C . PHE B 1 145 ? 1.599 16.562 -4.875 1 98.88 145 PHE B C 1
ATOM 2826 O O . PHE B 1 145 ? 2.559 16.141 -5.531 1 98.88 145 PHE B O 1
ATOM 2833 N N . VAL B 1 146 ? 0.401 16.891 -5.387 1 98.69 146 VAL B N 1
ATOM 2834 C CA . VAL B 1 146 ? 0.237 16.578 -6.801 1 98.69 146 VAL B CA 1
ATOM 2835 C C . VAL B 1 146 ? -0.464 17.734 -7.508 1 98.69 146 VAL B C 1
ATOM 2837 O O . VAL B 1 146 ? -1.55 18.156 -7.102 1 98.69 146 VAL B O 1
ATOM 2840 N N . ASN B 1 147 ? 0.136 18.312 -8.453 1 98.06 147 ASN B N 1
ATOM 2841 C CA . ASN B 1 147 ? -0.389 19.219 -9.469 1 98.06 147 ASN B CA 1
ATOM 2842 C C . ASN B 1 147 ? -0.979 20.484 -8.844 1 98.06 147 ASN B C 1
ATOM 2844 O O . ASN B 1 147 ? -1.974 21.016 -9.336 1 98.06 147 ASN B O 1
ATOM 2848 N N . GLY B 1 148 ? -0.552 20.828 -7.719 1 98.44 148 GLY B N 1
ATOM 2849 C CA . GLY B 1 148 ? -0.881 22.125 -7.125 1 98.44 148 GLY B CA 1
ATOM 2850 C C . GLY B 1 148 ? -2.285 22.172 -6.555 1 98.44 148 GLY B C 1
ATOM 2851 O O . GLY B 1 148 ? -2.848 23.25 -6.375 1 98.44 148 GLY B O 1
ATOM 2852 N N . LYS B 1 149 ? -2.869 21.047 -6.324 1 98.19 149 LYS B N 1
ATOM 2853 C CA . LYS B 1 149 ? -4.215 21.047 -5.758 1 98.19 149 LYS B CA 1
ATOM 2854 C C . LYS B 1 149 ? -4.371 19.938 -4.719 1 98.19 149 LYS B C 1
ATOM 2856 O O . LYS B 1 149 ? -3.602 18.984 -4.707 1 98.19 149 LYS B O 1
ATOM 2861 N N . LEU B 1 150 ? -5.41 20.094 -3.914 1 98.81 150 LEU B N 1
ATOM 2862 C CA . LEU B 1 150 ? -5.691 19.172 -2.818 1 98.81 150 LEU B CA 1
ATOM 2863 C C . LEU B 1 150 ? -6.055 17.781 -3.352 1 98.81 150 LEU B C 1
ATOM 2865 O O . LEU B 1 150 ? -6.82 17.672 -4.309 1 98.81 150 LEU B O 1
ATOM 2869 N N . SER B 1 151 ? -5.492 16.766 -2.805 1 98.94 151 SER B N 1
ATOM 2870 C CA . SER B 1 151 ? -5.852 15.367 -3.07 1 98.94 151 SER B CA 1
ATOM 2871 C C . SER B 1 151 ? -5.934 14.562 -1.779 1 98.94 151 SER B C 1
ATOM 2873 O O . SER B 1 151 ? -5.621 15.07 -0.701 1 98.94 151 SER B O 1
ATOM 2875 N N . TYR B 1 152 ? -6.281 13.281 -1.854 1 98.88 152 TYR B N 1
ATOM 2876 C CA . TYR B 1 152 ? -6.402 12.492 -0.632 1 98.88 152 TYR B CA 1
ATOM 2877 C C . TYR B 1 152 ? -5.027 12.109 -0.096 1 98.88 152 TYR B C 1
ATOM 2879 O O . TYR B 1 152 ? -4.895 11.727 1.067 1 98.88 152 TYR B O 1
ATOM 2887 N N . ALA B 1 153 ? -3.988 12.211 -0.954 1 98.94 153 ALA B N 1
ATOM 2888 C CA . ALA B 1 153 ? -2.639 12.008 -0.438 1 98.94 153 ALA B CA 1
ATOM 2889 C C . ALA B 1 153 ? -2.281 13.062 0.603 1 98.94 153 ALA B C 1
ATOM 2891 O O . ALA B 1 153 ? -1.584 12.773 1.578 1 98.94 153 ALA B O 1
ATOM 2892 N N . ASP B 1 154 ? -2.73 14.281 0.362 1 98.94 154 ASP B N 1
ATOM 2893 C CA . ASP B 1 154 ? -2.506 15.352 1.327 1 98.94 154 ASP B CA 1
ATOM 2894 C C . ASP B 1 154 ? -3.223 15.062 2.645 1 98.94 154 ASP B C 1
ATOM 2896 O O . ASP B 1 154 ? -2.652 15.25 3.721 1 98.94 154 ASP B O 1
ATOM 2900 N N . LEU B 1 155 ? -4.465 14.609 2.537 1 98.94 155 LEU B N 1
ATOM 2901 C CA . LEU B 1 155 ? -5.242 14.281 3.727 1 98.94 155 LEU B CA 1
ATOM 2902 C C . LEU B 1 155 ? -4.621 13.109 4.48 1 98.94 155 LEU B C 1
ATOM 2904 O O . LEU B 1 155 ? -4.559 13.125 5.711 1 98.94 155 LEU B O 1
ATOM 2908 N N . LEU B 1 156 ? -4.223 12.109 3.766 1 98.88 156 LEU B N 1
ATOM 2909 C CA . LEU B 1 156 ? -3.592 10.938 4.359 1 98.88 156 LEU B CA 1
ATOM 2910 C C . LEU B 1 156 ? -2.318 11.32 5.105 1 98.88 156 LEU B C 1
ATOM 2912 O O . LEU B 1 156 ? -2.104 10.891 6.238 1 98.88 156 LEU B O 1
ATOM 2916 N N . PHE B 1 157 ? -1.521 12.172 4.477 1 98.88 157 PHE B N 1
ATOM 2917 C CA . PHE B 1 157 ? -0.284 12.641 5.082 1 98.88 157 PHE B CA 1
ATOM 2918 C C . PHE B 1 157 ? -0.57 13.414 6.363 1 98.88 157 PHE B C 1
ATOM 2920 O O . PHE B 1 157 ? 0.012 13.125 7.41 1 98.88 157 PHE B O 1
ATOM 2927 N N . ALA B 1 158 ? -1.476 14.336 6.281 1 98.81 158 ALA B N 1
ATOM 2928 C CA . ALA B 1 158 ? -1.823 15.156 7.438 1 98.81 158 ALA B CA 1
ATOM 2929 C C . ALA B 1 158 ? -2.439 14.305 8.547 1 98.81 158 ALA B C 1
ATOM 2931 O O . ALA B 1 158 ? -2.158 14.516 9.727 1 98.81 158 ALA B O 1
ATOM 2932 N N . GLY B 1 159 ? -3.277 13.398 8.141 1 98.06 159 GLY B N 1
ATOM 2933 C CA . GLY B 1 159 ? -3.902 12.508 9.109 1 98.06 159 GLY B CA 1
ATOM 2934 C C . GLY B 1 159 ? -2.912 11.586 9.797 1 98.06 159 GLY B C 1
ATOM 2935 O O . GLY B 1 159 ? -3.205 11.031 10.859 1 98.06 159 GLY B O 1
ATOM 2936 N N . THR B 1 160 ? -1.776 11.359 9.188 1 97.94 160 THR B N 1
ATOM 2937 C CA . THR B 1 160 ? -0.748 10.492 9.75 1 97.94 160 THR B CA 1
ATOM 2938 C C . THR B 1 160 ? 0.259 11.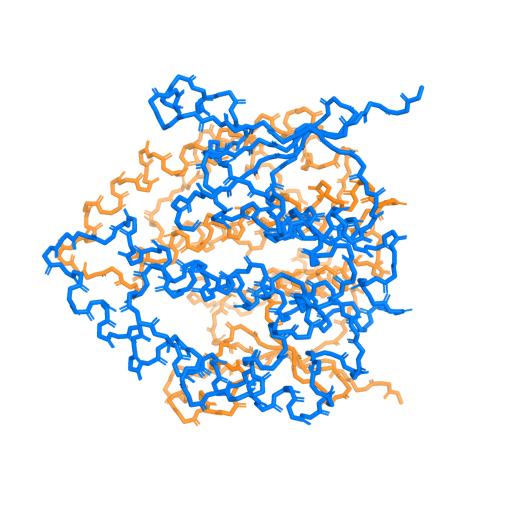297 10.562 1 97.94 160 THR B C 1
ATOM 2940 O O . THR B 1 160 ? 1.039 10.727 11.328 1 97.94 160 THR B O 1
ATOM 2943 N N . ALA B 1 161 ? 0.247 12.609 10.5 1 97.19 161 ALA B N 1
ATOM 2944 C CA . ALA B 1 161 ? 1.277 13.508 11.016 1 97.19 161 ALA B CA 1
ATOM 2945 C C . ALA B 1 161 ? 1.468 13.32 12.516 1 97.19 161 ALA B C 1
ATOM 2947 O O . ALA B 1 161 ? 2.596 13.18 12.992 1 97.19 161 ALA B O 1
ATOM 2948 N N . GLU B 1 162 ? 0.42 13.297 13.25 1 94.56 162 GLU B N 1
ATOM 2949 C CA . GLU B 1 162 ? 0.533 13.164 14.695 1 94.56 162 GLU B CA 1
ATOM 2950 C C . GLU B 1 162 ? 1.113 11.805 15.086 1 94.56 162 GLU B C 1
ATOM 2952 O O . GLU B 1 162 ? 1.836 11.695 16.078 1 94.56 162 GLU B O 1
ATOM 2957 N N . TYR B 1 163 ? 0.75 10.789 14.336 1 95.31 163 TYR B N 1
ATOM 2958 C CA . TYR B 1 163 ? 1.301 9.461 14.57 1 95.31 163 TYR B CA 1
ATOM 2959 C C . TYR B 1 163 ? 2.822 9.477 14.484 1 95.31 163 TYR B C 1
ATOM 2961 O O . TYR B 1 163 ? 3.502 8.906 15.336 1 95.31 163 TYR B O 1
ATOM 2969 N N . PHE B 1 164 ? 3.381 10.148 13.453 1 96.62 164 PHE B N 1
ATOM 2970 C CA . PHE B 1 164 ? 4.828 10.227 13.289 1 96.62 164 PHE B CA 1
ATOM 2971 C C . PHE B 1 164 ? 5.484 10.805 14.539 1 96.62 164 PHE B C 1
ATOM 2973 O O . PHE B 1 164 ? 6.387 10.188 15.109 1 96.62 164 PHE B O 1
ATOM 2980 N N . ASN B 1 165 ? 5.008 11.938 14.992 1 95.25 165 ASN B N 1
ATOM 2981 C CA . ASN B 1 165 ? 5.602 12.633 16.125 1 95.25 165 ASN B CA 1
ATOM 2982 C C . ASN B 1 165 ? 5.441 11.836 17.422 1 95.25 165 ASN B C 1
ATOM 2984 O O . ASN B 1 165 ? 6.379 11.734 18.203 1 95.25 165 ASN B O 1
ATOM 2988 N N . ASN B 1 166 ? 4.254 11.273 17.609 1 93.94 166 ASN B N 1
ATOM 2989 C CA . ASN B 1 166 ? 3.963 10.57 18.859 1 93.94 166 ASN B CA 1
ATOM 2990 C C . ASN B 1 166 ? 4.793 9.297 18.984 1 93.94 166 ASN B C 1
ATOM 2992 O O . ASN B 1 166 ? 5.234 8.953 20.094 1 93.94 166 ASN B O 1
ATOM 2996 N N . VAL B 1 167 ? 5 8.625 17.891 1 94 167 VAL B N 1
ATOM 2997 C CA . VAL B 1 167 ? 5.75 7.375 17.922 1 94 167 VAL B CA 1
ATOM 2998 C C . VAL B 1 167 ? 7.246 7.672 18.031 1 94 167 VAL B C 1
ATOM 3000 O O . VAL B 1 167 ? 7.961 7.027 18.797 1 94 167 VAL B O 1
ATOM 3003 N N . MET B 1 168 ? 7.719 8.656 17.328 1 95.19 168 MET B N 1
ATOM 3004 C CA . MET B 1 168 ? 9.148 8.945 17.297 1 95.19 168 MET B CA 1
ATOM 3005 C C . MET B 1 168 ? 9.578 9.773 18.5 1 95.19 168 MET B C 1
ATOM 3007 O O . MET B 1 168 ? 10.766 9.836 18.828 1 95.19 168 MET B O 1
ATOM 3011 N N . LYS B 1 169 ? 8.602 10.477 19.172 1 93.62 169 LYS B N 1
ATOM 3012 C CA . LYS B 1 169 ? 8.82 11.289 20.375 1 93.62 169 LYS B CA 1
ATOM 3013 C C . LYS B 1 169 ? 9.719 12.484 20.062 1 93.62 169 LYS B C 1
ATOM 3015 O O . LYS B 1 169 ? 10.531 12.891 20.906 1 93.62 169 LYS B O 1
ATOM 3020 N N . PHE B 1 170 ? 9.703 12.938 18.844 1 94.12 170 PHE B N 1
ATOM 3021 C CA . PHE B 1 170 ? 10.289 14.203 18.422 1 94.12 170 PHE B CA 1
ATOM 3022 C C . PHE B 1 170 ? 9.523 14.781 17.234 1 94.12 170 PHE B C 1
ATOM 3024 O O . PHE B 1 170 ? 8.68 14.102 16.641 1 94.12 170 PHE B O 1
ATOM 3031 N N . ASP B 1 171 ? 9.719 15.992 16.922 1 96.75 171 ASP B N 1
ATOM 3032 C CA . ASP B 1 171 ? 9.039 16.641 15.82 1 96.75 171 ASP B CA 1
ATOM 3033 C C . ASP B 1 171 ? 9.688 16.281 14.484 1 96.75 171 ASP B C 1
ATOM 3035 O O . ASP B 1 171 ? 10.68 16.891 14.086 1 96.75 171 ASP B O 1
ATOM 3039 N N . VAL B 1 172 ? 9.086 15.422 13.734 1 97.62 172 VAL B N 1
ATOM 3040 C CA . VAL B 1 172 ? 9.656 14.953 12.477 1 97.62 172 VAL B CA 1
ATOM 3041 C C . VAL B 1 172 ? 9.602 16.062 11.43 1 97.62 172 VAL B C 1
ATOM 3043 O O . VAL B 1 172 ? 10.234 15.969 10.375 1 97.62 172 VAL B O 1
ATOM 3046 N N . PHE B 1 173 ? 8.867 17.109 11.688 1 98.12 173 PHE B N 1
ATOM 3047 C CA . PHE B 1 173 ? 8.664 18.172 10.703 1 98.12 173 PHE B CA 1
ATOM 3048 C C . PHE B 1 173 ? 9.711 19.266 10.867 1 98.12 173 PHE B C 1
ATOM 3050 O O . PHE B 1 173 ? 9.789 20.172 10.047 1 98.12 173 PHE B O 1
ATOM 3057 N N . GLU B 1 174 ? 10.453 19.125 11.93 1 97.12 174 GLU B N 1
ATOM 3058 C CA . GLU B 1 174 ? 11.531 20.109 12.109 1 97.12 174 GLU B CA 1
ATOM 3059 C C . GLU B 1 174 ? 12.461 20.125 10.898 1 97.12 174 GLU B C 1
ATOM 3061 O O . GLU B 1 174 ? 12.992 19.078 10.5 1 97.12 174 GLU B O 1
ATOM 3066 N N . GLY B 1 175 ? 12.664 21.219 10.266 1 97.56 175 GLY B N 1
ATOM 3067 C CA . GLY B 1 175 ? 13.516 21.359 9.094 1 97.56 175 GLY B CA 1
ATOM 3068 C C . GLY B 1 175 ? 12.773 21.141 7.789 1 97.56 175 GLY B C 1
ATOM 3069 O O . GLY B 1 175 ? 13.375 21.203 6.711 1 97.56 175 GLY B O 1
ATOM 3070 N N . TYR B 1 176 ? 11.484 20.922 7.906 1 98.69 176 TYR B N 1
ATOM 3071 C CA . TYR B 1 176 ? 10.68 20.688 6.719 1 98.69 176 TYR B CA 1
ATOM 3072 C C . TYR B 1 176 ? 9.43 21.547 6.715 1 98.69 176 TYR B C 1
ATOM 3074 O O . TYR B 1 176 ? 8.32 21.062 6.895 1 98.69 176 TYR B O 1
ATOM 3082 N N . PRO B 1 177 ? 9.617 22.828 6.422 1 98.75 177 PRO B N 1
ATOM 3083 C CA . PRO B 1 177 ? 8.539 23.812 6.605 1 98.75 177 PRO B CA 1
ATOM 3084 C C . PRO B 1 177 ? 7.367 23.594 5.656 1 98.75 177 PRO B C 1
ATOM 3086 O O . PRO B 1 177 ? 6.223 23.891 6.004 1 98.75 177 PRO B O 1
ATOM 3089 N N . LEU B 1 178 ? 7.633 23.094 4.438 1 98.88 178 LEU B N 1
ATOM 3090 C CA . LEU B 1 178 ? 6.531 22.906 3.5 1 98.88 178 LEU B CA 1
ATOM 3091 C C . LEU B 1 178 ? 5.656 21.734 3.924 1 98.88 178 LEU B C 1
ATOM 3093 O O . LEU B 1 178 ? 4.434 21.781 3.783 1 98.88 178 LEU B O 1
ATOM 3097 N N . ALA B 1 179 ? 6.305 20.688 4.441 1 98.88 179 ALA B N 1
ATOM 3098 C CA . ALA B 1 179 ? 5.535 19.562 4.973 1 98.88 179 ALA B CA 1
ATOM 3099 C C . ALA B 1 179 ? 4.676 20 6.156 1 98.88 179 ALA B C 1
ATOM 3101 O O . ALA B 1 179 ? 3.502 19.641 6.25 1 98.88 179 ALA B O 1
ATOM 3102 N N . LYS B 1 180 ? 5.258 20.781 7.016 1 98.75 180 LYS B N 1
ATOM 3103 C CA . LYS B 1 180 ? 4.516 21.312 8.148 1 98.75 180 LYS B CA 1
ATOM 3104 C C . LYS B 1 180 ? 3.348 22.188 7.691 1 98.75 180 LYS B C 1
ATOM 3106 O O . LYS B 1 180 ? 2.238 22.062 8.211 1 98.75 180 LYS B O 1
ATOM 3111 N N . ALA B 1 181 ? 3.598 23 6.738 1 98.88 181 ALA B N 1
ATOM 3112 C CA . ALA B 1 181 ? 2.576 23.891 6.207 1 98.88 181 ALA B CA 1
ATOM 3113 C C . ALA B 1 181 ? 1.424 23.109 5.586 1 98.88 181 ALA B C 1
ATOM 3115 O O . ALA B 1 181 ? 0.263 23.516 5.688 1 98.88 181 ALA B O 1
ATOM 3116 N N . LEU B 1 182 ? 1.732 22.031 4.91 1 98.94 182 LEU B N 1
ATOM 3117 C CA . LEU B 1 182 ? 0.682 21.203 4.328 1 98.94 182 LEU B CA 1
ATOM 3118 C C . LEU B 1 182 ? -0.232 20.641 5.41 1 98.94 182 LEU B C 1
ATOM 3120 O O . LEU B 1 182 ? -1.455 20.625 5.254 1 98.94 182 LEU B O 1
ATOM 3124 N N . VAL B 1 183 ? 0.359 20.156 6.473 1 98.81 183 VAL B N 1
ATOM 3125 C CA . VAL B 1 183 ? -0.429 19.625 7.578 1 98.81 183 VAL B CA 1
ATOM 3126 C C . VAL B 1 183 ? -1.357 20.703 8.125 1 98.81 183 VAL B C 1
ATOM 3128 O O . VAL B 1 183 ? -2.549 20.469 8.328 1 98.81 183 VAL B O 1
ATOM 3131 N N . GLU B 1 184 ? -0.848 21.859 8.336 1 98.69 184 GLU B N 1
ATOM 3132 C CA . GLU B 1 184 ? -1.639 22.984 8.836 1 98.69 184 GLU B CA 1
ATOM 3133 C C . GLU B 1 184 ? -2.75 23.359 7.859 1 98.69 184 GLU B C 1
ATOM 3135 O O . GLU B 1 184 ? -3.879 23.641 8.273 1 98.69 184 GLU B O 1
ATOM 3140 N N . LYS B 1 185 ? -2.402 23.422 6.609 1 98.75 185 LYS B N 1
ATOM 3141 C CA . LYS B 1 185 ? -3.377 23.719 5.566 1 98.75 185 LYS B CA 1
ATOM 3142 C C . LYS B 1 185 ? -4.551 22.75 5.605 1 98.75 185 LYS B C 1
ATOM 3144 O O . LYS B 1 185 ? -5.711 23.156 5.535 1 98.75 185 LYS B O 1
ATOM 3149 N N . VAL B 1 186 ? -4.258 21.484 5.703 1 98.81 186 VAL B N 1
ATOM 3150 C CA . VAL B 1 186 ? -5.289 20.453 5.742 1 98.81 186 VAL B CA 1
ATOM 3151 C C . VAL B 1 186 ? -6.113 20.594 7.023 1 98.81 186 VAL B C 1
ATOM 3153 O O . VAL B 1 186 ? -7.344 20.484 6.992 1 98.81 186 VAL B O 1
ATOM 3156 N N . HIS B 1 187 ? -5.465 20.875 8.125 1 98.5 187 HIS B N 1
ATOM 3157 C CA . HIS B 1 187 ? -6.145 21 9.406 1 98.5 187 HIS B CA 1
ATOM 3158 C C . HIS B 1 187 ? -7.043 22.234 9.43 1 98.5 187 HIS B C 1
ATOM 3160 O O . HIS B 1 187 ? -7.934 22.344 10.273 1 98.5 187 HIS B O 1
ATOM 3166 N N . ASN B 1 188 ? -6.832 23.125 8.547 1 98.44 188 ASN B N 1
ATOM 3167 C CA . ASN B 1 188 ? -7.633 24.344 8.492 1 98.44 188 ASN B CA 1
ATOM 3168 C C . ASN B 1 188 ? -8.805 24.203 7.527 1 98.44 188 ASN B C 1
ATOM 3170 O O . ASN B 1 188 ? -9.625 25.125 7.406 1 98.44 188 ASN B O 1
ATOM 3174 N N . LEU B 1 189 ? -8.836 23.094 6.766 1 98.5 189 LEU B N 1
ATOM 3175 C CA . LEU B 1 189 ? -10.055 22.828 6.012 1 98.5 189 LEU B CA 1
ATOM 3176 C C . LEU B 1 189 ? -11.258 22.734 6.945 1 98.5 189 LEU B C 1
ATOM 3178 O O . LEU B 1 189 ? -11.195 22.062 7.98 1 98.5 189 LEU B O 1
ATOM 3182 N N . PRO B 1 190 ? -12.328 23.312 6.613 1 97.88 190 PRO B N 1
ATOM 3183 C CA . PRO B 1 190 ? -13.43 23.484 7.562 1 97.88 190 PRO B CA 1
ATOM 3184 C C . PRO B 1 190 ? -13.859 22.156 8.203 1 97.88 190 PRO B C 1
ATOM 3186 O O . PRO B 1 190 ? -13.891 22.047 9.43 1 97.88 190 PRO B O 1
ATOM 3189 N N . ARG B 1 191 ? -14.148 21.125 7.461 1 97.38 191 ARG B N 1
ATOM 3190 C CA . ARG B 1 191 ? -14.664 19.859 8 1 97.38 191 ARG B CA 1
ATOM 3191 C C . ARG B 1 191 ? -13.594 19.125 8.797 1 97.38 191 ARG B C 1
ATOM 3193 O O . ARG B 1 191 ? -13.898 18.453 9.781 1 97.38 191 ARG B O 1
ATOM 3200 N N . ILE B 1 192 ? -12.344 19.297 8.422 1 98.44 192 ILE B N 1
ATOM 3201 C CA . ILE B 1 192 ? -11.25 18.656 9.141 1 98.44 192 ILE B CA 1
ATOM 3202 C C . ILE B 1 192 ? -10.992 19.391 10.453 1 98.44 192 ILE B C 1
ATOM 3204 O O . ILE B 1 192 ? -10.766 18.766 11.492 1 98.44 192 ILE B O 1
ATOM 3208 N N . LYS B 1 193 ? -11.016 20.688 10.367 1 98.31 193 LYS B N 1
ATOM 3209 C CA . LYS B 1 193 ? -10.852 21.516 11.555 1 98.31 193 LYS B CA 1
ATOM 3210 C C . LYS B 1 193 ? -11.883 21.172 12.617 1 98.31 193 LYS B C 1
ATOM 3212 O O . LYS B 1 193 ? -11.547 21.031 13.797 1 98.31 193 LYS B O 1
ATOM 3217 N N . GLU B 1 194 ? -13.109 21.031 12.195 1 98.12 194 GLU B N 1
ATOM 3218 C CA . GLU B 1 194 ? -14.188 20.656 13.102 1 98.12 194 GLU B CA 1
ATOM 3219 C C . GLU B 1 194 ? -13.945 19.281 13.711 1 98.12 194 GLU B C 1
ATOM 3221 O O . GLU B 1 194 ? -14.164 19.062 14.906 1 98.12 194 GLU B O 1
ATOM 3226 N N . TRP B 1 195 ? -13.547 18.328 12.891 1 98.12 195 TRP B N 1
ATOM 3227 C CA . TRP B 1 195 ? -13.273 16.969 13.367 1 98.12 195 TRP B CA 1
ATOM 3228 C C . TRP B 1 195 ? -12.164 16.969 14.414 1 98.12 195 TRP B C 1
ATOM 3230 O O . TRP B 1 195 ? -12.32 16.391 15.492 1 98.12 195 TRP B O 1
ATOM 3240 N N . VAL B 1 196 ? -11.094 17.672 14.07 1 96.81 196 VAL B N 1
ATOM 3241 C CA . VAL B 1 196 ? -9.93 17.688 14.953 1 96.81 196 VAL B CA 1
ATOM 3242 C C . VAL B 1 196 ? -10.305 18.312 16.297 1 96.81 196 VAL B C 1
ATOM 3244 O O . VAL B 1 196 ? -9.82 17.875 17.344 1 96.81 196 VAL B O 1
ATOM 3247 N N . ALA B 1 197 ? -11.203 19.219 16.266 1 96.62 197 ALA B N 1
ATOM 3248 C CA . ALA B 1 197 ? -11.633 19.906 17.484 1 96.62 197 ALA B CA 1
ATOM 3249 C C . ALA B 1 197 ? -12.5 19 18.344 1 96.62 197 ALA B C 1
ATOM 3251 O O . ALA B 1 197 ? -12.445 19.062 19.578 1 96.62 197 ALA B O 1
ATOM 3252 N N . ARG B 1 198 ? -13.289 18.156 17.719 1 96.44 198 ARG B N 1
ATOM 3253 C CA . ARG B 1 198 ? -14.305 17.438 18.469 1 96.44 198 ARG B CA 1
ATOM 3254 C C . ARG B 1 198 ? -13.875 16 18.75 1 96.44 198 ARG B C 1
ATOM 3256 O O . ARG B 1 198 ? -14.492 15.305 19.547 1 96.44 198 ARG B O 1
ATOM 3263 N N . ARG B 1 199 ? -12.898 15.492 18.031 1 95.38 199 ARG B N 1
ATOM 3264 C CA . ARG B 1 199 ? -12.539 14.086 18.141 1 95.38 199 ARG B CA 1
ATOM 3265 C C . ARG B 1 199 ? -12.016 13.766 19.547 1 95.38 199 ARG B C 1
ATOM 3267 O O . ARG B 1 199 ? -11.539 14.656 20.25 1 95.38 199 ARG B O 1
ATOM 3274 N N . PRO B 1 200 ? -12.141 12.586 19.969 1 92.5 200 PRO B N 1
ATOM 3275 C CA . PRO B 1 200 ? -11.633 12.203 21.297 1 92.5 200 PRO B CA 1
ATOM 3276 C C . PRO B 1 200 ? -10.125 12.422 21.438 1 92.5 200 PRO B C 1
ATOM 3278 O O . PRO B 1 200 ? -9.383 12.227 20.469 1 92.5 200 PRO B O 1
ATOM 3281 N N . GLN B 1 201 ? -9.758 12.828 22.562 1 89.81 201 GLN B N 1
ATOM 3282 C CA . GLN B 1 201 ? -8.336 12.922 22.859 1 89.81 201 GLN B CA 1
ATOM 3283 C C . GLN B 1 201 ? -7.766 11.555 23.25 1 89.81 201 GLN B C 1
ATOM 3285 O O . GLN B 1 201 ? -8.148 10.992 24.281 1 89.81 201 GLN B O 1
ATOM 3290 N N . THR B 1 202 ? -7.102 11.008 22.359 1 88.25 202 THR B N 1
ATOM 3291 C CA . THR B 1 202 ? -6.543 9.68 22.594 1 88.25 202 THR B CA 1
ATOM 3292 C C . THR B 1 202 ? -5.023 9.695 22.453 1 88.25 202 THR B C 1
ATOM 3294 O O . THR B 1 202 ? -4.445 10.711 22.062 1 88.25 202 THR B O 1
ATOM 3297 N N . LEU B 1 203 ? -4.512 8.492 23.031 1 72.75 203 LEU B N 1
ATOM 3298 C CA . LEU B 1 203 ? -3.088 8.289 22.781 1 72.75 203 LEU B CA 1
ATOM 3299 C C . LEU B 1 203 ? -2.82 8.062 21.297 1 72.75 203 LEU B C 1
ATOM 3301 O O . LEU B 1 203 ? -3.68 7.547 20.578 1 72.75 203 LEU B O 1
ATOM 3305 N N . LEU B 1 204 ? -1.623 8.617 20.797 1 68.75 204 LEU B N 1
ATOM 3306 C CA . LEU B 1 204 ? -1.097 8.352 19.469 1 68.75 204 LEU B CA 1
ATOM 3307 C C . LEU B 1 204 ? -1.98 8.984 18.406 1 68.75 204 LEU B C 1
ATOM 3309 O O . LEU B 1 204 ? -3.139 8.602 18.234 1 68.75 204 LEU B O 1
#

InterPro domains:
  IPR004045 Glutathione S-transferase, N-terminal [PF02798] (6-72)
  IPR004045 Glutathione S-transferase, N-terminal [PS50404] (3-80)
  IPR004046 Glutathione S-transferase, C-terminal [PF14497] (98-199)
  IPR010987 Glutathione S-transferase, C-terminal-like [PS50405] (82-204)
  IPR036249 Thioredoxin-like superfamily [SSF52833] (4-77)
  IPR036282 Glutathione S-transferase, C-terminal domain superfamily [SSF47616] (78-202)
  IPR040079 Glutathione transferase family [SFLDS00019] (5-202)
  IPR050213 Glutathione S-transferase superfamily [PTHR11571] (5-201)